Protein AF-A0A2P8NJC5-F1 (afdb_monomer)

Mean predicted aligned error: 7.31 Å

Secondary structure (DSSP, 8-state):
--EEEEEE-SSEEEEEEEETTEEEEEEEE-TT--HHHHHHHHHHHHHHHTT--GGG-SEEEEEE-HHHHHHHHT-----EEEEETT-TTHHHHGGG-BSSTT-SS--B---TTSS-GGGEEEE--EE-TTS-EEE---HHHHHHHHHHHHHTT--EEEEE-TTTTT-THHHHHHHHHHHHH-TTSEEEEHHHH--SS-HHHHHHHHHHHHHHHHHHHHHHHHHHHHHHHTT--SEEEEE-TTS-EEEHHHHHH-GGGGTTHHHHHHHHHHHHHHHHTT--SEEEEEE-SS-EEEEEEETTEE-EESSEEETTEEE-S-EE-EEEES-STT-EEE-SSS-EEEHHHHHHHHH-TTSTT-----HHHHHHHHHHHHHHHHHHHHHHHHTTT--GGGSEEEEESTTHHHHHHHHHHHTT--EEEEESSGGGHHHHHHHH--BEEEEEEEEEEEGGG--HHHHHHHHHHHHHHHHHH-TT--TTPPPPEEEEEEESSTTSPPEEEEEESS---HHHHHHHHHHHHHHHHSS--SSS-EEEEEEEEEEPPPS---PPPP-----S-----EEEEETTEEEEE-TTEEEEEEETTEEEEEEPPP--

Foldseek 3Di:
DWEKEWEDDPFWIWIWIADPLAIDIDIDGQPPDQLLVSVLVVVCVVCVVVVHALQNHQEYEYAYQVLQVCLLVLHFDEAAEEEAPPCLCLLQCQVVDAPDPPPPDGHHLRSCSLYPSQRYAHWYWDADLQRDTPTHTDLVSLVVNLVVCVVVVHQFYFYQYACCLPHVVNLVVSCVSNCVSRVRHHYFYLCQQPSDDDRNQSSLSRSSQRRCLVSQVCSLVSNVVSSVVSVHPHFYWYFFQQLATDGSVVCNSGVVRSHNNLVNLLQQLLQQQCLVVVFPFAKEWAAEQFKIKIATAGNVTFDWWQWDCRSSGTHRHIHGLMHMDRAHQQDWDFLVPRDIDGLVLLLCCQFVVVDPPRDPDDNSSSVVSLLVSLLVVLVVVCVSQVLVVHQQLSGEYEFAAPCRLANVVVNCVSSNHFKYKYWQQRNSSSRLSSLQHFHKDKDKDFDWFQLVVDALVVLQVVLVVQVVVVVVVCPPADPCFQQWWKKFFKAQDNVDHTTIFTQGRDRDGSVSQQVRQQVCCCVNPVDGRPHRMTTGMMMIMRTDRNPHDQRQHPDDDPDADDADAGWDQTPSGIGGAHPQKRWGDPGSTIIMIGGDPPPD

Solvent-accessible surface area (backbone atoms only — not comparable to full-atom values): 30907 Å² total; per-residue (Å²): 115,30,39,39,17,36,17,37,56,96,58,35,33,19,33,25,37,34,48,83,73,41,52,48,75,51,78,30,76,37,81,92,51,57,73,29,58,28,51,51,51,41,50,51,54,59,28,58,78,66,78,47,58,60,50,65,32,53,30,42,35,38,28,38,40,59,66,46,52,28,53,66,68,63,54,74,58,72,27,33,37,39,26,29,65,95,45,71,57,44,53,58,44,36,90,71,45,57,74,51,87,83,48,92,72,73,50,61,56,29,70,49,82,56,42,55,74,91,36,45,43,64,34,60,43,38,52,38,96,88,41,48,78,77,40,72,68,44,67,67,56,48,53,53,49,45,51,51,35,58,76,69,67,44,48,21,29,18,38,41,53,63,48,25,54,70,41,45,65,61,61,53,53,48,46,59,54,41,44,72,75,36,73,83,39,47,76,35,48,19,49,78,70,34,56,52,86,60,65,59,55,24,40,46,42,22,41,52,32,28,40,46,39,65,62,54,51,50,36,56,46,48,37,51,55,55,40,44,77,56,54,38,78,46,49,60,32,32,27,26,10,65,17,31,28,33,47,57,75,61,41,70,74,45,53,58,45,35,46,44,6,17,62,23,8,23,36,43,37,32,21,52,55,30,48,75,72,70,39,63,46,25,36,26,35,34,26,38,55,58,35,28,41,37,31,53,21,34,84,90,28,58,43,70,36,55,58,47,72,53,75,74,39,62,35,66,48,66,24,42,52,58,49,74,42,88,42,22,31,66,36,68,34,65,32,85,76,89,47,72,44,30,40,44,48,21,50,29,18,52,78,38,53,89,43,96,84,35,48,94,52,55,54,68,30,17,48,44,29,51,52,52,52,36,49,53,52,33,55,52,50,50,58,56,32,51,79,69,78,41,65,60,40,82,22,31,38,28,24,18,22,77,45,12,42,53,48,39,52,61,27,30,57,75,42,58,29,45,39,37,36,32,49,57,37,17,57,34,29,30,8,51,6,48,55,48,32,22,49,46,48,75,42,76,46,82,64,67,43,49,46,83,79,57,47,48,70,59,39,40,52,54,44,48,55,33,49,52,53,49,57,74,67,45,90,78,65,57,98,79,56,70,67,44,35,29,33,36,32,29,26,43,37,88,88,54,79,65,48,80,42,82,72,42,62,53,71,59,37,58,67,57,53,53,50,52,50,33,52,49,29,36,76,74,70,73,38,70,54,93,42,81,28,15,34,47,30,46,32,34,32,39,61,52,77,46,95,40,72,88,51,50,52,82,71,72,88,64,71,70,80,54,76,52,60,43,79,44,82,48,84,50,47,66,27,39,31,46,85,68,34,34,54,32,53,77,54,60,47,30,35,38,35,41,40,68,79,73,92,122

Nearest PDB structures (foldseek):
  5svc-assembly1_E  TM=8.119E-01  e=7.201E-39  Xanthobacter autotrophicus Py2
  6yra-assembly1_A  TM=7.975E-01  e=4.730E-37  Pseudomonas jessenii
  5svb-assembly1_B  TM=7.618E-01  e=1.842E-37  Xanthobacter autotrophicus Py2
  5m45-assembly2_K  TM=7.316E-01  e=3.979E-38  Xanthobacter autotrophicus Py2
  5l9w-assembly2_b  TM=7.537E-01  e=1.946E-36  Aromatoleum aromaticum EbN1

Radius of gyration: 25.14 Å; Cα contacts (8 Å, |Δi|>4): 1346; chains: 1; bounding box: 63×62×79 Å

Structure (mmCIF, N/CA/C/O backbone):
data_AF-A0A2P8NJC5-F1
#
_entry.id   AF-A0A2P8NJC5-F1
#
loop_
_atom_site.group_PDB
_atom_site.id
_atom_site.type_symbol
_atom_site.label_atom_id
_atom_site.label_alt_id
_atom_site.label_comp_id
_atom_site.label_asym_id
_atom_site.label_entity_id
_atom_site.label_seq_id
_atom_site.pdbx_PDB_ins_code
_atom_site.Cartn_x
_atom_site.Cartn_y
_atom_site.Cartn_z
_atom_site.occupancy
_atom_site.B_iso_or_equiv
_atom_site.auth_seq_id
_atom_site.auth_comp_id
_atom_site.auth_asym_id
_atom_site.auth_atom_id
_atom_site.pdbx_PDB_model_num
ATOM 1 N N . MET A 1 1 ? -16.832 23.250 2.385 1.00 69.50 1 MET A N 1
ATOM 2 C CA . MET A 1 1 ? -16.389 22.384 1.266 1.00 69.50 1 MET A CA 1
ATOM 3 C C . MET A 1 1 ? -16.777 20.965 1.624 1.00 69.50 1 MET A C 1
ATOM 5 O O . MET A 1 1 ? -16.370 20.516 2.687 1.00 69.50 1 MET A O 1
ATOM 9 N N . SER A 1 2 ? -17.584 20.303 0.794 1.00 86.94 2 SER A N 1
ATOM 10 C CA . SER A 1 2 ? -18.086 18.957 1.090 1.00 86.94 2 SER A CA 1
ATOM 11 C C . SER A 1 2 ? -17.140 17.906 0.521 1.00 86.94 2 SER A C 1
ATOM 13 O O . SER A 1 2 ? -16.918 17.869 -0.695 1.00 86.94 2 SER A O 1
ATOM 15 N N . ILE A 1 3 ? -16.549 17.095 1.396 1.00 91.25 3 ILE A N 1
ATOM 16 C CA . ILE A 1 3 ? -15.584 16.049 1.042 1.00 91.25 3 ILE A CA 1
ATOM 17 C C . ILE A 1 3 ? -16.150 14.721 1.518 1.00 91.25 3 ILE A C 1
ATOM 19 O O . ILE A 1 3 ? -16.456 14.569 2.700 1.00 91.25 3 ILE A O 1
ATOM 23 N N . LEU A 1 4 ? -16.251 13.761 0.605 1.00 94.12 4 LEU A N 1
ATOM 24 C CA . LEU A 1 4 ? -16.574 12.382 0.938 1.00 94.12 4 LEU A CA 1
ATOM 25 C C . LEU A 1 4 ? -15.323 11.527 0.785 1.00 94.12 4 LEU A C 1
ATOM 27 O O . LEU A 1 4 ? -14.579 11.651 -0.190 1.00 94.12 4 LEU A O 1
ATOM 31 N N . THR A 1 5 ? -15.097 10.640 1.737 1.00 94.94 5 THR A N 1
ATOM 32 C CA . THR A 1 5 ? -14.063 9.620 1.656 1.00 94.94 5 THR A CA 1
ATOM 33 C C . THR A 1 5 ? -14.681 8.247 1.805 1.00 94.94 5 THR A C 1
ATOM 35 O O . THR A 1 5 ? -15.661 8.080 2.530 1.00 94.94 5 THR A O 1
ATOM 38 N N . ALA A 1 6 ? -14.133 7.281 1.082 1.00 95.50 6 ALA A N 1
ATOM 39 C CA . ALA A 1 6 ? -14.566 5.899 1.136 1.00 95.50 6 ALA A CA 1
ATOM 40 C C . ALA A 1 6 ? -13.340 4.988 1.121 1.00 95.50 6 ALA A C 1
ATOM 42 O O . ALA A 1 6 ? -12.496 5.095 0.232 1.00 95.50 6 ALA A O 1
ATOM 43 N N . ASP A 1 7 ? -13.249 4.105 2.103 1.00 94.62 7 ASP A N 1
ATOM 44 C CA . ASP A 1 7 ? -12.264 3.034 2.143 1.00 94.62 7 ASP A CA 1
ATOM 45 C C . ASP A 1 7 ? -12.980 1.697 1.953 1.00 94.62 7 ASP A C 1
ATOM 47 O O . ASP A 1 7 ? -13.858 1.337 2.742 1.00 94.62 7 ASP A O 1
ATOM 51 N N . ILE A 1 8 ? -12.672 0.992 0.862 1.00 92.81 8 ILE A N 1
ATOM 52 C CA . ILE A 1 8 ? -13.301 -0.293 0.550 1.00 92.81 8 ILE A CA 1
ATOM 53 C C . ILE A 1 8 ? -12.478 -1.459 1.113 1.00 92.81 8 ILE A C 1
ATOM 55 O O . ILE A 1 8 ? -11.355 -1.757 0.690 1.00 92.81 8 ILE A O 1
ATOM 59 N N . GLY A 1 9 ? -13.079 -2.129 2.097 1.00 88.25 9 GLY A N 1
ATOM 60 C CA . GLY A 1 9 ? -12.597 -3.361 2.707 1.00 88.25 9 GLY A CA 1
ATOM 61 C C . GLY A 1 9 ? -13.043 -4.618 1.952 1.00 88.25 9 GLY A C 1
ATOM 62 O O . GLY A 1 9 ? -13.574 -4.557 0.848 1.00 88.25 9 GLY A O 1
ATOM 63 N N . ALA A 1 10 ? -12.904 -5.778 2.597 1.00 81.44 10 ALA A N 1
ATOM 64 C CA . ALA A 1 10 ? -13.452 -7.041 2.086 1.00 81.44 10 ALA A CA 1
ATOM 65 C C . ALA A 1 10 ? -14.973 -7.179 2.303 1.00 81.44 10 ALA A C 1
ATOM 67 O O . ALA A 1 10 ? -15.657 -7.852 1.538 1.00 81.44 10 ALA A O 1
ATOM 68 N N . ARG A 1 11 ? -15.513 -6.563 3.365 1.00 83.44 11 ARG A N 1
ATOM 69 C CA . ARG A 1 11 ? -16.907 -6.768 3.812 1.00 83.44 11 ARG A CA 1
ATOM 70 C C . ARG A 1 11 ? -17.733 -5.485 3.854 1.00 83.44 11 ARG A C 1
ATOM 72 O O . ARG A 1 11 ? -18.947 -5.517 3.640 1.00 83.44 11 ARG A O 1
ATOM 79 N N . PHE A 1 12 ? -17.071 -4.363 4.116 1.00 89.50 12 PHE A N 1
ATOM 80 C CA . PHE A 1 12 ? -17.693 -3.057 4.281 1.00 89.50 12 PHE A CA 1
ATOM 81 C C . PHE A 1 12 ? -16.937 -1.998 3.485 1.00 89.50 12 PHE A C 1
ATOM 83 O O . PHE A 1 12 ? -15.721 -2.083 3.322 1.00 89.50 12 PHE A O 1
ATOM 90 N N . VAL A 1 13 ? -17.679 -0.996 3.029 1.00 93.12 13 VAL A N 1
ATOM 91 C CA . VAL A 1 13 ? -17.157 0.313 2.660 1.00 93.12 13 VAL A CA 1
ATOM 92 C C . VAL A 1 13 ? -17.298 1.208 3.882 1.00 93.12 13 VAL A C 1
ATOM 94 O O . VAL A 1 13 ? -18.410 1.441 4.366 1.00 93.12 13 VAL A O 1
ATOM 97 N N . ASP A 1 14 ? -16.177 1.710 4.372 1.00 91.88 14 ASP A N 1
ATOM 98 C CA . ASP A 1 14 ? -16.147 2.693 5.440 1.00 91.88 14 ASP A CA 1
ATOM 99 C C . ASP A 1 14 ? -16.214 4.078 4.794 1.00 91.88 14 ASP A C 1
ATOM 101 O O . ASP A 1 14 ? -15.358 4.430 3.987 1.00 91.88 14 ASP A O 1
ATOM 105 N N . ILE A 1 15 ? -17.249 4.861 5.101 1.00 91.62 15 ILE A N 1
ATOM 106 C CA . ILE A 1 15 ? -17.441 6.205 4.549 1.00 91.62 15 ILE A CA 1
ATOM 107 C C . ILE A 1 15 ? -17.277 7.245 5.640 1.00 91.62 15 ILE A C 1
ATOM 109 O O . ILE A 1 15 ? -17.814 7.094 6.738 1.00 91.62 15 ILE A O 1
ATOM 113 N N . ALA A 1 16 ? -16.598 8.338 5.301 1.00 89.81 16 ALA A N 1
ATOM 114 C CA . ALA A 1 16 ? -16.617 9.552 6.090 1.00 89.81 16 ALA A CA 1
ATOM 115 C C . ALA A 1 16 ? -16.973 10.766 5.219 1.00 89.81 16 ALA A C 1
ATOM 117 O O . ALA A 1 16 ? -16.374 11.028 4.181 1.00 89.81 16 ALA A O 1
ATOM 118 N N . LEU A 1 17 ? -17.979 11.516 5.649 1.00 90.12 17 LEU A N 1
ATOM 119 C CA . LEU A 1 17 ? -18.489 12.706 4.988 1.00 90.12 17 LEU A CA 1
ATOM 120 C C . LEU A 1 17 ? -18.213 13.920 5.875 1.00 90.12 17 LEU A C 1
ATOM 122 O O . LEU A 1 17 ? -18.676 13.979 7.015 1.00 90.12 17 LEU A O 1
ATOM 126 N N . SER A 1 18 ? -17.474 14.890 5.341 1.00 87.31 18 SER A N 1
ATOM 127 C CA . SER A 1 18 ? -17.260 16.194 5.962 1.00 87.31 18 SER A CA 1
ATOM 128 C C . SER A 1 18 ? -18.087 17.251 5.239 1.00 87.31 18 SER A C 1
ATOM 130 O O . SER A 1 18 ? -17.890 17.476 4.044 1.00 87.31 18 SER A O 1
ATOM 132 N N . VAL A 1 19 ? -19.011 17.886 5.961 1.00 83.62 19 VAL A N 1
ATOM 133 C CA . VAL A 1 19 ? -19.895 18.955 5.468 1.00 83.62 19 VAL A CA 1
ATOM 134 C C . VAL A 1 19 ? -19.857 20.083 6.488 1.00 83.62 19 VAL A C 1
ATOM 136 O O . VAL A 1 19 ? -20.139 19.863 7.663 1.00 83.62 19 VAL A O 1
ATOM 139 N N . ASP A 1 20 ? -19.438 21.271 6.053 1.00 76.94 20 ASP A N 1
ATOM 140 C CA . ASP A 1 20 ? -19.349 22.480 6.888 1.00 76.94 20 ASP A CA 1
ATOM 141 C C . ASP A 1 20 ? -18.636 22.268 8.238 1.00 76.94 20 ASP A C 1
ATOM 143 O O . ASP A 1 20 ? -19.035 22.786 9.276 1.00 76.94 20 ASP A O 1
ATOM 147 N N . GLY A 1 21 ? -17.565 21.464 8.227 1.00 69.31 21 GLY A N 1
ATOM 148 C CA . GLY A 1 21 ? -16.764 21.147 9.415 1.00 69.31 21 GLY A CA 1
ATOM 149 C C . GLY A 1 21 ? -17.351 20.056 10.316 1.00 69.31 21 GLY A C 1
ATOM 150 O O . GLY A 1 21 ? -16.676 19.614 11.243 1.00 69.31 21 GLY A O 1
ATOM 151 N N . THR A 1 22 ? -18.558 19.567 10.024 1.00 74.88 22 THR A N 1
ATOM 152 C CA . THR A 1 22 ? -19.172 18.431 10.720 1.00 74.88 22 THR A CA 1
ATOM 153 C C . THR A 1 22 ? -18.810 17.126 10.024 1.00 74.88 22 THR A C 1
ATOM 155 O O . THR A 1 22 ? -18.823 17.036 8.796 1.00 74.88 22 THR A O 1
ATOM 158 N N . LEU A 1 23 ? -18.491 16.106 10.819 1.00 79.19 23 LEU A N 1
ATOM 159 C CA . LEU A 1 23 ? -18.123 14.779 10.345 1.00 79.19 23 LEU A CA 1
ATOM 160 C C . LEU A 1 23 ? -19.234 13.764 10.591 1.00 79.19 23 LEU A C 1
ATOM 162 O O . LEU A 1 23 ? -19.801 13.671 11.682 1.00 79.19 23 LEU A O 1
ATOM 166 N N . HIS A 1 24 ? -19.481 12.950 9.574 1.00 81.88 24 HIS A N 1
ATOM 167 C CA . HIS A 1 24 ? -20.358 11.794 9.639 1.00 81.88 24 HIS A CA 1
ATOM 168 C C . HIS A 1 24 ? -19.604 10.576 9.130 1.00 81.88 24 HIS A C 1
ATOM 170 O O . HIS A 1 24 ? -19.118 10.592 8.006 1.00 81.88 24 HIS A O 1
ATOM 176 N N . ALA A 1 25 ? -19.506 9.535 9.950 1.00 83.62 25 ALA A N 1
ATOM 177 C CA . ALA A 1 25 ? -18.893 8.272 9.569 1.00 83.62 25 ALA A CA 1
ATOM 178 C C . ALA A 1 25 ? -19.949 7.166 9.576 1.00 83.62 25 ALA A C 1
ATOM 180 O O . ALA A 1 25 ? -20.791 7.116 10.475 1.00 83.62 25 ALA A O 1
ATOM 181 N N . GLN A 1 26 ? -19.912 6.289 8.579 1.00 84.88 26 GLN A N 1
ATOM 182 C CA . GLN A 1 26 ? -20.847 5.177 8.457 1.00 84.88 26 GLN A CA 1
ATOM 183 C C . GLN A 1 26 ? -20.184 4.000 7.747 1.00 84.88 26 GLN A C 1
ATOM 185 O O . GLN A 1 26 ? -19.385 4.188 6.834 1.00 84.88 26 GLN A O 1
ATOM 190 N N . LYS A 1 27 ? -20.560 2.782 8.139 1.00 87.44 27 LYS A N 1
ATOM 191 C CA . LYS A 1 27 ? -20.230 1.566 7.395 1.00 87.44 27 LYS A CA 1
ATOM 192 C C . LYS A 1 27 ? -21.376 1.155 6.497 1.00 87.44 27 LYS A C 1
ATOM 194 O O . LYS A 1 27 ? -22.530 1.143 6.927 1.00 87.44 27 LYS A O 1
ATOM 199 N N . HIS A 1 28 ? -21.040 0.752 5.284 1.00 90.00 28 HIS A N 1
ATOM 200 C CA . HIS A 1 28 ? -21.985 0.191 4.338 1.00 90.00 28 HIS A CA 1
ATOM 201 C C . HIS A 1 28 ? -21.536 -1.218 3.928 1.00 90.00 28 HIS A C 1
ATOM 203 O O . HIS A 1 28 ? -20.392 -1.380 3.510 1.00 90.00 28 HIS A O 1
ATOM 209 N N . PRO A 1 29 ? -22.379 -2.258 4.033 1.00 90.25 29 PRO A N 1
ATOM 210 C CA . PRO A 1 29 ? -22.037 -3.592 3.539 1.00 90.25 29 PRO A CA 1
ATOM 211 C C . PRO A 1 29 ? -21.768 -3.587 2.028 1.00 90.25 29 PRO A C 1
ATOM 213 O O . PRO A 1 29 ? -22.484 -2.924 1.281 1.00 90.25 29 PRO A O 1
ATOM 216 N N . ILE A 1 30 ? -20.767 -4.342 1.571 1.00 86.94 30 ILE A N 1
ATOM 217 C CA . ILE A 1 30 ? -20.452 -4.478 0.134 1.00 86.94 30 ILE A CA 1
ATOM 218 C C . ILE A 1 30 ? -21.467 -5.398 -0.566 1.00 86.94 30 ILE A C 1
ATOM 220 O O . ILE A 1 30 ? -21.941 -5.098 -1.662 1.00 86.94 30 ILE A O 1
ATOM 224 N N . GLY A 1 31 ? -21.848 -6.507 0.077 1.00 82.75 31 GLY A N 1
ATOM 225 C CA . GLY A 1 31 ? -22.701 -7.534 -0.532 1.00 82.75 31 GLY A CA 1
ATOM 226 C C . GLY A 1 31 ? -21.959 -8.329 -1.613 1.00 82.75 31 GLY A C 1
ATOM 227 O O . GLY A 1 31 ? -20.788 -8.647 -1.445 1.00 82.75 31 GLY A O 1
ATOM 228 N N . THR A 1 32 ? -22.641 -8.658 -2.714 1.00 79.69 32 THR A N 1
ATOM 229 C CA . THR A 1 32 ? -22.081 -9.396 -3.868 1.00 79.69 32 THR A CA 1
ATOM 230 C C . THR A 1 32 ? -21.746 -8.481 -5.049 1.00 79.69 32 THR A C 1
ATOM 232 O O . THR A 1 32 ? -21.665 -8.938 -6.186 1.00 79.69 32 THR A O 1
ATOM 235 N N . HIS A 1 33 ? -21.658 -7.175 -4.810 1.00 80.12 33 HIS A N 1
ATOM 236 C CA . HIS A 1 33 ? -21.450 -6.190 -5.862 1.00 80.12 33 HIS A CA 1
ATOM 237 C C . HIS A 1 33 ? -19.972 -6.093 -6.236 1.00 80.12 33 HIS A C 1
ATOM 239 O O . HIS A 1 33 ? -19.095 -6.211 -5.382 1.00 80.12 33 HIS A O 1
ATOM 245 N N . GLU A 1 34 ? -19.713 -5.781 -7.504 1.00 88.94 34 GLU A N 1
ATOM 246 C CA . GLU A 1 34 ? -18.384 -5.374 -7.954 1.00 88.94 34 GLU A CA 1
ATOM 247 C C . GLU A 1 34 ? -17.900 -4.125 -7.187 1.00 88.94 34 GLU A C 1
ATOM 249 O O . GLU A 1 34 ? -18.720 -3.256 -6.857 1.00 88.94 34 GLU A O 1
ATOM 254 N N . PRO A 1 35 ? -16.584 -3.966 -6.940 1.00 91.62 35 PRO A N 1
ATOM 255 C CA . PRO A 1 35 ? -16.048 -2.922 -6.060 1.00 91.62 35 PRO A CA 1
ATOM 256 C C . PRO A 1 35 ? -16.512 -1.491 -6.383 1.00 91.62 35 PRO A C 1
ATOM 258 O O . PRO A 1 35 ? -16.898 -0.742 -5.484 1.00 91.62 35 PRO A O 1
ATOM 261 N N . ALA A 1 36 ? -16.540 -1.107 -7.665 1.00 94.75 36 ALA A N 1
ATOM 262 C CA . ALA A 1 36 ? -17.000 0.222 -8.078 1.00 94.75 36 ALA A CA 1
ATOM 263 C C . ALA A 1 36 ? -18.497 0.439 -7.793 1.00 94.75 36 ALA A C 1
ATOM 265 O O . ALA A 1 36 ? -18.893 1.508 -7.329 1.00 94.75 36 ALA A O 1
ATOM 266 N N . ALA A 1 37 ? -19.330 -0.579 -8.029 1.00 94.38 37 ALA A N 1
ATOM 267 C CA . ALA A 1 37 ? -20.762 -0.514 -7.756 1.00 94.38 37 ALA A CA 1
ATOM 268 C C . ALA A 1 37 ? -21.042 -0.442 -6.247 1.00 94.38 37 ALA A C 1
ATOM 270 O O . ALA A 1 37 ? -21.885 0.349 -5.824 1.00 94.38 37 ALA A O 1
ATOM 271 N N . ALA A 1 38 ? -20.292 -1.198 -5.439 1.00 94.94 38 ALA A N 1
ATOM 272 C CA . ALA A 1 38 ? -20.378 -1.152 -3.982 1.00 94.94 38 ALA A CA 1
ATOM 273 C C . ALA A 1 38 ? -20.032 0.240 -3.426 1.00 94.94 38 ALA A C 1
ATOM 275 O O . ALA A 1 38 ? -20.760 0.765 -2.583 1.00 94.94 38 ALA A O 1
ATOM 276 N N . LEU A 1 39 ? -18.964 0.869 -3.937 1.00 96.06 39 LEU A N 1
ATOM 277 C CA . LEU A 1 39 ? -18.606 2.247 -3.585 1.00 96.06 39 LEU A CA 1
ATOM 278 C C . LEU A 1 39 ? -19.732 3.227 -3.931 1.00 96.06 39 LEU A C 1
ATOM 280 O O . LEU A 1 39 ? -20.126 4.025 -3.085 1.00 96.06 39 LEU A O 1
ATOM 284 N N . LEU A 1 40 ? -20.271 3.160 -5.151 1.00 96.25 40 LEU A N 1
ATOM 285 C CA . LEU A 1 40 ? -21.344 4.053 -5.597 1.00 96.25 40 LEU A CA 1
ATOM 286 C C . LEU A 1 40 ? -22.616 3.888 -4.757 1.00 96.25 40 LEU A C 1
ATOM 288 O O . LEU A 1 40 ? -23.198 4.885 -4.342 1.00 96.25 40 LEU A O 1
ATOM 292 N N . GLN A 1 41 ? -23.015 2.650 -4.455 1.00 94.88 41 GLN A N 1
ATOM 293 C CA . GLN A 1 41 ? -24.173 2.372 -3.603 1.00 94.88 41 GLN A CA 1
ATOM 294 C C . GLN A 1 41 ? -23.979 2.928 -2.189 1.00 94.88 41 GLN A C 1
ATOM 296 O O . GLN A 1 41 ? -24.889 3.547 -1.638 1.00 94.88 41 GLN A O 1
ATOM 301 N N . ALA A 1 42 ? -22.792 2.734 -1.612 1.00 94.50 42 ALA A N 1
ATOM 302 C CA . ALA A 1 42 ? -22.468 3.253 -0.292 1.00 94.50 42 ALA A CA 1
ATOM 303 C C . ALA A 1 42 ? -22.498 4.792 -0.269 1.00 94.50 42 ALA A C 1
ATOM 305 O O . ALA A 1 42 ? -23.071 5.384 0.649 1.00 94.50 42 ALA A O 1
ATOM 306 N N . ILE A 1 43 ? -21.943 5.437 -1.301 1.00 95.06 43 ILE A N 1
ATOM 307 C CA . ILE A 1 43 ? -21.987 6.894 -1.484 1.00 95.06 43 ILE A CA 1
ATOM 308 C C . ILE A 1 43 ? -23.438 7.379 -1.560 1.00 95.06 43 ILE A C 1
ATOM 310 O O . ILE A 1 43 ? -23.821 8.268 -0.799 1.00 95.06 43 ILE A O 1
ATOM 314 N N . ASP A 1 44 ? -24.258 6.774 -2.422 1.00 94.12 44 ASP A N 1
ATOM 315 C CA . ASP A 1 44 ? -25.665 7.146 -2.593 1.00 94.12 44 ASP A CA 1
ATOM 316 C C . ASP A 1 44 ? -26.440 7.013 -1.272 1.00 94.12 44 ASP A C 1
ATOM 318 O O . ASP A 1 44 ? -27.188 7.917 -0.895 1.00 94.12 44 ASP A O 1
ATOM 322 N N . ALA A 1 45 ? -26.220 5.924 -0.526 1.00 92.00 45 ALA A N 1
ATOM 323 C CA . ALA A 1 45 ? -26.883 5.676 0.750 1.00 92.00 45 ALA A CA 1
ATOM 324 C C . ALA A 1 45 ? -26.549 6.744 1.805 1.00 92.00 45 ALA A C 1
ATOM 326 O O . ALA A 1 45 ? -27.455 7.268 2.457 1.00 92.00 45 ALA A O 1
ATOM 327 N N . VAL A 1 46 ? -25.268 7.096 1.965 1.00 91.12 46 VAL A N 1
ATOM 328 C CA . VAL A 1 46 ? -24.828 8.101 2.951 1.00 91.12 46 VAL A CA 1
ATOM 329 C C . VAL A 1 46 ? -25.340 9.495 2.588 1.00 91.12 46 VAL A C 1
ATOM 331 O O . VAL A 1 46 ? -25.801 10.236 3.458 1.00 91.12 46 VAL A O 1
ATOM 334 N N . LEU A 1 47 ? -25.295 9.854 1.305 1.00 92.81 47 LEU A N 1
ATOM 335 C CA . LEU A 1 47 ? -25.751 11.160 0.834 1.00 92.81 47 LEU A CA 1
ATOM 336 C C . LEU A 1 47 ? -27.275 11.315 0.929 1.00 92.81 47 LEU A C 1
ATOM 338 O O . LEU A 1 47 ? -27.753 12.360 1.380 1.00 92.81 47 LEU A O 1
ATOM 342 N N . ALA A 1 48 ? -28.038 10.268 0.597 1.00 91.75 48 ALA A N 1
ATOM 343 C CA . ALA A 1 48 ? -29.498 10.270 0.688 1.00 91.75 48 ALA A CA 1
ATOM 344 C C . ALA A 1 48 ? -29.989 10.498 2.125 1.00 91.75 48 ALA A C 1
ATOM 346 O O . ALA A 1 48 ? -30.888 11.309 2.345 1.00 91.75 48 ALA A O 1
ATOM 347 N N . GLN A 1 49 ? -29.356 9.862 3.119 1.00 89.75 49 GLN A N 1
ATOM 348 C CA . GLN A 1 49 ? -29.687 10.067 4.536 1.00 89.75 49 GLN A CA 1
ATOM 349 C C . GLN A 1 49 ? -29.515 11.522 4.991 1.00 89.75 49 GLN A C 1
ATOM 351 O O . GLN A 1 49 ? -30.113 11.931 5.986 1.00 89.75 49 GLN A O 1
ATOM 356 N N . ARG A 1 50 ? -28.682 12.299 4.289 1.00 87.56 50 ARG A N 1
ATOM 357 C CA . ARG A 1 50 ? -28.336 13.685 4.630 1.00 87.56 50 ARG A CA 1
ATOM 358 C C . ARG A 1 50 ? -28.900 14.716 3.667 1.00 87.56 50 ARG A C 1
ATOM 360 O O . ARG A 1 50 ? -28.633 15.897 3.852 1.00 87.56 50 ARG A O 1
ATOM 367 N N . ASN A 1 51 ? -29.701 14.283 2.693 1.00 90.06 51 ASN A N 1
ATOM 368 C CA . ASN A 1 51 ? -30.291 15.145 1.675 1.00 90.06 51 ASN A CA 1
ATOM 369 C C . ASN A 1 51 ? -29.241 16.002 0.934 1.00 90.06 51 ASN A C 1
ATOM 371 O O . ASN A 1 51 ? -29.462 17.182 0.666 1.00 90.06 51 ASN A O 1
ATOM 375 N N . ILE A 1 52 ? -28.082 15.408 0.641 1.00 91.38 52 ILE A N 1
ATOM 376 C CA . ILE A 1 52 ? -26.998 16.027 -0.132 1.00 91.38 52 ILE A CA 1
ATOM 377 C C . ILE A 1 52 ? -26.965 15.359 -1.501 1.00 91.38 52 ILE A C 1
ATOM 379 O O . ILE A 1 52 ? -27.060 14.136 -1.591 1.00 91.38 52 ILE A O 1
ATOM 383 N N . ALA A 1 53 ? -26.820 16.132 -2.576 1.00 92.06 53 ALA A N 1
ATOM 384 C CA . ALA A 1 53 ? -26.647 15.554 -3.898 1.00 92.06 53 ALA A CA 1
ATOM 385 C C . ALA A 1 53 ? -25.161 15.308 -4.188 1.00 92.06 53 ALA A C 1
ATOM 387 O O . ALA A 1 53 ? -24.287 16.056 -3.754 1.00 92.06 53 ALA A O 1
ATOM 388 N N . VAL A 1 54 ? -24.860 14.289 -4.995 1.00 93.38 54 VAL A N 1
ATOM 389 C CA . VAL A 1 54 ? -23.482 13.975 -5.415 1.00 93.38 54 VAL A CA 1
ATOM 390 C C . VAL A 1 54 ? -22.796 15.183 -6.068 1.00 93.38 54 VAL A C 1
ATOM 392 O O . VAL A 1 54 ? -21.620 15.429 -5.821 1.00 93.38 54 VAL A O 1
ATOM 395 N N . ARG A 1 55 ? -23.537 15.983 -6.845 1.00 93.38 55 ARG A N 1
ATOM 396 C CA . ARG A 1 55 ? -23.051 17.232 -7.465 1.00 93.38 55 ARG A CA 1
ATOM 397 C C . ARG A 1 55 ? -22.564 18.297 -6.473 1.00 93.38 55 ARG A C 1
ATOM 399 O O . ARG A 1 55 ? -21.807 19.173 -6.872 1.00 93.38 55 ARG A O 1
ATOM 406 N N . ASP A 1 56 ? -22.987 18.224 -5.212 1.00 92.25 56 ASP A N 1
ATOM 407 C CA . ASP A 1 56 ? -22.597 19.178 -4.167 1.00 92.25 56 ASP A CA 1
ATOM 408 C C . ASP A 1 56 ? -21.256 18.788 -3.517 1.00 92.25 56 ASP A C 1
ATOM 410 O O . ASP A 1 56 ? -20.666 19.558 -2.753 1.00 92.25 56 ASP A O 1
ATOM 414 N N . LEU A 1 57 ? -20.749 17.585 -3.815 1.00 93.12 57 LEU A N 1
ATOM 415 C CA . LEU A 1 57 ? -19.430 17.154 -3.386 1.00 93.12 57 LEU A CA 1
ATOM 416 C C . LEU A 1 57 ? -18.351 17.837 -4.223 1.00 93.12 57 LEU A C 1
ATOM 418 O O . LEU A 1 57 ? -18.320 17.772 -5.449 1.00 93.12 57 LEU A O 1
ATOM 422 N N . SER A 1 58 ? -17.391 18.428 -3.527 1.00 91.44 58 SER A N 1
ATOM 423 C CA . SER A 1 58 ? -16.203 19.011 -4.152 1.00 91.44 58 SER A CA 1
ATOM 424 C C . SER A 1 58 ? -15.119 17.969 -4.441 1.00 91.44 58 SER A C 1
ATOM 426 O O . SER A 1 58 ? -14.295 18.142 -5.343 1.00 91.44 58 SER A O 1
ATOM 428 N N . GLN A 1 59 ? -15.101 16.883 -3.663 1.00 92.38 59 GLN A N 1
ATOM 429 C CA . GLN A 1 59 ? -14.079 15.854 -3.745 1.00 92.38 59 GLN A CA 1
ATOM 430 C C . GLN A 1 59 ? -14.590 14.512 -3.218 1.00 92.38 59 GLN A C 1
ATOM 432 O O . GLN A 1 59 ? -15.274 14.462 -2.194 1.00 92.38 59 GLN A O 1
ATOM 437 N N . VAL A 1 60 ? -14.177 13.439 -3.892 1.00 95.56 60 VAL A N 1
ATOM 438 C CA . VAL A 1 60 ? -14.313 12.052 -3.437 1.00 95.56 60 VAL A CA 1
ATOM 439 C C . VAL A 1 60 ? -12.909 11.461 -3.299 1.00 95.56 60 VAL A C 1
ATOM 441 O O . VAL A 1 60 ? -12.116 11.533 -4.240 1.00 95.56 60 VAL A O 1
ATOM 444 N N . ARG A 1 61 ? -12.569 10.917 -2.125 1.00 95.44 61 ARG A N 1
ATOM 445 C CA . ARG A 1 61 ? -11.253 10.308 -1.854 1.00 95.44 61 ARG A CA 1
ATOM 446 C C . ARG A 1 61 ? -11.400 8.826 -1.558 1.00 95.44 61 ARG A C 1
ATOM 448 O O . ARG A 1 61 ? -12.224 8.464 -0.726 1.00 95.44 61 ARG A O 1
ATOM 455 N N . ILE A 1 62 ? -10.588 8.000 -2.200 1.00 96.00 62 ILE A N 1
ATOM 456 C CA . ILE A 1 62 ? -10.741 6.548 -2.169 1.00 96.00 62 ILE A CA 1
ATOM 457 C C . ILE A 1 62 ? -9.488 5.869 -1.619 1.00 96.00 62 ILE A C 1
ATOM 459 O O . ILE A 1 62 ? -8.367 6.185 -2.027 1.00 96.00 62 ILE A O 1
ATOM 463 N N . GLY A 1 63 ? -9.713 4.918 -0.718 1.00 94.44 63 GLY A N 1
ATOM 464 C CA . GLY A 1 63 ? -8.781 3.872 -0.305 1.00 94.44 63 GLY A CA 1
ATOM 465 C C . GLY A 1 63 ? -9.382 2.506 -0.634 1.00 94.44 63 GLY A C 1
ATOM 466 O O . GLY A 1 63 ? -10.599 2.377 -0.778 1.00 94.44 63 GLY A O 1
ATOM 467 N N . SER A 1 64 ? -8.534 1.505 -0.838 1.00 90.31 64 SER A N 1
ATOM 468 C CA . SER A 1 64 ? -8.929 0.142 -1.173 1.00 90.31 64 SER A CA 1
ATOM 469 C C . SER A 1 64 ? -7.933 -0.861 -0.606 1.00 90.31 64 SER A C 1
ATOM 471 O O . SER A 1 64 ? -6.719 -0.742 -0.768 1.00 90.31 64 SER A O 1
ATOM 473 N N . THR A 1 65 ? -8.462 -1.918 0.001 1.00 86.94 65 THR A N 1
ATOM 474 C CA . THR A 1 65 ? -7.674 -3.086 0.427 1.00 86.94 65 THR A CA 1
ATOM 475 C C . THR A 1 65 ? -7.645 -4.197 -0.627 1.00 86.94 65 THR A C 1
ATOM 477 O O . THR A 1 65 ? -6.969 -5.207 -0.432 1.00 86.94 65 THR A O 1
ATOM 480 N N . GLY A 1 66 ? -8.340 -4.023 -1.761 1.00 84.56 66 GLY A N 1
ATOM 481 C CA . GLY A 1 66 ? -8.509 -5.047 -2.798 1.00 84.56 66 GLY A CA 1
ATOM 482 C C . GLY A 1 66 ? -7.185 -5.623 -3.302 1.00 84.56 66 GLY A C 1
ATOM 483 O O . GLY A 1 66 ? -6.988 -6.836 -3.263 1.00 84.56 66 GLY A O 1
ATOM 484 N N . ALA A 1 67 ? -6.240 -4.759 -3.678 1.00 87.62 67 ALA A N 1
ATOM 485 C CA . ALA A 1 67 ? -4.924 -5.177 -4.155 1.00 87.62 67 ALA A CA 1
ATOM 486 C C . ALA A 1 67 ? -4.097 -5.935 -3.094 1.00 87.62 67 ALA A C 1
ATOM 488 O O . ALA A 1 67 ? -3.403 -6.899 -3.419 1.00 87.62 67 ALA A O 1
ATOM 489 N N . VAL A 1 68 ? -4.195 -5.546 -1.815 1.00 87.19 68 VAL A N 1
ATOM 490 C CA . VAL A 1 68 ? -3.509 -6.241 -0.706 1.00 87.19 68 VAL A CA 1
ATOM 491 C C . VAL A 1 68 ? -4.121 -7.622 -0.482 1.00 87.19 68 VAL A C 1
ATOM 493 O O . VAL A 1 68 ? -3.396 -8.611 -0.388 1.00 87.19 68 VAL A O 1
ATOM 496 N N . ASN A 1 69 ? -5.452 -7.710 -0.465 1.00 85.69 69 ASN A N 1
ATOM 497 C CA . ASN A 1 69 ? -6.171 -8.974 -0.312 1.00 85.69 69 ASN A CA 1
ATOM 498 C C . ASN A 1 69 ? -5.875 -9.933 -1.469 1.00 85.69 69 ASN A C 1
ATOM 500 O O . ASN A 1 69 ? -5.621 -11.112 -1.229 1.00 85.69 69 ASN A O 1
ATOM 504 N N . ALA A 1 70 ? -5.828 -9.424 -2.703 1.00 86.94 70 ALA A N 1
ATOM 505 C CA . ALA A 1 70 ? -5.443 -10.195 -3.877 1.00 86.94 70 ALA A CA 1
ATOM 506 C C . ALA A 1 70 ? -4.020 -10.762 -3.738 1.00 86.94 70 ALA A C 1
ATOM 508 O O . ALA A 1 70 ? -3.818 -11.956 -3.961 1.00 86.94 70 ALA A O 1
ATOM 509 N N . LEU A 1 71 ? -3.040 -9.950 -3.312 1.00 88.56 71 LEU A N 1
ATOM 510 C CA . LEU A 1 71 ? -1.665 -10.414 -3.081 1.00 88.56 71 LEU A CA 1
ATOM 511 C C . LEU A 1 71 ? -1.576 -11.463 -1.964 1.00 88.56 71 LEU A C 1
ATOM 513 O O . LEU A 1 71 ? -0.884 -12.466 -2.134 1.00 88.56 71 LEU A O 1
ATOM 517 N N . MET A 1 72 ? -2.284 -11.269 -0.846 1.00 86.69 72 MET A N 1
ATOM 518 C CA . MET A 1 72 ? -2.325 -12.250 0.248 1.00 86.69 72 MET A CA 1
ATOM 519 C C . MET A 1 72 ? -2.943 -13.579 -0.199 1.00 86.69 72 MET A C 1
ATOM 521 O O . MET A 1 72 ? -2.400 -14.641 0.104 1.00 86.69 72 MET A O 1
ATOM 525 N N . ALA A 1 73 ? -4.047 -13.521 -0.948 1.00 88.19 73 ALA A N 1
ATOM 526 C CA . ALA A 1 73 ? -4.730 -14.695 -1.487 1.00 88.19 73 ALA A CA 1
ATOM 527 C C . ALA A 1 73 ? -4.005 -15.317 -2.696 1.00 88.19 73 ALA A C 1
ATOM 529 O O . ALA A 1 73 ? -4.300 -16.452 -3.065 1.00 88.19 73 ALA A O 1
ATOM 530 N N . ARG A 1 74 ? -3.050 -14.594 -3.300 1.00 92.25 74 ARG A N 1
ATOM 531 C CA . ARG A 1 74 ? -2.368 -14.944 -4.560 1.00 92.25 74 ARG A CA 1
ATOM 532 C C . ARG A 1 74 ? -3.351 -15.169 -5.715 1.00 92.25 74 ARG A C 1
ATOM 534 O O . ARG A 1 74 ? -3.163 -16.067 -6.532 1.00 92.25 74 ARG A O 1
ATOM 541 N N . THR A 1 75 ? -4.401 -14.352 -5.780 1.00 89.19 75 THR A N 1
ATOM 542 C CA . THR A 1 75 ? -5.487 -14.453 -6.770 1.00 89.19 75 THR A CA 1
ATOM 543 C C . THR A 1 75 ? -5.545 -13.215 -7.650 1.00 89.19 75 THR A C 1
ATOM 545 O O . THR A 1 75 ? -5.686 -12.112 -7.129 1.00 89.19 75 THR A O 1
ATOM 548 N N . GLY A 1 76 ? -5.490 -13.380 -8.970 1.00 89.62 76 GLY A N 1
ATOM 549 C CA . GLY A 1 76 ? -5.574 -12.264 -9.911 1.00 89.62 76 GLY A CA 1
ATOM 550 C C . GLY A 1 76 ? -5.552 -12.728 -11.365 1.00 89.62 76 GLY A C 1
ATOM 551 O O . GLY A 1 76 ? -5.596 -13.936 -11.619 1.00 89.62 76 GLY A O 1
ATOM 552 N N . PRO A 1 77 ? -5.534 -11.787 -12.322 1.00 92.44 77 PRO A N 1
ATOM 553 C CA . PRO A 1 77 ? -5.583 -12.117 -13.737 1.00 92.44 77 PRO A CA 1
ATOM 554 C C . PRO A 1 77 ? -4.301 -12.824 -14.193 1.00 92.44 77 PRO A C 1
ATOM 556 O O . PRO A 1 77 ? -3.223 -12.644 -13.627 1.00 92.44 77 PRO A O 1
ATOM 559 N N . ARG A 1 78 ? -4.419 -13.606 -15.267 1.00 94.88 78 ARG A N 1
ATOM 560 C CA . ARG A 1 78 ? -3.270 -14.159 -15.992 1.00 94.88 78 ARG A CA 1
ATOM 561 C C . ARG A 1 78 ? -2.584 -13.031 -16.769 1.00 94.88 78 ARG A C 1
ATOM 563 O O . ARG A 1 78 ? -3.263 -12.283 -17.473 1.00 94.88 78 ARG A O 1
ATOM 570 N N . ILE A 1 79 ? -1.262 -12.922 -16.657 1.00 97.75 79 ILE A N 1
ATOM 571 C CA . ILE A 1 79 ? -0.459 -11.931 -17.389 1.00 97.75 79 ILE A CA 1
ATOM 572 C C . ILE A 1 79 ? 0.627 -12.614 -18.220 1.00 97.75 79 ILE A C 1
ATOM 574 O O . ILE A 1 79 ? 1.028 -13.733 -17.914 1.00 97.75 79 ILE A O 1
ATOM 578 N N . GLY A 1 80 ? 1.112 -11.919 -19.247 1.00 98.31 80 GLY A N 1
ATOM 579 C CA . GLY A 1 80 ? 2.300 -12.302 -20.008 1.00 98.31 80 GLY A CA 1
ATOM 580 C C . GLY A 1 80 ? 3.544 -11.589 -19.489 1.00 98.31 80 GLY A C 1
ATOM 581 O O . GLY A 1 80 ? 3.457 -10.462 -18.998 1.00 98.31 80 GLY A O 1
ATOM 582 N N . LEU A 1 81 ? 4.709 -12.217 -19.622 1.00 98.62 81 LEU A N 1
ATOM 583 C CA . LEU A 1 81 ? 5.997 -11.604 -19.311 1.00 98.62 81 LEU A CA 1
ATOM 584 C C . LEU A 1 81 ? 6.957 -11.775 -20.484 1.00 98.62 81 LEU A C 1
ATOM 586 O O . LEU A 1 81 ? 7.240 -12.891 -20.904 1.00 98.62 81 LEU A O 1
ATOM 590 N N . ILE A 1 82 ? 7.507 -10.666 -20.965 1.00 98.56 82 ILE A N 1
ATOM 591 C CA . ILE A 1 82 ? 8.565 -10.648 -21.970 1.00 98.56 82 ILE A CA 1
ATOM 592 C C . ILE A 1 82 ? 9.896 -10.327 -21.297 1.00 98.56 82 ILE A C 1
ATOM 594 O O . ILE A 1 82 ? 10.024 -9.314 -20.601 1.00 98.56 82 ILE A O 1
ATOM 598 N N . VAL A 1 83 ? 10.900 -11.166 -21.543 1.00 98.38 83 VAL A N 1
ATOM 599 C CA . VAL A 1 83 ? 12.263 -11.001 -21.021 1.00 98.38 83 VAL A CA 1
ATOM 600 C C . VAL A 1 83 ? 13.308 -11.147 -22.120 1.00 98.38 83 VAL A C 1
ATOM 602 O O . VAL A 1 83 ? 13.055 -11.704 -23.185 1.00 98.38 83 VAL A O 1
ATOM 605 N N . THR A 1 84 ? 14.519 -10.666 -21.852 1.00 97.44 84 THR A N 1
ATOM 606 C CA . THR A 1 84 ? 15.683 -10.944 -22.702 1.00 97.44 84 THR A CA 1
ATOM 607 C C . THR A 1 84 ? 15.974 -12.448 -22.728 1.00 97.44 84 THR A C 1
ATOM 609 O O . THR A 1 84 ? 15.929 -13.093 -21.682 1.00 97.44 84 THR A O 1
ATOM 612 N N . ARG A 1 85 ? 16.346 -13.005 -23.885 1.00 97.25 85 ARG A N 1
ATOM 613 C CA . ARG A 1 85 ? 16.789 -14.405 -24.002 1.00 97.25 85 ARG A CA 1
ATOM 614 C C . ARG A 1 85 ? 17.836 -14.801 -22.949 1.00 97.25 85 ARG A C 1
ATOM 616 O O . ARG A 1 85 ? 18.833 -14.100 -22.738 1.00 97.25 85 ARG A O 1
ATOM 623 N N . GLY A 1 86 ? 17.602 -15.948 -22.308 1.00 96.31 86 GLY A N 1
ATOM 624 C CA . GLY A 1 86 ? 18.375 -16.511 -21.201 1.00 96.31 86 GLY A CA 1
ATOM 625 C C . GLY A 1 86 ? 17.904 -16.093 -19.800 1.00 96.31 86 GLY A C 1
ATOM 626 O O . GLY A 1 86 ? 18.599 -16.395 -18.832 1.00 96.31 86 GLY A O 1
ATOM 627 N N . PHE A 1 87 ? 16.780 -15.376 -19.674 1.00 96.50 87 PHE A N 1
ATOM 628 C CA . PHE A 1 87 ? 16.276 -14.817 -18.407 1.00 96.50 87 PHE A CA 1
ATOM 629 C C . PHE A 1 87 ? 14.860 -15.287 -18.039 1.00 96.50 87 PHE A C 1
ATOM 631 O O . PHE A 1 87 ? 14.286 -14.785 -17.072 1.00 96.50 87 PHE A O 1
ATOM 638 N N . ALA A 1 88 ? 14.290 -16.272 -18.743 1.00 96.62 88 ALA A N 1
ATOM 639 C CA . ALA A 1 88 ? 12.949 -16.783 -18.432 1.00 96.62 88 ALA A CA 1
ATOM 640 C C . ALA A 1 88 ? 12.788 -17.288 -16.986 1.00 96.62 88 ALA A C 1
ATOM 642 O O . ALA A 1 88 ? 11.724 -17.147 -16.386 1.00 96.62 88 ALA A O 1
ATOM 643 N N . ASP A 1 89 ? 13.852 -17.837 -16.400 1.00 95.25 89 ASP A N 1
ATOM 644 C CA . ASP A 1 89 ? 13.790 -18.441 -15.068 1.00 95.25 89 ASP A CA 1
ATOM 645 C C . ASP A 1 89 ? 14.129 -17.452 -13.935 1.00 95.25 89 ASP A C 1
ATOM 647 O O . ASP A 1 89 ? 14.172 -17.844 -12.770 1.00 95.25 89 ASP A O 1
ATOM 651 N N . THR A 1 90 ? 14.341 -16.159 -14.221 1.00 94.75 90 THR A N 1
ATOM 652 C CA . THR A 1 90 ? 14.728 -15.155 -13.210 1.00 94.75 90 THR A CA 1
ATOM 653 C C . THR A 1 90 ? 13.735 -15.058 -12.045 1.00 94.75 90 THR A C 1
ATOM 655 O O . THR A 1 90 ? 14.168 -15.036 -10.888 1.00 94.75 90 THR A O 1
ATOM 658 N N . LEU A 1 91 ? 12.420 -15.045 -12.313 1.00 92.31 91 LEU A N 1
ATOM 659 C CA . LEU A 1 91 ? 11.395 -15.042 -11.255 1.00 92.31 91 LEU A CA 1
ATOM 660 C C . LEU A 1 91 ? 11.466 -16.304 -10.393 1.00 92.31 91 LEU A C 1
ATOM 662 O O . LEU A 1 91 ? 11.408 -16.212 -9.169 1.00 92.31 91 LEU A O 1
ATOM 666 N N . ALA A 1 92 ? 11.605 -17.472 -11.026 1.00 91.50 92 ALA A N 1
ATOM 667 C CA . ALA A 1 92 ? 11.625 -18.761 -10.343 1.00 91.50 92 ALA A CA 1
ATOM 668 C C . ALA A 1 92 ? 12.907 -18.960 -9.526 1.00 91.50 92 ALA A C 1
ATOM 670 O O . ALA A 1 92 ? 12.853 -19.501 -8.423 1.00 91.50 92 ALA A O 1
ATOM 671 N N . LEU A 1 93 ? 14.052 -18.496 -10.028 1.00 91.06 93 LEU A N 1
ATOM 672 C CA . LEU A 1 93 ? 15.333 -18.596 -9.336 1.00 91.06 93 LEU A CA 1
ATOM 673 C C . LEU A 1 93 ? 15.420 -17.650 -8.138 1.00 91.06 93 LEU A C 1
ATOM 675 O O . LEU A 1 93 ? 16.081 -17.998 -7.165 1.00 91.06 93 LEU A O 1
ATOM 679 N N . ALA A 1 94 ? 14.785 -16.474 -8.188 1.00 89.81 94 ALA A N 1
ATOM 680 C CA . ALA A 1 94 ? 14.723 -15.513 -7.080 1.00 89.81 94 ALA A CA 1
ATOM 681 C C . ALA A 1 94 ? 16.083 -15.206 -6.425 1.00 89.81 94 ALA A C 1
ATOM 683 O O . ALA A 1 94 ? 16.211 -15.144 -5.199 1.00 89.81 94 ALA A O 1
ATOM 684 N N . ARG A 1 95 ? 17.127 -15.065 -7.256 1.00 87.12 95 ARG A N 1
ATOM 685 C CA . ARG A 1 95 ? 18.534 -14.894 -6.836 1.00 87.12 95 ARG A CA 1
ATOM 686 C C . ARG A 1 95 ? 19.072 -16.022 -5.940 1.00 87.12 95 ARG A C 1
ATOM 688 O O . ARG A 1 95 ? 20.074 -15.836 -5.261 1.00 87.12 95 ARG A O 1
ATOM 695 N N . GLN A 1 96 ? 18.406 -17.175 -5.938 1.00 84.06 96 GLN A N 1
ATOM 696 C CA . GLN A 1 96 ? 18.645 -18.314 -5.050 1.00 84.06 96 GLN A CA 1
ATOM 697 C C . GLN A 1 96 ? 18.512 -17.964 -3.557 1.00 84.06 96 GLN A C 1
ATOM 699 O O . GLN A 1 96 ? 19.071 -18.649 -2.696 1.00 84.06 96 GLN A O 1
ATOM 704 N N . ASN A 1 97 ? 17.745 -16.915 -3.237 1.00 77.56 97 ASN A N 1
ATOM 705 C CA . ASN A 1 97 ? 17.427 -16.564 -1.860 1.00 77.56 97 ASN A CA 1
ATOM 706 C C . ASN A 1 97 ? 16.602 -17.685 -1.214 1.00 77.56 97 ASN A C 1
ATOM 708 O O . ASN A 1 97 ? 15.598 -18.136 -1.768 1.00 77.56 97 ASN A O 1
ATOM 712 N N . ARG A 1 98 ? 17.014 -18.115 -0.018 1.00 73.19 98 ARG A N 1
ATOM 713 C CA . ARG A 1 98 ? 16.299 -19.129 0.767 1.00 73.19 98 ARG A CA 1
ATOM 714 C C . ARG A 1 98 ? 15.291 -18.461 1.693 1.00 73.19 98 ARG A C 1
ATOM 716 O O . ARG A 1 98 ? 15.660 -17.542 2.419 1.00 73.19 98 ARG A O 1
ATOM 723 N N . VAL A 1 99 ? 14.048 -18.948 1.678 1.00 69.50 99 VAL A N 1
ATOM 724 C CA . VAL A 1 99 ? 12.990 -18.507 2.607 1.00 69.50 99 VAL A CA 1
ATOM 725 C C . VAL A 1 99 ? 13.360 -18.879 4.044 1.00 69.50 99 VAL A C 1
ATOM 727 O O . VAL A 1 99 ? 13.395 -18.009 4.909 1.00 69.50 99 VAL A O 1
ATOM 730 N N . ASP A 1 100 ? 13.732 -20.143 4.260 1.00 70.75 100 ASP A N 1
ATOM 731 C CA . ASP A 1 100 ? 14.174 -20.673 5.547 1.00 70.75 100 ASP A CA 1
ATOM 732 C C . ASP A 1 100 ? 15.595 -21.220 5.416 1.00 70.75 100 ASP A C 1
ATOM 734 O O . ASP A 1 100 ? 15.844 -22.223 4.748 1.00 70.75 100 ASP A O 1
ATOM 738 N N . LEU A 1 101 ? 16.558 -20.534 6.041 1.00 71.12 101 LEU A N 1
ATOM 739 C CA . LEU A 1 101 ? 17.987 -20.830 5.877 1.00 71.12 101 LEU A CA 1
ATOM 740 C C . LEU A 1 101 ? 18.344 -22.279 6.254 1.00 71.12 101 LEU A C 1
ATOM 742 O O . LEU A 1 101 ? 19.225 -22.872 5.630 1.00 71.12 101 LEU A O 1
ATOM 746 N N . TYR A 1 102 ? 17.653 -22.827 7.257 1.00 78.75 102 TYR A N 1
ATOM 747 C CA . TYR A 1 102 ? 17.902 -24.154 7.823 1.00 78.75 102 TYR A CA 1
ATOM 748 C C . TYR A 1 102 ? 16.972 -25.249 7.287 1.00 78.75 102 TYR A C 1
ATOM 750 O O . TYR A 1 102 ? 17.110 -26.396 7.708 1.00 78.75 102 TYR A O 1
ATOM 758 N N . ASP A 1 103 ? 16.048 -24.933 6.374 1.00 75.75 103 ASP A N 1
ATOM 759 C CA . ASP A 1 103 ? 15.257 -25.968 5.706 1.00 75.75 103 ASP A CA 1
ATOM 760 C C . ASP A 1 103 ? 16.163 -26.714 4.703 1.00 75.75 103 ASP A C 1
ATOM 762 O O . ASP A 1 103 ? 16.722 -26.084 3.793 1.00 75.75 103 ASP A O 1
ATOM 766 N N . PRO A 1 104 ? 16.360 -28.040 4.848 1.00 77.00 104 PRO A N 1
ATOM 767 C CA . PRO A 1 104 ? 17.145 -28.817 3.893 1.00 77.00 104 PRO A CA 1
ATOM 768 C C . PRO A 1 104 ? 16.519 -28.833 2.488 1.00 77.00 104 PRO A C 1
ATOM 770 O O . PRO A 1 104 ? 17.233 -29.062 1.511 1.00 77.00 104 PRO A O 1
ATOM 773 N N . VAL A 1 105 ? 15.215 -28.561 2.366 1.00 79.94 105 VAL A N 1
ATOM 774 C CA . VAL A 1 105 ? 14.489 -28.443 1.099 1.00 79.94 105 VAL A CA 1
ATOM 775 C C . VAL A 1 105 ? 14.270 -26.964 0.792 1.00 79.94 105 VAL A C 1
ATOM 777 O O . VAL A 1 105 ? 13.238 -26.374 1.104 1.00 79.94 105 VAL A O 1
ATOM 780 N N . ALA A 1 106 ? 15.258 -26.347 0.144 1.00 68.94 106 ALA A N 1
ATOM 781 C CA . ALA A 1 106 ? 15.175 -24.943 -0.238 1.00 68.94 106 ALA A CA 1
ATOM 782 C C . ALA A 1 106 ? 13.987 -24.699 -1.186 1.00 68.94 106 ALA A C 1
ATOM 784 O O . ALA A 1 106 ? 13.960 -25.187 -2.316 1.00 68.94 106 ALA A O 1
ATOM 785 N N . ARG A 1 107 ? 13.016 -23.905 -0.733 1.00 73.12 107 ARG A N 1
ATOM 786 C CA . ARG A 1 107 ? 11.928 -23.392 -1.571 1.00 73.12 107 ARG A CA 1
ATOM 787 C C . ARG A 1 107 ? 12.297 -22.004 -2.070 1.00 73.12 107 ARG A C 1
ATOM 789 O O . ARG A 1 107 ? 12.768 -21.173 -1.291 1.00 73.12 107 ARG A O 1
ATOM 796 N N . SER A 1 108 ? 12.083 -21.758 -3.360 1.00 78.81 108 SER A N 1
ATOM 797 C CA . SER A 1 108 ? 12.272 -20.423 -3.923 1.00 78.81 108 SER A CA 1
ATOM 798 C C . SER A 1 108 ? 11.283 -19.442 -3.296 1.00 78.81 108 SER A C 1
ATOM 800 O O . SER A 1 108 ? 10.095 -19.738 -3.174 1.00 78.81 108 SER A O 1
ATOM 802 N N . ALA A 1 109 ? 11.782 -18.263 -2.926 1.00 79.06 109 ALA A N 1
ATOM 803 C CA . ALA A 1 109 ? 10.964 -17.135 -2.484 1.00 79.06 109 ALA A CA 1
ATOM 804 C C . ALA A 1 109 ? 10.313 -16.371 -3.656 1.00 79.06 109 ALA A C 1
ATOM 806 O O . ALA A 1 109 ? 9.643 -15.364 -3.435 1.00 79.06 109 ALA A O 1
ATOM 807 N N . GLY A 1 110 ? 10.561 -16.797 -4.900 1.00 85.31 110 GLY A N 1
ATOM 808 C CA . GLY A 1 110 ? 10.093 -16.119 -6.102 1.00 85.31 110 GLY A CA 1
ATOM 809 C C . GLY A 1 110 ? 8.567 -16.072 -6.194 1.00 85.31 110 GLY A C 1
ATOM 810 O O . GLY A 1 110 ? 7.919 -17.101 -5.990 1.00 85.31 110 GLY A O 1
ATOM 811 N N . PRO A 1 111 ? 7.960 -14.920 -6.536 1.00 91.12 111 PRO A N 1
ATOM 812 C CA . PRO A 1 111 ? 6.512 -14.788 -6.666 1.00 91.12 111 PRO A CA 1
ATOM 813 C C . PRO A 1 111 ? 6.012 -15.378 -7.999 1.00 91.12 111 PRO A C 1
ATOM 815 O O . PRO A 1 111 ? 5.428 -14.686 -8.828 1.00 91.12 111 PRO A O 1
ATOM 818 N N . THR A 1 112 ? 6.231 -16.677 -8.217 1.00 92.31 112 THR A N 1
ATOM 819 C CA . THR A 1 112 ? 5.862 -1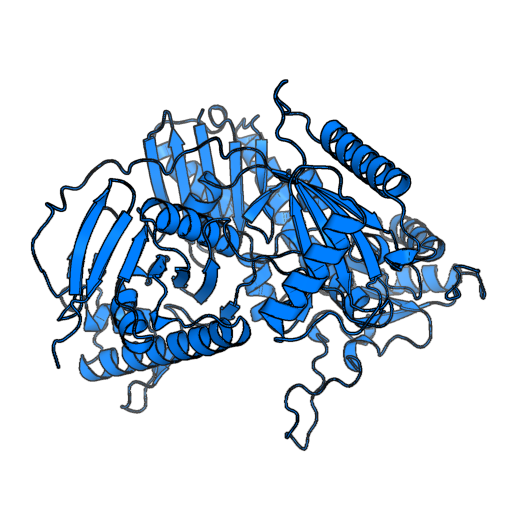7.391 -9.456 1.00 92.31 112 THR A CA 1
ATOM 820 C C . THR A 1 112 ? 4.353 -17.482 -9.686 1.00 92.31 112 THR A C 1
ATOM 822 O O . THR A 1 112 ? 3.924 -17.810 -10.782 1.00 92.31 112 THR A O 1
ATOM 825 N N . PHE A 1 113 ? 3.532 -17.149 -8.686 1.00 93.50 113 PHE A N 1
ATOM 826 C CA . PHE A 1 113 ? 2.081 -17.025 -8.847 1.00 93.50 113 PHE A CA 1
ATOM 827 C C . PHE A 1 113 ? 1.672 -15.833 -9.729 1.00 93.50 113 PHE A C 1
ATOM 829 O O . PHE A 1 113 ? 0.538 -15.799 -10.194 1.00 93.50 113 PHE A O 1
ATOM 836 N N . LEU A 1 114 ? 2.562 -14.851 -9.938 1.00 95.56 114 LEU A N 1
ATOM 837 C CA . LEU A 1 114 ? 2.265 -13.674 -10.758 1.00 95.56 114 LEU A CA 1
ATOM 838 C C . LEU A 1 114 ? 2.182 -14.021 -12.248 1.00 95.56 114 LEU A C 1
ATOM 840 O O . LEU A 1 114 ? 1.375 -13.429 -12.951 1.00 95.56 114 LEU A O 1
ATOM 844 N N . VAL A 1 115 ? 3.011 -14.956 -12.730 1.00 96.38 115 VAL A N 1
ATOM 845 C CA . VAL A 1 115 ? 3.124 -15.305 -14.156 1.00 96.38 115 VAL A CA 1
ATOM 846 C C . VAL A 1 115 ? 3.337 -16.807 -14.304 1.00 96.38 115 VAL A C 1
ATOM 848 O O . VAL A 1 115 ? 4.279 -17.356 -13.729 1.00 96.38 115 VAL A O 1
ATOM 851 N N . ALA A 1 116 ? 2.495 -17.478 -15.094 1.00 94.81 116 ALA A N 1
ATOM 852 C CA . ALA A 1 116 ? 2.701 -18.889 -15.405 1.00 94.81 116 ALA A CA 1
ATOM 853 C C . ALA A 1 116 ? 3.932 -19.067 -16.306 1.00 94.81 116 ALA A C 1
ATOM 855 O O . ALA A 1 116 ? 4.231 -18.215 -17.140 1.00 94.81 116 ALA A O 1
ATOM 856 N N . ARG A 1 117 ? 4.650 -20.189 -16.169 1.00 94.94 117 ARG A N 1
ATOM 857 C CA . ARG A 1 117 ? 5.912 -20.411 -16.900 1.00 94.94 117 ARG A CA 1
ATOM 858 C C . ARG A 1 117 ? 5.749 -20.361 -18.423 1.00 94.94 117 ARG A C 1
ATOM 860 O O . ARG A 1 117 ? 6.658 -19.875 -19.096 1.00 94.94 117 ARG A O 1
ATOM 867 N N . ASP A 1 118 ? 4.608 -20.827 -18.923 1.00 94.75 118 ASP A N 1
ATOM 868 C CA . ASP A 1 118 ? 4.262 -20.853 -20.351 1.00 94.75 118 ASP A CA 1
ATOM 869 C C . ASP A 1 118 ? 3.916 -19.458 -20.910 1.00 94.75 118 ASP A C 1
ATOM 871 O O . ASP A 1 118 ? 3.858 -19.263 -22.123 1.00 94.75 118 ASP A O 1
ATOM 875 N N . ASP A 1 119 ? 3.730 -18.472 -20.026 1.00 96.81 119 ASP A N 1
ATOM 876 C CA . ASP A 1 119 ? 3.466 -17.073 -20.377 1.00 96.81 119 ASP A CA 1
ATOM 877 C C . ASP A 1 119 ? 4.718 -16.193 -20.267 1.00 96.81 119 ASP A C 1
ATOM 879 O O . ASP A 1 119 ? 4.650 -14.983 -20.499 1.00 96.81 119 ASP A O 1
ATOM 883 N N . ILE A 1 120 ? 5.864 -16.791 -19.920 1.00 98.12 120 ILE A N 1
ATOM 884 C CA . ILE A 1 120 ? 7.168 -16.128 -19.934 1.00 98.12 120 ILE A CA 1
ATOM 885 C C . ILE A 1 120 ? 7.826 -16.387 -21.287 1.00 98.12 120 ILE A C 1
ATOM 887 O O . ILE A 1 120 ? 8.275 -17.500 -21.569 1.00 98.12 120 ILE A O 1
ATOM 891 N N . VAL A 1 121 ? 7.906 -15.341 -22.105 1.00 98.00 121 VAL A N 1
ATOM 892 C CA . VAL A 1 121 ? 8.451 -15.393 -23.460 1.00 98.00 121 VAL A CA 1
ATOM 893 C C . VAL A 1 121 ? 9.783 -14.658 -23.523 1.00 98.00 121 VAL A C 1
ATOM 895 O O . VAL A 1 121 ? 9.932 -13.523 -23.067 1.00 98.00 121 VAL A O 1
ATOM 898 N N . GLU A 1 122 ? 10.769 -15.328 -24.101 1.00 97.56 122 GLU A N 1
ATOM 899 C CA . GLU A 1 122 ? 12.093 -14.774 -24.342 1.00 97.56 122 GLU A CA 1
ATOM 900 C C . GLU A 1 122 ? 12.155 -14.130 -25.723 1.00 97.56 122 GLU A C 1
ATOM 902 O O . GLU A 1 122 ? 11.733 -14.734 -26.708 1.00 97.56 122 GLU A O 1
ATOM 907 N N . ILE A 1 123 ? 12.719 -12.926 -25.797 1.00 96.81 123 ILE A N 1
ATOM 908 C CA . ILE A 1 123 ? 12.981 -12.241 -27.064 1.00 96.81 123 ILE A CA 1
ATOM 909 C C . ILE A 1 123 ? 14.474 -11.982 -27.260 1.00 96.81 123 ILE A C 1
ATOM 911 O O . ILE A 1 123 ? 15.223 -11.740 -26.303 1.00 96.81 123 ILE A O 1
ATOM 915 N N . ASP A 1 124 ? 14.890 -12.022 -28.523 1.00 96.81 124 ASP A N 1
ATOM 916 C CA . ASP A 1 124 ? 16.230 -11.641 -28.953 1.00 96.81 124 ASP A CA 1
ATOM 917 C C . ASP A 1 124 ? 16.409 -10.121 -28.951 1.00 96.81 124 ASP A C 1
ATOM 919 O O . ASP A 1 124 ? 15.457 -9.355 -29.119 1.00 96.81 124 ASP A O 1
ATOM 923 N N . GLY A 1 125 ? 17.650 -9.686 -28.741 1.00 94.75 125 GLY A N 1
ATOM 924 C CA . GLY A 1 125 ? 18.009 -8.289 -28.520 1.00 94.75 125 GLY A CA 1
ATOM 925 C C . GLY A 1 125 ? 18.758 -8.106 -27.203 1.00 94.75 125 GLY A C 1
ATOM 926 O O . GLY A 1 125 ? 18.402 -8.669 -26.162 1.00 94.75 125 GLY A O 1
ATOM 927 N N . ARG A 1 126 ? 19.834 -7.317 -27.232 1.00 96.19 126 ARG A N 1
ATOM 928 C CA . ARG A 1 126 ? 20.731 -7.159 -26.086 1.00 96.19 126 ARG A CA 1
ATOM 929 C C . ARG A 1 126 ? 21.271 -5.742 -25.998 1.00 96.19 126 ARG A C 1
ATOM 931 O O . ARG A 1 126 ? 21.897 -5.244 -26.928 1.00 96.19 126 ARG A O 1
ATOM 938 N N . ILE A 1 127 ? 21.093 -5.141 -24.829 1.00 96.81 127 ILE A N 1
ATOM 939 C CA . ILE A 1 127 ? 21.729 -3.889 -24.420 1.00 96.81 127 ILE A CA 1
ATOM 940 C C . ILE A 1 127 ? 22.870 -4.217 -23.447 1.00 96.81 127 ILE A C 1
ATOM 942 O O . ILE A 1 127 ? 22.731 -5.099 -22.597 1.00 96.81 127 ILE A O 1
ATOM 946 N N . ALA A 1 128 ? 24.006 -3.537 -23.585 1.00 95.12 128 ALA A N 1
ATOM 947 C CA . ALA A 1 128 ? 25.156 -3.627 -22.691 1.00 95.12 128 ALA A CA 1
ATOM 948 C C . ALA A 1 128 ? 24.992 -2.737 -21.445 1.00 95.12 128 ALA A C 1
ATOM 950 O O . ALA A 1 128 ? 24.134 -1.858 -21.377 1.00 95.12 128 ALA A O 1
ATOM 951 N N . ALA A 1 129 ? 25.844 -2.950 -20.440 1.00 92.19 129 ALA A N 1
ATOM 952 C CA . ALA A 1 129 ? 25.791 -2.203 -19.180 1.00 92.19 129 ALA A CA 1
ATOM 953 C C . ALA A 1 129 ? 26.067 -0.693 -19.334 1.00 92.19 129 ALA A C 1
ATOM 955 O O . ALA A 1 129 ? 25.621 0.094 -18.500 1.00 92.19 129 ALA A O 1
ATOM 956 N N . ASP A 1 130 ? 26.773 -0.292 -20.394 1.00 92.00 130 ASP A N 1
ATOM 957 C CA . ASP A 1 130 ? 27.033 1.103 -20.771 1.00 92.00 130 ASP A CA 1
ATOM 958 C C . ASP A 1 130 ? 25.909 1.724 -21.625 1.00 92.00 130 ASP A C 1
ATOM 960 O O . ASP A 1 130 ? 25.959 2.910 -21.947 1.00 92.00 130 ASP A O 1
ATOM 964 N N . GLY A 1 131 ? 24.878 0.942 -21.962 1.00 94.00 131 GLY A N 1
ATOM 965 C CA . GLY A 1 131 ? 23.758 1.351 -22.804 1.00 94.00 131 GLY A CA 1
ATOM 966 C C . GLY A 1 131 ? 23.956 1.102 -24.301 1.00 94.00 131 GLY A C 1
ATOM 967 O O . GLY A 1 131 ? 23.034 1.384 -25.066 1.00 94.00 131 GLY A O 1
ATOM 968 N N . GLY A 1 132 ? 25.102 0.565 -24.732 1.00 96.94 132 GLY A N 1
ATOM 969 C CA . GLY A 1 132 ? 25.335 0.194 -26.128 1.00 96.94 132 GLY A CA 1
ATOM 970 C C . GLY A 1 132 ? 24.434 -0.958 -26.587 1.00 96.94 132 GLY A C 1
ATOM 971 O O . GLY A 1 132 ? 24.195 -1.907 -25.841 1.00 96.94 132 GLY A O 1
ATOM 972 N N . GLU A 1 133 ? 23.930 -0.898 -27.820 1.00 97.62 133 GLU A N 1
ATOM 973 C CA . GLU A 1 133 ? 23.197 -2.014 -28.431 1.00 97.62 133 GLU A CA 1
ATOM 974 C C . GLU A 1 133 ? 24.192 -3.072 -28.930 1.00 97.62 133 GLU A C 1
ATOM 976 O O . GLU A 1 133 ? 25.044 -2.790 -29.769 1.00 97.62 133 GLU A O 1
ATOM 981 N N . VAL A 1 134 ? 24.103 -4.285 -28.379 1.00 97.31 134 VAL A N 1
ATOM 982 C CA . VAL A 1 134 ? 24.959 -5.435 -28.724 1.00 97.31 134 VAL A CA 1
ATOM 983 C C . VAL A 1 134 ? 24.299 -6.298 -29.795 1.00 97.31 134 VAL A C 1
ATOM 985 O O . VAL A 1 134 ? 24.960 -6.767 -30.716 1.00 97.31 134 VAL A O 1
ATOM 988 N N . GLU A 1 135 ? 22.992 -6.509 -29.667 1.00 97.25 135 GLU A N 1
ATOM 989 C CA . GLU A 1 135 ? 22.176 -7.287 -30.596 1.00 97.25 135 GLU A CA 1
ATOM 990 C C . GLU A 1 135 ? 20.864 -6.536 -30.809 1.00 97.25 135 GLU A C 1
ATOM 992 O O . GLU A 1 135 ? 20.247 -6.090 -29.838 1.00 97.25 135 GLU A O 1
ATOM 997 N N . ALA A 1 136 ? 20.450 -6.378 -32.066 1.00 96.69 136 ALA A N 1
ATOM 998 C CA . ALA A 1 136 ? 19.208 -5.695 -32.395 1.00 96.69 136 ALA A CA 1
ATOM 999 C C . ALA A 1 136 ? 17.992 -6.502 -31.920 1.00 96.69 136 ALA A C 1
ATOM 1001 O O . ALA A 1 136 ? 17.988 -7.728 -31.975 1.00 96.69 136 ALA A O 1
ATOM 1002 N N . LEU A 1 137 ? 16.951 -5.798 -31.476 1.00 96.38 137 LEU A N 1
ATOM 1003 C CA . LEU A 1 137 ? 15.670 -6.405 -31.104 1.00 96.38 137 LEU A CA 1
ATOM 1004 C C . LEU A 1 137 ? 15.040 -7.139 -32.301 1.00 96.38 137 LEU A C 1
ATOM 1006 O O . LEU A 1 137 ? 14.880 -6.507 -33.350 1.00 96.38 137 LEU A O 1
ATOM 1010 N N . ASP A 1 138 ? 14.646 -8.406 -32.123 1.00 93.25 138 ASP A N 1
ATOM 1011 C CA . ASP A 1 138 ? 13.996 -9.236 -33.155 1.00 93.25 138 ASP A CA 1
ATOM 1012 C C . ASP A 1 138 ? 12.501 -8.878 -33.319 1.00 93.25 138 ASP A C 1
ATOM 1014 O O . ASP A 1 138 ? 11.684 -9.234 -32.461 1.00 93.25 138 ASP A O 1
ATOM 1018 N N . PRO A 1 139 ? 12.101 -8.189 -34.408 1.00 89.75 139 PRO A N 1
ATOM 1019 C CA . PRO A 1 139 ? 10.703 -7.830 -34.630 1.00 89.75 139 PRO A CA 1
ATOM 1020 C C . PRO A 1 139 ? 9.814 -9.049 -34.920 1.00 89.75 139 PRO A C 1
ATOM 1022 O O . PRO A 1 139 ? 8.646 -9.049 -34.528 1.00 89.75 139 PRO A O 1
ATOM 1025 N N . ASP A 1 140 ? 10.347 -10.100 -35.551 1.00 91.19 140 ASP A N 1
AT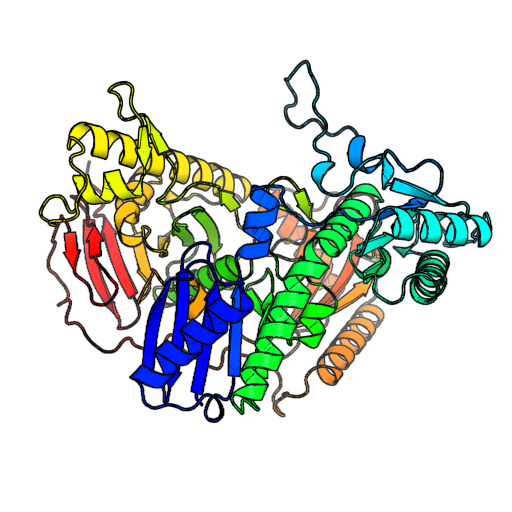OM 1026 C CA . ASP A 1 140 ? 9.563 -11.283 -35.914 1.00 91.19 140 ASP A CA 1
ATOM 1027 C C . ASP A 1 140 ? 9.253 -12.122 -34.668 1.00 91.19 140 ASP A C 1
ATOM 1029 O O . ASP A 1 140 ? 8.148 -12.650 -34.516 1.00 91.19 140 ASP A O 1
ATOM 1033 N N . GLY A 1 141 ? 10.206 -12.219 -33.737 1.00 92.69 141 GLY A N 1
ATOM 1034 C CA . GLY A 1 141 ? 10.005 -12.807 -32.411 1.00 92.69 141 GLY A CA 1
ATOM 1035 C C . GLY A 1 141 ? 8.934 -12.087 -31.605 1.00 92.69 141 GLY A C 1
ATOM 1036 O O . GLY A 1 141 ? 8.082 -12.733 -30.990 1.00 92.69 141 GLY A O 1
ATOM 1037 N N . LEU A 1 142 ? 8.905 -10.758 -31.676 1.00 93.94 142 LEU A N 1
ATOM 1038 C CA . LEU A 1 142 ? 7.853 -9.955 -31.058 1.00 93.94 142 LEU A CA 1
ATOM 1039 C C . LEU A 1 142 ? 6.471 -10.202 -31.674 1.00 93.94 142 LEU A C 1
ATOM 1041 O O . LEU A 1 142 ? 5.506 -10.369 -30.929 1.00 93.94 142 LEU A O 1
ATOM 1045 N N . ALA A 1 143 ? 6.367 -10.303 -33.001 1.00 92.81 143 ALA A N 1
ATOM 1046 C CA . ALA A 1 143 ? 5.105 -10.626 -33.669 1.00 92.81 143 ALA A CA 1
ATOM 1047 C C . ALA A 1 143 ? 4.587 -12.025 -33.279 1.00 92.81 143 ALA A C 1
ATOM 1049 O O . ALA A 1 143 ? 3.405 -12.193 -32.968 1.00 92.81 143 ALA A O 1
ATOM 1050 N N . ARG A 1 144 ? 5.477 -13.029 -33.205 1.00 94.94 144 ARG A N 1
ATOM 1051 C CA . ARG A 1 144 ? 5.134 -14.373 -32.696 1.00 94.94 144 ARG A CA 1
ATOM 1052 C C . ARG A 1 144 ? 4.663 -14.331 -31.241 1.00 94.94 144 ARG A C 1
ATOM 1054 O O . ARG A 1 144 ? 3.685 -14.986 -30.894 1.00 94.94 144 ARG A O 1
ATOM 1061 N N . THR A 1 145 ? 5.323 -13.529 -30.407 1.00 96.38 145 THR A N 1
ATOM 1062 C CA . THR A 1 145 ? 4.946 -13.327 -28.998 1.00 96.38 145 THR A CA 1
ATOM 1063 C C . THR A 1 145 ? 3.548 -12.718 -28.875 1.00 96.38 145 THR A C 1
ATOM 1065 O O . THR A 1 145 ? 2.733 -13.192 -28.086 1.00 96.38 145 THR A O 1
ATOM 1068 N N . ALA A 1 146 ? 3.234 -11.707 -29.691 1.00 96.19 146 ALA A N 1
ATOM 1069 C CA . ALA A 1 146 ? 1.912 -11.089 -29.716 1.00 96.19 146 ALA A CA 1
ATOM 1070 C C . ALA A 1 146 ? 0.816 -12.088 -30.131 1.00 96.19 146 ALA A C 1
ATOM 1072 O O . ALA A 1 146 ? -0.249 -12.131 -29.511 1.00 96.19 146 ALA A O 1
ATOM 1073 N N . ALA A 1 147 ? 1.087 -12.937 -31.130 1.00 95.19 147 ALA A N 1
ATOM 1074 C CA . ALA A 1 147 ? 0.171 -14.000 -31.538 1.00 95.19 147 ALA A CA 1
ATOM 1075 C C . ALA A 1 147 ? -0.087 -15.009 -30.405 1.00 95.19 147 ALA A C 1
ATOM 1077 O O . ALA A 1 147 ? -1.248 -15.292 -30.113 1.00 95.19 147 ALA A O 1
ATOM 1078 N N . HIS A 1 148 ? 0.965 -15.466 -29.714 1.00 95.19 148 HIS A N 1
ATOM 1079 C CA . HIS A 1 148 ? 0.850 -16.354 -28.547 1.00 95.19 148 HIS A CA 1
ATOM 1080 C C . HIS A 1 148 ? -0.017 -15.745 -27.438 1.00 95.19 148 HIS A C 1
ATOM 1082 O O . HIS A 1 148 ? -0.945 -16.380 -26.937 1.00 95.19 148 HIS A O 1
ATOM 1088 N N . PHE A 1 149 ? 0.231 -14.482 -27.081 1.00 97.00 149 PHE A N 1
ATOM 1089 C CA . PHE A 1 149 ? -0.552 -13.794 -26.053 1.00 97.00 149 PHE A CA 1
ATOM 1090 C C . PHE A 1 149 ? -2.018 -13.602 -26.451 1.00 97.00 149 PHE A C 1
ATOM 1092 O O . PHE A 1 149 ? -2.898 -13.761 -25.603 1.00 97.00 149 PHE A O 1
ATOM 1099 N N . ARG A 1 150 ? -2.301 -13.349 -27.734 1.00 95.88 150 ARG A N 1
ATOM 1100 C CA . ARG A 1 150 ? -3.673 -13.310 -28.261 1.00 95.88 150 ARG A CA 1
ATOM 1101 C C . ARG A 1 150 ? -4.377 -14.657 -28.121 1.00 95.88 150 ARG A C 1
ATOM 1103 O O . ARG A 1 150 ? -5.511 -14.695 -27.654 1.00 95.88 150 ARG A O 1
ATOM 1110 N N . GLU A 1 151 ? -3.714 -15.744 -28.509 1.00 95.12 151 GLU A N 1
ATOM 1111 C CA . GLU A 1 151 ? -4.252 -17.109 -28.411 1.00 95.12 151 GLU A CA 1
ATOM 1112 C C . GLU A 1 151 ? -4.512 -17.515 -26.954 1.00 95.12 151 GLU A C 1
ATOM 1114 O O . GLU A 1 151 ? -5.521 -18.151 -26.654 1.00 95.12 151 GLU A O 1
ATOM 1119 N N . CYS A 1 152 ? -3.649 -17.079 -26.034 1.00 94.00 152 CYS A N 1
ATOM 1120 C CA . CYS A 1 152 ? -3.792 -17.319 -24.599 1.00 94.00 152 CYS A CA 1
ATOM 1121 C C . CYS A 1 152 ? -4.793 -16.387 -23.894 1.00 94.00 152 CYS A C 1
ATOM 1123 O O . CYS A 1 152 ? -5.053 -16.584 -22.703 1.00 94.00 152 CYS A O 1
ATOM 1125 N N . GLY A 1 153 ? -5.335 -15.376 -24.585 1.00 94.31 153 GLY A N 1
ATOM 1126 C CA . GLY A 1 153 ? -6.240 -14.382 -24.002 1.00 94.31 153 GLY A CA 1
ATOM 1127 C C . GLY A 1 153 ? -5.578 -13.482 -22.952 1.00 94.31 153 GLY A C 1
ATOM 1128 O O . GLY A 1 153 ? -6.234 -13.058 -22.001 1.00 94.31 153 GLY A O 1
ATOM 1129 N N . ILE A 1 154 ? -4.277 -13.215 -23.082 1.00 96.06 154 ILE A N 1
ATOM 1130 C CA . ILE A 1 154 ? -3.528 -12.365 -22.152 1.00 96.06 154 ILE A CA 1
ATOM 1131 C C . ILE A 1 154 ? -3.850 -10.893 -22.426 1.00 96.06 154 ILE A C 1
ATOM 1133 O O . ILE A 1 154 ? -3.577 -10.370 -23.504 1.00 96.06 154 ILE A O 1
ATOM 1137 N N . ALA A 1 155 ? -4.410 -10.220 -21.418 1.00 93.00 155 ALA A N 1
ATOM 1138 C CA . ALA A 1 155 ? -4.834 -8.820 -21.494 1.00 93.00 155 ALA A CA 1
ATOM 1139 C C . ALA A 1 155 ? -3.890 -7.842 -20.769 1.00 93.00 155 ALA A C 1
ATOM 1141 O O . ALA A 1 155 ? -4.082 -6.633 -20.847 1.00 93.00 155 ALA A O 1
ATOM 1142 N N . SER A 1 156 ? -2.870 -8.336 -20.063 1.00 97.56 156 SER A N 1
ATOM 1143 C CA . SER A 1 156 ? -1.840 -7.493 -19.452 1.00 97.56 156 SER A CA 1
ATOM 1144 C C . SER A 1 156 ? -0.468 -8.136 -19.592 1.00 97.56 156 SER A C 1
ATOM 1146 O O . SER A 1 156 ? -0.313 -9.336 -19.359 1.00 97.56 156 SER A O 1
ATOM 1148 N N . ILE A 1 157 ? 0.515 -7.350 -20.023 1.00 98.50 157 ILE A N 1
ATOM 1149 C CA . ILE A 1 157 ? 1.838 -7.823 -20.422 1.00 98.50 157 ILE A CA 1
ATOM 1150 C C . ILE A 1 157 ? 2.903 -6.980 -19.725 1.00 98.50 157 ILE A C 1
ATOM 1152 O O . ILE A 1 157 ? 2.989 -5.767 -19.922 1.00 98.50 157 ILE A O 1
ATOM 1156 N N . ALA A 1 158 ? 3.753 -7.638 -18.943 1.00 98.56 158 ALA A N 1
ATOM 1157 C CA . ALA A 1 158 ? 4.973 -7.063 -18.401 1.00 98.56 158 ALA A CA 1
ATOM 1158 C C . ALA A 1 158 ? 6.129 -7.237 -19.396 1.00 98.56 158 ALA A C 1
ATOM 1160 O O . ALA A 1 158 ? 6.326 -8.313 -19.953 1.00 98.56 158 ALA A O 1
ATOM 1161 N N . VAL A 1 159 ? 6.941 -6.200 -19.585 1.00 98.56 159 VAL A N 1
ATOM 1162 C CA . VAL A 1 159 ? 8.174 -6.257 -20.380 1.00 98.56 159 VAL A CA 1
ATOM 1163 C C . VAL A 1 159 ? 9.334 -5.847 -19.486 1.00 98.56 159 VAL A C 1
ATOM 1165 O O . VAL A 1 159 ? 9.371 -4.717 -19.001 1.00 98.56 159 VAL A O 1
ATOM 1168 N N . CYS A 1 160 ? 10.275 -6.764 -19.256 1.00 98.25 160 CYS A N 1
ATOM 1169 C CA . CYS A 1 160 ? 11.457 -6.523 -18.436 1.00 98.25 160 CYS A CA 1
ATOM 1170 C C . CYS A 1 160 ? 12.719 -7.002 -19.152 1.00 98.25 160 CYS A C 1
ATOM 1172 O O . CYS A 1 160 ? 13.143 -8.152 -19.016 1.00 98.25 160 CYS A O 1
ATOM 1174 N N . LEU A 1 161 ? 13.355 -6.087 -19.883 1.00 97.81 161 LEU A N 1
ATOM 1175 C CA . LEU A 1 161 ? 14.600 -6.366 -20.595 1.00 97.81 161 LEU A CA 1
ATOM 1176 C C . LEU A 1 161 ? 15.817 -5.953 -19.759 1.00 97.81 161 LEU A C 1
ATOM 1178 O O . LEU A 1 161 ? 15.766 -5.057 -18.901 1.00 97.81 161 LEU A O 1
ATOM 1182 N N . LEU A 1 162 ? 16.944 -6.628 -19.982 1.00 96.94 162 LEU A N 1
ATOM 1183 C CA . LEU A 1 162 ? 18.200 -6.259 -19.339 1.00 96.94 162 LEU A CA 1
ATOM 1184 C C . LEU A 1 162 ? 18.616 -4.837 -19.708 1.00 96.94 162 LEU A C 1
ATOM 1186 O O . LEU A 1 162 ? 18.483 -4.409 -20.848 1.00 96.94 162 LEU A O 1
ATOM 1190 N N . PHE A 1 163 ? 19.143 -4.115 -18.717 1.00 96.25 163 PHE A N 1
ATOM 1191 C CA . PHE A 1 163 ? 19.654 -2.749 -18.870 1.00 96.25 163 PHE A CA 1
ATOM 1192 C C . PHE A 1 163 ? 18.668 -1.727 -19.468 1.00 96.25 163 PHE A C 1
ATOM 1194 O O . PHE A 1 163 ? 19.074 -0.618 -19.806 1.00 96.25 163 PHE A O 1
ATOM 1201 N N . ALA A 1 164 ? 17.361 -2.014 -19.481 1.00 95.94 164 ALA A N 1
ATOM 1202 C CA . ALA A 1 164 ? 16.341 -1.056 -19.920 1.00 95.94 164 ALA A CA 1
ATOM 1203 C C . ALA A 1 164 ? 16.304 0.231 -19.069 1.00 95.94 164 ALA A C 1
ATOM 1205 O O . ALA A 1 164 ? 15.976 1.299 -19.570 1.00 95.94 164 ALA A O 1
ATOM 1206 N N . HIS A 1 165 ? 16.723 0.160 -17.800 1.00 91.56 165 HIS A N 1
ATOM 1207 C CA . HIS A 1 165 ? 16.921 1.326 -16.927 1.00 91.56 165 HIS A CA 1
ATOM 1208 C C . HIS A 1 165 ? 18.102 2.232 -17.350 1.00 91.56 165 HIS A C 1
ATOM 1210 O O . HIS A 1 165 ? 18.231 3.348 -16.850 1.00 91.56 165 HIS A O 1
ATOM 1216 N N . VAL A 1 166 ? 18.983 1.752 -18.236 1.00 92.12 166 VAL A N 1
ATOM 1217 C CA . VAL A 1 166 ? 20.088 2.516 -18.840 1.00 92.12 166 VAL A CA 1
ATOM 1218 C C . VAL A 1 166 ? 19.690 2.990 -20.235 1.00 92.12 166 VAL A C 1
ATOM 1220 O O . VAL A 1 166 ? 19.708 4.190 -20.497 1.00 92.12 166 VAL A O 1
ATOM 1223 N N . ALA A 1 167 ? 19.288 2.063 -21.110 1.00 95.44 167 ALA A N 1
ATOM 1224 C CA . ALA A 1 167 ? 18.853 2.355 -22.473 1.00 95.44 167 ALA A CA 1
ATOM 1225 C C . ALA A 1 167 ? 17.490 1.686 -22.763 1.00 95.44 167 ALA A C 1
ATOM 1227 O O . ALA A 1 167 ? 17.428 0.549 -23.232 1.00 95.44 167 ALA A O 1
ATOM 1228 N N . PRO A 1 168 ? 16.370 2.388 -22.524 1.00 96.62 168 PRO A N 1
ATOM 1229 C CA . PRO A 1 168 ? 15.007 1.841 -22.649 1.00 96.62 168 PRO A CA 1
ATOM 1230 C C . PRO A 1 168 ? 14.503 1.622 -24.090 1.00 96.62 168 PRO A C 1
ATOM 1232 O O . PRO A 1 168 ? 13.312 1.394 -24.307 1.00 96.62 168 PRO A O 1
ATOM 1235 N N . GLY A 1 169 ? 15.376 1.728 -25.098 1.00 97.00 169 GLY A N 1
ATOM 1236 C CA . GLY A 1 169 ? 14.992 1.711 -26.514 1.00 97.00 169 GLY A CA 1
ATOM 1237 C C . GLY A 1 169 ? 14.255 0.438 -26.937 1.00 97.00 169 GLY A C 1
ATOM 1238 O O . GLY A 1 169 ? 13.238 0.523 -27.622 1.00 97.00 169 GLY A O 1
ATOM 1239 N N . HIS A 1 170 ? 14.724 -0.732 -26.492 1.00 97.75 170 HIS A N 1
ATOM 1240 C CA . HIS A 1 170 ? 14.086 -2.014 -26.816 1.00 97.75 170 HIS A CA 1
ATOM 1241 C C . HIS A 1 170 ? 12.720 -2.181 -26.154 1.00 97.75 170 HIS A C 1
ATOM 1243 O O . HIS A 1 170 ? 11.783 -2.606 -26.820 1.00 97.75 170 HIS A O 1
ATOM 1249 N N . GLU A 1 171 ? 12.564 -1.791 -24.886 1.00 98.12 171 GLU A N 1
ATOM 1250 C CA . GLU A 1 171 ? 11.264 -1.875 -24.203 1.00 98.12 171 GLU A CA 1
ATOM 1251 C C . GLU A 1 171 ? 10.208 -0.983 -24.866 1.00 98.12 171 GLU A C 1
ATOM 1253 O O . GLU A 1 171 ? 9.068 -1.409 -25.040 1.00 98.12 171 GLU A O 1
ATOM 1258 N N . ARG A 1 172 ? 10.580 0.230 -25.300 1.00 97.88 172 ARG A N 1
ATOM 1259 C CA . ARG A 1 172 ? 9.659 1.098 -26.052 1.00 97.88 172 ARG A CA 1
ATOM 1260 C C . ARG A 1 172 ? 9.231 0.476 -27.377 1.00 97.88 172 ARG A C 1
ATOM 1262 O O . ARG A 1 172 ? 8.041 0.429 -27.655 1.00 97.88 172 ARG A O 1
ATOM 1269 N N . ARG A 1 173 ? 10.178 -0.079 -28.140 1.00 96.75 173 ARG A N 1
ATOM 1270 C CA . ARG A 1 173 ? 9.867 -0.802 -29.385 1.00 96.75 173 ARG A CA 1
ATOM 1271 C C . ARG A 1 173 ? 8.950 -2.002 -29.132 1.00 96.75 173 ARG A C 1
ATOM 1273 O O . ARG A 1 173 ? 8.065 -2.255 -29.941 1.00 96.75 173 ARG A O 1
ATOM 1280 N N . CYS A 1 174 ? 9.119 -2.704 -28.005 1.00 97.25 174 CYS A N 1
ATOM 1281 C CA . CYS A 1 174 ? 8.200 -3.774 -27.615 1.00 97.25 174 CYS A CA 1
ATOM 1282 C C . CYS A 1 174 ? 6.775 -3.251 -27.436 1.00 97.25 174 CYS A C 1
ATOM 1284 O O . CYS A 1 174 ? 5.845 -3.834 -27.982 1.00 97.25 174 CYS A O 1
ATOM 1286 N N . ARG A 1 175 ? 6.601 -2.134 -26.717 1.00 97.12 175 ARG A N 1
ATOM 1287 C CA . ARG A 1 175 ? 5.287 -1.496 -26.567 1.00 97.12 175 ARG A CA 1
ATOM 1288 C C . ARG A 1 175 ? 4.673 -1.132 -27.908 1.00 97.12 175 ARG A C 1
ATOM 1290 O O . ARG A 1 175 ? 3.508 -1.441 -28.108 1.00 97.12 175 ARG A O 1
ATOM 1297 N N . ASP A 1 176 ? 5.428 -0.492 -28.793 1.00 95.69 176 ASP A N 1
ATOM 1298 C CA . ASP A 1 176 ? 4.888 -0.018 -30.069 1.00 95.69 176 ASP A CA 1
ATOM 1299 C C . ASP A 1 176 ? 4.332 -1.182 -30.909 1.00 95.69 176 ASP A C 1
ATOM 1301 O O . ASP A 1 176 ? 3.218 -1.097 -31.424 1.00 95.69 176 ASP A O 1
ATOM 1305 N N . VAL A 1 177 ? 5.065 -2.300 -30.982 1.00 94.62 177 VAL A N 1
ATOM 1306 C CA . VAL A 1 177 ? 4.627 -3.508 -31.704 1.00 94.62 177 VAL A CA 1
ATOM 1307 C C . VAL A 1 177 ? 3.443 -4.180 -31.007 1.00 94.62 177 VAL A C 1
ATOM 1309 O O . VAL A 1 177 ? 2.433 -4.470 -31.645 1.00 94.62 177 VAL A O 1
ATOM 1312 N N . LEU A 1 178 ? 3.528 -4.402 -29.692 1.00 96.12 178 LEU A N 1
ATOM 1313 C CA . LEU A 1 178 ? 2.457 -5.057 -28.937 1.00 96.12 178 LEU A CA 1
ATOM 1314 C C . LEU A 1 178 ? 1.163 -4.241 -28.954 1.00 96.12 178 LEU A C 1
ATOM 1316 O O . LEU A 1 178 ? 0.095 -4.825 -29.050 1.00 96.12 178 LEU A O 1
ATOM 1320 N N . ALA A 1 179 ? 1.236 -2.910 -28.892 1.00 95.06 179 ALA A N 1
ATOM 1321 C CA . ALA A 1 179 ? 0.056 -2.048 -28.916 1.00 95.06 179 ALA A CA 1
ATOM 1322 C C . ALA A 1 179 ? -0.647 -2.072 -30.281 1.00 95.06 179 ALA A C 1
ATOM 1324 O O . ALA A 1 179 ? -1.867 -1.926 -30.342 1.00 95.06 179 ALA A O 1
ATOM 1325 N N . ALA A 1 180 ? 0.105 -2.269 -31.369 1.00 94.44 180 ALA A N 1
ATOM 1326 C CA . ALA A 1 180 ? -0.459 -2.428 -32.705 1.00 94.44 180 ALA A CA 1
ATOM 1327 C C . ALA A 1 180 ? -1.173 -3.783 -32.872 1.00 94.44 180 ALA A C 1
ATOM 1329 O O . ALA A 1 180 ? -2.265 -3.836 -33.433 1.00 94.44 180 ALA A O 1
ATOM 1330 N N . GLU A 1 181 ? -0.582 -4.863 -32.356 1.00 94.44 181 GLU A N 1
ATOM 1331 C CA . GLU A 1 181 ? -1.117 -6.229 -32.485 1.00 94.44 181 GLU A CA 1
ATOM 1332 C C . GLU A 1 181 ? -2.200 -6.566 -31.439 1.00 94.44 181 GLU A C 1
ATOM 1334 O O . GLU A 1 181 ? -3.102 -7.367 -31.696 1.00 94.44 181 GLU A O 1
ATOM 1339 N N . LEU A 1 182 ? -2.122 -5.955 -30.252 1.00 95.31 182 LEU A N 1
ATOM 1340 C CA . LEU A 1 182 ? -2.970 -6.201 -29.081 1.00 95.31 182 LEU A CA 1
ATOM 1341 C C . LEU A 1 182 ? -3.501 -4.872 -28.506 1.00 95.31 182 LEU A C 1
ATOM 1343 O O . LEU A 1 182 ? -3.163 -4.500 -27.382 1.00 95.31 182 LEU A O 1
ATOM 1347 N N . PRO A 1 183 ? -4.371 -4.143 -29.227 1.00 93.25 183 PRO A N 1
ATOM 1348 C CA . PRO A 1 183 ? -4.791 -2.790 -28.841 1.00 93.25 183 PRO A CA 1
ATOM 1349 C C . PRO A 1 183 ? -5.577 -2.714 -27.522 1.00 93.25 183 PRO A C 1
ATOM 1351 O O . PRO A 1 183 ? -5.699 -1.638 -26.943 1.00 93.25 183 PRO A O 1
ATOM 1354 N N . ALA A 1 184 ? -6.127 -3.836 -27.052 1.00 91.25 184 ALA A N 1
ATOM 1355 C CA . ALA A 1 184 ? -6.839 -3.926 -25.778 1.00 91.25 184 ALA A CA 1
ATOM 1356 C C . ALA A 1 184 ? -5.943 -4.352 -24.600 1.00 91.25 184 ALA A C 1
ATOM 1358 O O . ALA A 1 184 ? -6.417 -4.355 -23.467 1.00 91.25 184 ALA A O 1
ATOM 1359 N N . ALA A 1 185 ? -4.691 -4.750 -24.854 1.00 94.06 185 ALA A N 1
ATOM 1360 C CA . ALA A 1 185 ? -3.794 -5.226 -23.811 1.00 94.06 185 ALA A CA 1
ATOM 1361 C C . ALA A 1 185 ? -3.059 -4.066 -23.130 1.00 94.06 185 ALA A C 1
ATOM 1363 O O . ALA A 1 185 ? -2.532 -3.161 -23.778 1.00 94.06 185 ALA A O 1
ATOM 1364 N N . ASP A 1 186 ? -2.961 -4.135 -21.808 1.00 94.88 186 ASP A N 1
ATOM 1365 C CA . ASP A 1 186 ? -2.114 -3.239 -21.034 1.00 94.88 186 ASP A CA 1
ATOM 1366 C C . ASP A 1 186 ? -0.641 -3.644 -21.168 1.00 94.88 186 ASP A C 1
ATOM 1368 O O . ASP A 1 186 ? -0.278 -4.781 -20.867 1.00 94.88 186 ASP A O 1
ATOM 1372 N N . ILE A 1 187 ? 0.230 -2.707 -21.557 1.00 97.38 187 ILE A N 1
ATOM 1373 C CA . ILE A 1 187 ? 1.669 -2.965 -21.721 1.00 97.38 187 ILE A CA 1
ATOM 1374 C C . ILE A 1 187 ? 2.470 -2.188 -20.679 1.00 97.38 187 ILE A C 1
ATOM 1376 O O . ILE A 1 187 ? 2.581 -0.959 -20.729 1.00 97.38 187 ILE A O 1
ATOM 1380 N N . VAL A 1 188 ? 3.081 -2.924 -19.756 1.00 98.00 188 VAL A N 1
ATOM 1381 C CA . VAL A 1 188 ? 3.826 -2.390 -18.617 1.00 98.00 188 VAL A CA 1
ATOM 1382 C C . VAL A 1 188 ? 5.324 -2.547 -18.859 1.00 98.00 188 VAL A C 1
ATOM 1384 O O . VAL A 1 188 ? 5.823 -3.663 -18.988 1.00 98.00 188 VAL A O 1
ATOM 1387 N N . LEU A 1 189 ? 6.058 -1.432 -18.909 1.00 98.12 189 LEU A N 1
ATOM 1388 C CA . LEU A 1 189 ? 7.499 -1.434 -19.175 1.00 98.12 189 LEU A CA 1
ATOM 1389 C C . LEU A 1 189 ? 8.297 -1.268 -17.885 1.00 98.12 189 LEU A C 1
ATOM 1391 O O . LEU A 1 189 ? 8.041 -0.358 -17.093 1.00 98.12 189 LEU A O 1
ATOM 1395 N N . SER A 1 190 ? 9.304 -2.116 -17.694 1.00 97.19 190 SER A N 1
ATOM 1396 C CA . SER A 1 190 ? 10.059 -2.153 -16.446 1.00 97.19 190 SER A CA 1
ATOM 1397 C C . SER A 1 190 ? 10.821 -0.865 -16.149 1.00 97.19 190 SER A C 1
ATOM 1399 O O . SER A 1 190 ? 10.911 -0.461 -14.988 1.00 97.19 190 SER A O 1
ATOM 1401 N N . HIS A 1 191 ? 11.313 -0.170 -17.180 1.00 94.75 191 HIS A N 1
ATOM 1402 C CA . HIS A 1 191 ? 12.005 1.109 -17.006 1.00 94.75 191 HIS A CA 1
ATOM 1403 C C . HIS A 1 191 ? 11.090 2.264 -16.574 1.00 94.75 191 HIS A C 1
ATOM 1405 O O . HIS A 1 191 ? 11.596 3.296 -16.151 1.00 94.75 191 HIS A O 1
ATOM 1411 N N . GLU A 1 192 ? 9.769 2.131 -16.689 1.00 93.00 192 GLU A N 1
ATOM 1412 C CA . GLU A 1 192 ? 8.825 3.148 -16.205 1.00 93.00 192 GLU A CA 1
ATOM 1413 C C . GLU A 1 192 ? 8.357 2.855 -14.777 1.00 93.00 192 GLU A C 1
ATOM 1415 O O . GLU A 1 192 ? 8.134 3.780 -13.997 1.00 93.00 192 GLU A O 1
ATOM 1420 N N . ILE A 1 193 ? 8.230 1.572 -14.427 1.00 92.69 193 ILE A N 1
ATOM 1421 C CA . ILE A 1 193 ? 7.750 1.133 -13.110 1.00 92.69 193 ILE A CA 1
ATOM 1422 C C . ILE A 1 193 ? 8.862 1.139 -12.070 1.00 92.69 193 ILE A C 1
ATOM 1424 O O . ILE A 1 193 ? 8.656 1.577 -10.937 1.00 92.69 193 ILE A O 1
ATOM 1428 N N . ASP A 1 194 ? 10.038 0.644 -12.445 1.00 90.81 194 ASP A N 1
ATOM 1429 C CA . ASP A 1 194 ? 11.166 0.497 -11.539 1.00 90.81 194 ASP A CA 1
ATOM 1430 C C . ASP A 1 194 ? 12.509 0.732 -12.272 1.00 90.81 194 ASP A C 1
ATOM 1432 O O . ASP A 1 194 ? 13.232 -0.217 -12.595 1.00 90.81 194 ASP A O 1
ATOM 1436 N N . PRO A 1 195 ? 12.876 2.007 -12.534 1.00 87.81 195 PRO A N 1
ATOM 1437 C CA . PRO A 1 195 ? 14.046 2.415 -13.326 1.00 87.81 195 PRO A CA 1
ATOM 1438 C C . PRO A 1 195 ? 15.400 2.227 -12.614 1.00 87.81 195 PRO A C 1
ATOM 1440 O O . PRO A 1 195 ? 16.317 3.030 -12.791 1.00 87.81 195 PRO A O 1
ATOM 1443 N N . GLN A 1 196 ? 15.567 1.188 -11.793 1.00 85.12 196 GLN A N 1
ATOM 1444 C CA . GLN A 1 196 ? 16.821 0.926 -11.073 1.00 85.12 196 GLN A CA 1
ATOM 1445 C C . GLN A 1 196 ? 17.470 -0.409 -11.506 1.00 85.12 196 GLN A C 1
ATOM 1447 O O . GLN A 1 196 ? 16.800 -1.292 -12.068 1.00 85.12 196 GLN A O 1
ATOM 1452 N N . PRO A 1 197 ? 18.790 -0.581 -11.273 1.00 84.25 197 PRO A N 1
ATOM 1453 C CA . PRO A 1 197 ? 19.503 -1.807 -11.627 1.00 84.25 197 PRO A CA 1
ATOM 1454 C C . PRO A 1 197 ? 18.984 -3.018 -10.847 1.00 84.25 197 PRO A C 1
ATOM 1456 O O . PRO A 1 197 ? 18.222 -2.872 -9.893 1.00 84.25 197 PRO A O 1
ATOM 1459 N N . ARG A 1 198 ? 19.464 -4.211 -11.224 1.00 88.75 198 ARG A N 1
ATOM 1460 C CA . ARG A 1 198 ? 19.016 -5.536 -10.748 1.00 88.75 198 ARG A CA 1
ATOM 1461 C C . ARG A 1 198 ? 17.679 -5.941 -11.355 1.00 88.75 198 ARG A C 1
ATOM 1463 O O . ARG A 1 198 ? 16.645 -5.313 -11.150 1.00 88.75 198 ARG A O 1
ATOM 1470 N N . GLU A 1 199 ? 17.757 -6.950 -12.204 1.00 92.44 199 GLU A N 1
ATOM 1471 C CA . GLU A 1 199 ? 16.672 -7.466 -13.024 1.00 92.44 199 GLU A CA 1
ATOM 1472 C C . GLU A 1 199 ? 15.603 -8.183 -12.207 1.00 92.44 199 GLU A C 1
ATOM 1474 O O . GLU A 1 199 ? 14.438 -8.008 -12.528 1.00 92.44 199 GLU A O 1
ATOM 1479 N N . TYR A 1 200 ? 15.953 -8.904 -11.136 1.00 93.88 200 TYR A N 1
ATOM 1480 C CA . TYR A 1 200 ? 14.965 -9.635 -10.338 1.00 93.88 200 TYR A CA 1
ATOM 1481 C C . TYR A 1 200 ? 13.945 -8.704 -9.664 1.00 93.88 200 TYR A C 1
ATOM 1483 O O . TYR A 1 200 ? 12.749 -8.833 -9.909 1.00 93.88 200 TYR A O 1
ATOM 1491 N N . GLU A 1 201 ? 14.387 -7.736 -8.856 1.00 92.00 201 GLU A N 1
ATOM 1492 C CA . GLU A 1 201 ? 13.478 -6.827 -8.142 1.00 92.00 201 GLU A CA 1
ATOM 1493 C C . GLU A 1 201 ? 12.667 -5.950 -9.115 1.00 92.00 201 GLU A C 1
ATOM 1495 O O . GLU A 1 201 ? 11.473 -5.712 -8.901 1.00 92.00 201 GLU A O 1
ATOM 1500 N N . ARG A 1 202 ? 13.292 -5.544 -10.231 1.00 94.19 202 ARG A N 1
ATOM 1501 C CA . ARG A 1 202 ? 12.631 -4.800 -11.310 1.00 94.19 202 ARG A CA 1
ATOM 1502 C C . ARG A 1 202 ? 11.566 -5.644 -12.013 1.00 94.19 202 ARG A C 1
ATOM 1504 O O . ARG A 1 202 ? 10.453 -5.169 -12.235 1.00 94.19 202 ARG A O 1
ATOM 1511 N N . MET A 1 203 ? 11.874 -6.901 -12.318 1.00 96.88 203 MET A N 1
ATOM 1512 C CA . MET A 1 203 ? 10.942 -7.851 -12.925 1.00 96.88 203 MET A CA 1
ATOM 1513 C C . MET A 1 203 ? 9.751 -8.114 -12.005 1.00 96.88 203 MET A C 1
ATOM 1515 O O . MET A 1 203 ? 8.617 -8.026 -12.465 1.00 96.88 203 MET A O 1
ATOM 1519 N N . VAL A 1 204 ? 9.985 -8.341 -10.706 1.00 96.19 204 VAL A N 1
ATOM 1520 C CA . VAL A 1 204 ? 8.910 -8.512 -9.714 1.00 96.19 204 VAL A CA 1
ATOM 1521 C C . VAL A 1 204 ? 8.000 -7.286 -9.677 1.00 96.19 204 VAL A C 1
ATOM 1523 O O . VAL A 1 204 ? 6.788 -7.432 -9.815 1.00 96.19 204 VAL A O 1
ATOM 1526 N N . SER A 1 205 ? 8.564 -6.081 -9.564 1.00 95.25 205 SER A N 1
ATOM 1527 C CA . SER A 1 205 ? 7.779 -4.838 -9.523 1.00 95.25 205 SER A CA 1
ATOM 1528 C C . SER A 1 205 ? 6.943 -4.639 -10.796 1.00 95.25 205 SER A C 1
ATOM 1530 O O . SER A 1 205 ? 5.781 -4.248 -10.721 1.00 95.25 205 SER A O 1
ATOM 1532 N N . THR A 1 206 ? 7.505 -4.973 -11.962 1.00 97.44 206 THR A N 1
ATOM 1533 C CA . THR A 1 206 ? 6.819 -4.881 -13.265 1.00 97.44 206 THR A CA 1
ATOM 1534 C C . THR A 1 206 ? 5.690 -5.906 -13.388 1.00 97.44 206 THR A C 1
ATOM 1536 O O . THR A 1 206 ? 4.611 -5.577 -13.875 1.00 97.44 206 THR A O 1
ATOM 1539 N N . CYS A 1 207 ? 5.908 -7.135 -12.909 1.00 97.62 207 CYS A N 1
ATOM 1540 C CA . CYS A 1 207 ? 4.882 -8.178 -12.906 1.00 97.62 207 CYS A CA 1
ATOM 1541 C C . CYS A 1 207 ? 3.732 -7.829 -11.961 1.00 97.62 207 CYS A C 1
ATOM 1543 O O . CYS A 1 207 ? 2.580 -7.978 -12.342 1.00 97.62 207 CYS A O 1
ATOM 1545 N N . VAL A 1 208 ? 4.022 -7.320 -10.758 1.00 96.44 208 VAL A N 1
ATOM 1546 C CA . VAL A 1 208 ? 2.987 -6.873 -9.808 1.00 96.44 208 VAL A CA 1
ATOM 1547 C C . VAL A 1 208 ? 2.146 -5.749 -10.408 1.00 96.44 208 VAL A C 1
ATOM 1549 O O . VAL A 1 208 ? 0.924 -5.780 -10.305 1.00 96.44 208 VAL A O 1
ATOM 1552 N N . GLU A 1 209 ? 2.777 -4.780 -11.070 1.00 96.56 209 GLU A N 1
ATOM 1553 C CA . GLU A 1 209 ? 2.059 -3.708 -11.757 1.00 96.56 209 GLU A CA 1
ATOM 1554 C C . GLU A 1 209 ? 1.122 -4.250 -12.849 1.00 96.56 209 GLU A C 1
ATOM 1556 O O . GLU A 1 209 ? -0.057 -3.902 -12.854 1.00 96.56 209 GLU A O 1
ATOM 1561 N N . ALA A 1 210 ? 1.615 -5.110 -13.749 1.00 97.19 210 ALA A N 1
ATOM 1562 C CA . ALA A 1 210 ? 0.792 -5.719 -14.799 1.00 97.19 210 ALA A CA 1
ATOM 1563 C C . ALA A 1 210 ? -0.355 -6.558 -14.213 1.00 97.19 210 ALA A C 1
ATOM 1565 O O . ALA A 1 210 ? -1.494 -6.479 -14.661 1.00 97.19 210 ALA A O 1
ATOM 1566 N N . TRP A 1 211 ? -0.078 -7.307 -13.150 1.00 96.75 211 TRP A N 1
ATOM 1567 C CA . TRP A 1 211 ? -1.051 -8.167 -12.486 1.00 96.75 211 TRP A CA 1
ATOM 1568 C C . TRP A 1 211 ? -2.189 -7.386 -11.809 1.00 96.75 211 TRP A C 1
ATOM 1570 O O . TRP A 1 211 ? -3.338 -7.819 -11.837 1.00 96.75 211 TRP A O 1
ATOM 1580 N N . LEU A 1 212 ? -1.906 -6.207 -11.245 1.00 94.81 212 LEU A N 1
ATOM 1581 C CA . LEU A 1 212 ? -2.912 -5.358 -10.589 1.00 94.81 212 LEU A CA 1
ATOM 1582 C C . LEU A 1 212 ? -3.700 -4.468 -11.560 1.00 94.81 212 LEU A C 1
ATOM 1584 O O . LEU A 1 212 ? -4.842 -4.094 -11.279 1.00 94.81 212 LEU A O 1
ATOM 1588 N N . ARG A 1 213 ? -3.097 -4.099 -12.695 1.00 94.12 213 ARG A N 1
ATOM 1589 C CA . ARG A 1 213 ? -3.606 -3.055 -13.596 1.00 94.12 213 ARG A CA 1
ATOM 1590 C C . ARG A 1 213 ? -5.040 -3.269 -14.093 1.00 94.12 213 ARG A C 1
ATOM 1592 O O . ARG A 1 213 ? -5.783 -2.283 -14.037 1.00 94.12 213 ARG A O 1
ATOM 1599 N N . PRO A 1 214 ? -5.482 -4.478 -14.497 1.00 92.50 214 PRO A N 1
ATOM 1600 C CA . PRO A 1 214 ? -6.852 -4.677 -14.969 1.00 92.50 214 PRO A CA 1
ATOM 1601 C C . PRO A 1 214 ? -7.905 -4.351 -13.901 1.00 92.50 214 PRO A C 1
ATOM 1603 O O . PRO A 1 214 ? -8.841 -3.593 -14.158 1.00 92.50 214 PRO A O 1
ATOM 1606 N N . GLY A 1 215 ? -7.723 -4.874 -12.683 1.00 91.19 215 GLY A N 1
ATOM 1607 C CA . GLY A 1 215 ? -8.671 -4.699 -11.578 1.00 91.19 215 GLY A CA 1
ATOM 1608 C C . GLY A 1 215 ? -8.740 -3.253 -11.089 1.00 91.19 215 GLY A C 1
ATOM 1609 O O . GLY A 1 215 ? -9.822 -2.675 -10.985 1.00 91.19 215 GLY A O 1
ATOM 1610 N N . GLU A 1 216 ? -7.581 -2.632 -10.864 1.00 92.75 216 GLU A N 1
ATOM 1611 C CA . GLU A 1 216 ? -7.507 -1.247 -10.386 1.00 92.75 216 GLU A CA 1
ATOM 1612 C C . GLU A 1 216 ? -8.025 -0.249 -11.435 1.00 92.75 216 GLU A C 1
ATOM 1614 O O . GLU A 1 216 ? -8.740 0.701 -11.111 1.00 92.75 216 GLU A O 1
ATOM 1619 N N . THR A 1 217 ? -7.744 -0.479 -12.722 1.00 91.44 217 THR A N 1
ATOM 1620 C CA . THR A 1 217 ? -8.254 0.375 -13.807 1.00 91.44 217 THR A CA 1
ATOM 1621 C C . THR A 1 217 ? -9.767 0.245 -13.970 1.00 91.44 217 THR A C 1
ATOM 1623 O O . THR A 1 217 ? -10.441 1.264 -14.170 1.00 91.44 217 THR A O 1
ATOM 1626 N N . ALA A 1 218 ? -10.320 -0.966 -13.840 1.00 92.06 218 ALA A N 1
ATOM 1627 C CA . ALA A 1 218 ? -11.763 -1.196 -13.866 1.00 92.06 218 ALA A CA 1
ATOM 1628 C C . ALA A 1 218 ? -12.470 -0.482 -12.703 1.00 92.06 218 ALA A C 1
ATOM 1630 O O . ALA A 1 218 ? -13.441 0.242 -12.933 1.00 92.06 218 ALA A O 1
ATOM 1631 N N . LEU A 1 219 ? -11.936 -0.594 -11.479 1.00 93.38 219 LEU A N 1
ATOM 1632 C CA . LEU A 1 219 ? -12.433 0.125 -10.302 1.00 93.38 219 LEU A CA 1
ATOM 1633 C C . LEU A 1 219 ? -12.442 1.641 -10.529 1.00 93.38 219 LEU A C 1
ATOM 1635 O O . LEU A 1 219 ? -13.473 2.297 -10.365 1.00 93.38 219 LEU A O 1
ATOM 1639 N N . MET A 1 220 ? -11.302 2.202 -10.940 1.00 94.56 220 MET A N 1
ATOM 1640 C CA . MET A 1 220 ? -11.163 3.640 -11.165 1.00 94.56 220 MET A CA 1
ATOM 1641 C C . MET A 1 220 ? -12.102 4.156 -12.259 1.00 94.56 220 MET A C 1
ATOM 1643 O O . MET A 1 220 ? -12.641 5.254 -12.123 1.00 94.56 220 MET A O 1
ATOM 1647 N N . THR A 1 221 ? -12.269 3.407 -13.350 1.00 94.19 221 THR A N 1
ATOM 1648 C CA . THR A 1 221 ? -13.131 3.800 -14.477 1.00 94.19 221 THR A CA 1
ATOM 1649 C C . THR A 1 221 ? -14.602 3.705 -14.094 1.00 94.19 221 THR A C 1
ATOM 1651 O O . THR A 1 221 ? -15.307 4.704 -14.186 1.00 94.19 221 THR A O 1
ATOM 1654 N N . GLY A 1 222 ? -15.040 2.566 -13.548 1.00 96.06 222 GLY A N 1
ATOM 1655 C CA . GLY A 1 222 ? -16.432 2.371 -13.141 1.00 96.06 222 GLY A CA 1
ATOM 1656 C C . GLY A 1 222 ? -16.891 3.371 -12.078 1.00 96.06 222 GLY A C 1
ATOM 1657 O O . GLY A 1 222 ? -18.016 3.868 -12.141 1.00 96.06 222 GLY A O 1
ATOM 1658 N N . LEU A 1 223 ? -16.014 3.729 -11.133 1.00 96.31 223 LEU A N 1
ATOM 1659 C CA . LEU A 1 223 ? -16.310 4.771 -10.152 1.00 96.31 223 LEU A CA 1
ATOM 1660 C C . LEU A 1 223 ? -16.447 6.152 -10.809 1.00 96.31 223 LEU A C 1
ATOM 1662 O O . LEU A 1 223 ? -17.386 6.882 -10.492 1.00 96.31 223 LEU A O 1
ATOM 1666 N N . ALA A 1 224 ? -15.522 6.520 -11.701 1.00 95.94 224 ALA A N 1
ATOM 1667 C CA . ALA A 1 224 ? -15.548 7.819 -12.367 1.00 95.94 224 ALA A CA 1
ATOM 1668 C C . ALA A 1 224 ? -16.797 7.987 -13.239 1.00 95.94 224 ALA A C 1
ATOM 1670 O O . ALA A 1 224 ? -17.520 8.970 -13.073 1.00 95.94 224 ALA A O 1
ATOM 1671 N N . ASP A 1 225 ? -17.101 6.995 -14.076 1.00 96.88 225 ASP A N 1
ATOM 1672 C CA . ASP A 1 225 ? -18.279 6.999 -14.944 1.00 96.88 225 ASP A CA 1
ATOM 1673 C C . ASP A 1 225 ? -19.569 7.033 -14.113 1.00 96.88 225 ASP A C 1
ATOM 1675 O O . ASP A 1 225 ? -20.489 7.809 -14.386 1.00 96.88 225 ASP A O 1
ATOM 1679 N N . GLY A 1 226 ? -19.625 6.239 -13.038 1.00 97.00 226 GLY A N 1
ATOM 1680 C CA . GLY A 1 226 ? -20.776 6.187 -12.144 1.00 97.00 226 GLY A CA 1
ATOM 1681 C C . GLY A 1 226 ? -21.020 7.487 -11.373 1.00 97.00 226 GLY A C 1
ATOM 1682 O O . GLY A 1 226 ? -22.177 7.879 -11.197 1.00 97.00 226 GLY A O 1
ATOM 1683 N N . LEU A 1 227 ? -19.965 8.175 -10.930 1.00 96.88 227 LEU A N 1
ATOM 1684 C CA . LEU A 1 227 ? -20.070 9.493 -10.295 1.00 96.88 227 LEU A CA 1
ATOM 1685 C C . LEU A 1 227 ? -20.466 10.570 -11.312 1.00 96.88 227 LEU A C 1
ATOM 1687 O O . LEU A 1 227 ? -21.330 11.399 -11.020 1.00 96.88 227 LEU A O 1
ATOM 1691 N N . GLN A 1 228 ? -19.899 10.537 -12.520 1.00 96.44 228 GLN A N 1
ATOM 1692 C CA . GLN A 1 228 ? -20.251 11.467 -13.593 1.00 96.44 228 GLN A CA 1
ATOM 1693 C C . GLN A 1 228 ? -21.727 11.334 -13.991 1.00 96.44 228 GLN A C 1
ATOM 1695 O O . GLN A 1 228 ? -22.421 12.343 -14.117 1.00 96.44 228 GLN A O 1
ATOM 1700 N N . ALA A 1 229 ? -22.245 10.106 -14.097 1.00 96.88 229 ALA A N 1
ATOM 1701 C CA . ALA A 1 229 ? -23.664 9.846 -14.354 1.00 96.88 229 ALA A CA 1
ATOM 1702 C C . ALA A 1 229 ? -24.594 10.415 -13.261 1.00 96.88 229 ALA A C 1
ATOM 1704 O O . ALA A 1 229 ? -25.756 10.715 -13.528 1.00 96.88 229 ALA A O 1
ATOM 1705 N N . ARG A 1 230 ? -24.079 10.615 -12.039 1.00 96.06 230 ARG A N 1
ATOM 1706 C CA . ARG A 1 230 ? -24.774 11.254 -10.903 1.00 96.06 230 ARG A CA 1
ATOM 1707 C C . ARG A 1 230 ? -24.573 12.776 -10.844 1.00 96.06 230 ARG A C 1
ATOM 1709 O O . ARG A 1 230 ? -24.993 13.418 -9.882 1.00 96.06 230 ARG A O 1
ATOM 1716 N N . GLY A 1 231 ? -23.934 13.367 -11.856 1.00 96.19 231 GLY A N 1
ATOM 1717 C CA . GLY A 1 231 ? -23.675 14.805 -11.946 1.00 96.19 231 GLY A CA 1
ATOM 1718 C C . GLY A 1 231 ? -22.486 15.291 -11.113 1.00 96.19 231 GLY A C 1
ATOM 1719 O O . GLY A 1 231 ? -22.398 16.486 -10.836 1.00 96.19 231 GLY A O 1
ATOM 1720 N N . PHE A 1 232 ? -21.581 14.401 -10.693 1.00 96.56 232 PHE A N 1
ATOM 1721 C CA . PHE A 1 232 ? -20.348 14.800 -10.015 1.00 96.56 232 PHE A CA 1
ATOM 1722 C C . PHE A 1 232 ? -19.423 15.568 -10.969 1.00 96.56 232 PHE A C 1
ATOM 1724 O O . PHE A 1 232 ? -19.079 15.069 -12.039 1.00 96.56 232 PHE A O 1
ATOM 1731 N N . ALA A 1 233 ? -18.975 16.753 -10.553 1.00 93.12 233 ALA A N 1
ATOM 1732 C CA . ALA A 1 233 ? -17.986 17.562 -11.276 1.00 93.12 233 ALA A CA 1
ATOM 1733 C C . ALA A 1 233 ? -16.727 17.858 -10.437 1.00 93.12 233 ALA A C 1
ATOM 1735 O O . ALA A 1 233 ? -15.863 18.631 -10.852 1.00 93.12 233 ALA A O 1
ATOM 1736 N N . GLY A 1 234 ? -16.640 17.279 -9.234 1.00 91.69 234 GLY A N 1
ATOM 1737 C CA . GLY A 1 234 ? -15.516 17.459 -8.322 1.00 91.69 234 GLY A CA 1
ATOM 1738 C C . GLY A 1 234 ? -14.305 16.591 -8.674 1.00 91.69 234 GLY A C 1
ATOM 1739 O O . GLY A 1 234 ? -14.254 15.909 -9.696 1.00 91.69 234 GLY A O 1
ATOM 1740 N N . ALA A 1 235 ? -13.305 16.593 -7.791 1.00 91.06 235 ALA A N 1
ATOM 1741 C CA . ALA A 1 235 ? -12.093 15.797 -7.981 1.00 91.06 235 ALA A CA 1
ATOM 1742 C C . ALA A 1 235 ? -12.216 14.395 -7.363 1.00 91.06 235 ALA A C 1
ATOM 1744 O O . ALA A 1 235 ? -12.555 14.265 -6.187 1.00 91.06 235 ALA A O 1
ATOM 1745 N N . ILE A 1 236 ? -11.833 13.357 -8.110 1.00 94.38 236 ILE A N 1
ATOM 1746 C CA . ILE A 1 236 ? -11.602 12.011 -7.565 1.00 94.38 236 ILE A CA 1
ATOM 1747 C C . ILE A 1 236 ? -10.119 11.889 -7.209 1.00 94.38 236 ILE A C 1
ATOM 1749 O O . ILE A 1 236 ? -9.248 12.180 -8.035 1.00 94.38 236 ILE A O 1
ATOM 1753 N N . ARG A 1 237 ? -9.819 11.490 -5.973 1.00 94.19 237 ARG A N 1
ATOM 1754 C CA . ARG A 1 237 ? -8.452 11.253 -5.492 1.00 94.19 237 ARG A CA 1
ATOM 1755 C C . ARG A 1 237 ? -8.321 9.854 -4.911 1.00 94.19 237 ARG A C 1
ATOM 1757 O O . ARG A 1 237 ? -9.262 9.349 -4.310 1.00 94.19 237 ARG A O 1
ATOM 1764 N N . PHE A 1 238 ? -7.135 9.281 -5.031 1.00 94.56 238 PHE A N 1
ATOM 1765 C CA . PHE A 1 238 ? -6.780 7.991 -4.443 1.00 94.56 238 PHE A CA 1
ATOM 1766 C C . PHE A 1 238 ? -5.657 8.201 -3.441 1.00 94.56 238 PHE A C 1
ATOM 1768 O O . PHE A 1 238 ? -4.827 9.082 -3.656 1.00 94.56 238 PHE A O 1
ATOM 1775 N N . ALA A 1 239 ? -5.617 7.433 -2.359 1.00 93.56 239 ALA A N 1
ATOM 1776 C CA . ALA A 1 239 ? -4.412 7.388 -1.540 1.00 93.56 239 ALA A CA 1
ATOM 1777 C C . ALA A 1 239 ? -3.322 6.545 -2.224 1.00 93.56 239 ALA A C 1
ATOM 1779 O O . ALA A 1 239 ? -3.616 5.521 -2.842 1.00 93.56 239 ALA A O 1
ATOM 1780 N N . ASP A 1 240 ? -2.070 6.977 -2.103 1.00 92.19 240 ASP A N 1
ATOM 1781 C CA . ASP A 1 240 ? -0.890 6.172 -2.402 1.00 92.19 240 ASP A CA 1
ATOM 1782 C C . ASP A 1 240 ? -0.520 5.275 -1.203 1.00 92.19 240 ASP A C 1
ATOM 1784 O O . ASP A 1 240 ? -1.083 5.375 -0.110 1.00 92.19 240 ASP A O 1
ATOM 1788 N N . ALA A 1 241 ? 0.470 4.408 -1.390 1.00 91.12 241 ALA A N 1
ATOM 1789 C CA . ALA A 1 241 ? 0.992 3.495 -0.380 1.00 91.12 241 ALA A CA 1
ATOM 1790 C C . ALA A 1 241 ? 1.666 4.216 0.804 1.00 91.12 241 ALA A C 1
ATOM 1792 O O . ALA A 1 241 ? 2.001 3.583 1.802 1.00 91.12 241 ALA A O 1
ATOM 1793 N N . GLY A 1 242 ? 1.895 5.531 0.703 1.00 89.25 242 GLY A N 1
ATOM 1794 C CA . GLY A 1 242 ? 2.343 6.421 1.777 1.00 89.25 242 GLY A CA 1
ATOM 1795 C C . GLY A 1 242 ? 1.197 7.178 2.471 1.00 89.25 242 GLY A C 1
ATOM 1796 O O . GLY A 1 242 ? 1.458 8.006 3.351 1.00 89.25 242 GLY A O 1
ATOM 1797 N N . GLY A 1 243 ? -0.052 6.945 2.057 1.00 89.25 243 GLY A N 1
ATOM 1798 C CA . GLY A 1 243 ? -1.262 7.603 2.544 1.00 89.25 243 GLY A CA 1
ATOM 1799 C C . GLY A 1 243 ? -1.445 9.045 2.054 1.00 89.25 243 GLY A C 1
ATOM 1800 O O . GLY A 1 243 ? -2.228 9.786 2.635 1.00 89.25 243 GLY A O 1
ATOM 1801 N N . ALA A 1 244 ? -0.709 9.506 1.043 1.00 89.12 244 ALA A N 1
ATOM 1802 C CA . ALA A 1 244 ? -0.948 10.815 0.433 1.00 89.12 244 ALA A CA 1
ATOM 1803 C C . ALA A 1 244 ? -1.922 10.708 -0.746 1.00 89.12 244 ALA A C 1
ATOM 1805 O O . ALA A 1 244 ? -2.037 9.661 -1.368 1.00 89.12 244 ALA A O 1
ATOM 1806 N N . LEU A 1 245 ? -2.625 11.793 -1.074 1.00 91.38 245 LEU A N 1
ATOM 1807 C CA . LEU A 1 245 ? -3.608 11.784 -2.157 1.00 91.38 245 LEU A CA 1
ATOM 1808 C C . LEU A 1 245 ? -2.956 12.057 -3.514 1.00 91.38 245 LEU A C 1
ATOM 1810 O O . LEU A 1 245 ? -2.309 13.085 -3.716 1.00 91.38 245 LEU A O 1
ATOM 1814 N N . VAL A 1 246 ? -3.242 11.198 -4.482 1.00 90.06 246 VAL A N 1
ATOM 1815 C CA . VAL A 1 246 ? -2.874 11.347 -5.890 1.00 90.06 246 VAL A CA 1
ATOM 1816 C C . VAL A 1 246 ? -4.123 11.516 -6.754 1.00 90.06 246 VAL A C 1
ATOM 1818 O O . VAL A 1 246 ? -5.233 11.118 -6.389 1.00 90.06 246 VAL A O 1
ATOM 1821 N N . ALA A 1 247 ? -3.966 12.187 -7.892 1.00 89.00 247 ALA A N 1
ATOM 1822 C CA . ALA A 1 247 ? -5.033 12.304 -8.881 1.00 89.00 247 ALA A CA 1
ATOM 1823 C C . ALA A 1 247 ? -5.225 10.980 -9.643 1.00 89.00 247 ALA A C 1
ATOM 1825 O O . ALA A 1 247 ? -4.308 10.163 -9.727 1.00 89.00 247 ALA A O 1
ATOM 1826 N N . GLN A 1 248 ? -6.419 10.766 -10.197 1.00 89.44 248 GLN A N 1
ATOM 1827 C CA . GLN A 1 248 ? -6.765 9.525 -10.898 1.00 89.44 248 GLN A CA 1
ATOM 1828 C C . GLN A 1 248 ? -5.831 9.219 -12.082 1.00 89.44 248 GLN A C 1
ATOM 1830 O O . GLN A 1 248 ? -5.467 8.068 -12.302 1.00 89.44 248 GLN A O 1
ATOM 1835 N N . ASP A 1 249 ? -5.424 10.233 -12.843 1.00 87.19 249 ASP A N 1
ATOM 1836 C CA . ASP A 1 249 ? -4.493 10.086 -13.964 1.00 87.19 249 ASP A CA 1
ATOM 1837 C C . ASP A 1 249 ? -3.096 9.645 -13.505 1.00 87.19 249 ASP A C 1
ATOM 1839 O O . ASP A 1 249 ? -2.455 8.831 -14.168 1.00 87.19 249 ASP A O 1
ATOM 1843 N N . GLN A 1 250 ? -2.641 10.134 -12.351 1.00 86.19 250 GLN A N 1
ATOM 1844 C CA . GLN A 1 250 ? -1.385 9.708 -11.734 1.00 86.19 250 GLN A CA 1
ATOM 1845 C C . GLN A 1 250 ? -1.486 8.277 -11.197 1.00 86.19 250 GLN A C 1
ATOM 1847 O O . GLN A 1 250 ? -0.609 7.462 -11.475 1.00 86.19 250 GLN A O 1
ATOM 1852 N N . ALA A 1 251 ? -2.584 7.945 -10.513 1.00 89.81 251 ALA A N 1
ATOM 1853 C CA . ALA A 1 251 ? -2.858 6.597 -10.014 1.00 89.81 251 ALA A CA 1
ATOM 1854 C C . ALA A 1 251 ? -2.853 5.548 -11.146 1.00 89.81 251 ALA A C 1
ATOM 1856 O O . ALA A 1 251 ? -2.238 4.494 -11.013 1.00 89.81 251 ALA A O 1
ATOM 1857 N N . ARG A 1 252 ? -3.445 5.867 -12.308 1.00 88.69 252 ARG A N 1
ATOM 1858 C CA . ARG A 1 252 ? -3.454 4.995 -13.503 1.00 88.69 252 ARG A CA 1
ATOM 1859 C C . ARG A 1 252 ? -2.075 4.745 -14.118 1.00 88.69 252 ARG A C 1
ATOM 1861 O O . ARG A 1 252 ? -1.881 3.732 -14.793 1.00 88.69 252 ARG A O 1
ATOM 1868 N N . ARG A 1 253 ? -1.117 5.662 -13.942 1.00 87.50 253 ARG A N 1
ATOM 1869 C CA . ARG A 1 253 ? 0.244 5.479 -14.474 1.00 87.50 253 ARG A CA 1
ATOM 1870 C C . ARG A 1 253 ? 0.990 4.381 -13.724 1.00 87.50 253 ARG A C 1
ATOM 1872 O O . ARG A 1 253 ? 1.739 3.650 -14.362 1.00 87.50 253 ARG A O 1
ATOM 1879 N N . ARG A 1 254 ? 0.752 4.245 -12.416 1.00 90.44 254 ARG A N 1
ATOM 1880 C CA . ARG A 1 254 ? 1.391 3.237 -11.565 1.00 90.44 254 ARG A CA 1
ATOM 1881 C C . ARG A 1 254 ? 0.423 2.732 -10.496 1.00 90.44 254 ARG A C 1
ATOM 1883 O O . ARG A 1 254 ? 0.395 3.263 -9.384 1.00 90.44 254 ARG A O 1
ATOM 1890 N N . VAL A 1 255 ? -0.354 1.702 -10.811 1.00 93.25 255 VAL A N 1
ATOM 1891 C CA . VAL A 1 255 ? -1.368 1.169 -9.889 1.00 93.25 255 VAL A CA 1
ATOM 1892 C C . VAL A 1 255 ? -0.748 0.463 -8.683 1.00 93.25 255 VAL A C 1
ATOM 1894 O O . VAL A 1 255 ? -1.338 0.467 -7.607 1.00 93.25 255 VAL A O 1
ATOM 1897 N N . SER A 1 256 ? 0.481 -0.058 -8.801 1.00 92.31 256 SER A N 1
ATOM 1898 C CA . SER A 1 256 ? 1.216 -0.657 -7.682 1.00 92.31 256 SER A CA 1
ATOM 1899 C C . SER A 1 256 ? 1.436 0.340 -6.549 1.00 92.31 256 SER A C 1
ATOM 1901 O O . SER A 1 256 ? 1.572 -0.067 -5.397 1.00 92.31 256 SER A O 1
ATOM 1903 N N . SER A 1 257 ? 1.455 1.643 -6.860 1.00 89.94 257 SER A N 1
ATOM 1904 C CA . SER A 1 257 ? 1.600 2.703 -5.864 1.00 89.94 257 SER A CA 1
ATOM 1905 C C . SER A 1 257 ? 0.375 2.853 -4.963 1.00 89.94 257 SER A C 1
ATOM 1907 O O . SER A 1 257 ? 0.471 3.534 -3.953 1.00 89.94 257 SER A O 1
ATOM 1909 N N . LEU A 1 258 ? -0.754 2.216 -5.293 1.00 91.88 258 LEU A N 1
ATOM 1910 C CA . LEU A 1 258 ? -1.968 2.187 -4.474 1.00 91.88 258 LEU A CA 1
ATOM 1911 C C . LEU A 1 258 ? -1.972 1.026 -3.463 1.00 91.88 258 LEU A C 1
ATOM 1913 O O . LEU A 1 258 ? -2.873 0.933 -2.630 1.00 91.88 258 LEU A O 1
ATOM 1917 N N . LEU A 1 259 ? -0.981 0.129 -3.517 1.00 91.50 259 LEU A N 1
ATOM 1918 C CA . LEU A 1 259 ? -0.900 -1.020 -2.617 1.00 91.50 259 LEU A CA 1
ATOM 1919 C C . LEU A 1 259 ? -0.834 -0.584 -1.149 1.00 91.50 259 LEU A C 1
ATOM 1921 O O . LEU A 1 259 ? 0.084 0.121 -0.738 1.00 91.50 259 LEU A O 1
ATOM 1925 N N . GLY A 1 260 ? -1.795 -1.049 -0.350 1.00 88.88 260 GLY A N 1
ATOM 1926 C CA . GLY A 1 260 ? -1.865 -0.731 1.078 1.00 88.88 260 GLY A CA 1
ATOM 1927 C C . GLY A 1 260 ? -2.343 0.688 1.380 1.00 88.88 260 GLY A C 1
ATOM 1928 O O . GLY A 1 260 ? -2.111 1.171 2.484 1.00 88.88 260 GLY A O 1
ATOM 1929 N N . ASN A 1 261 ? -3.002 1.369 0.439 1.00 92.00 261 ASN A N 1
ATOM 1930 C CA . ASN A 1 261 ? -3.391 2.766 0.622 1.00 92.00 261 ASN A CA 1
ATOM 1931 C C . ASN A 1 261 ? -4.444 3.012 1.727 1.00 92.00 261 ASN A C 1
ATOM 1933 O O . ASN A 1 261 ? -4.358 4.032 2.409 1.00 92.00 261 ASN A O 1
ATOM 1937 N N . GLY A 1 262 ? -5.387 2.088 1.950 1.00 90.62 262 GLY A N 1
ATOM 1938 C CA . GLY A 1 262 ? -6.371 2.155 3.039 1.00 90.62 262 GLY A CA 1
ATOM 1939 C C . GLY A 1 262 ? -5.694 2.103 4.415 1.00 90.62 262 GLY A C 1
ATOM 1940 O O . GLY A 1 262 ? -5.759 3.086 5.162 1.00 90.62 262 GLY A O 1
ATOM 1941 N N . PRO A 1 263 ? -4.925 1.035 4.714 1.00 91.38 263 PRO A N 1
ATOM 1942 C CA . PRO A 1 263 ? -4.118 0.951 5.929 1.00 91.38 263 PRO A CA 1
ATOM 1943 C C . PRO A 1 263 ? -3.138 2.119 6.088 1.00 91.38 263 PRO A C 1
ATOM 1945 O O . PRO A 1 263 ? -3.026 2.689 7.172 1.00 91.38 263 PRO A O 1
ATOM 1948 N N . ALA A 1 264 ? -2.473 2.557 5.012 1.00 93.00 264 ALA A N 1
ATOM 1949 C CA . ALA A 1 264 ? -1.584 3.717 5.059 1.00 93.00 264 ALA A CA 1
ATOM 1950 C C . ALA A 1 264 ? -2.321 4.999 5.489 1.00 93.00 264 ALA A C 1
ATOM 1952 O O . ALA A 1 264 ? -1.794 5.775 6.292 1.00 93.00 264 ALA A O 1
ATOM 1953 N N . ALA A 1 265 ? -3.548 5.214 5.005 1.00 92.62 265 ALA A N 1
ATOM 1954 C CA . ALA A 1 265 ? -4.389 6.326 5.430 1.00 92.62 265 ALA A CA 1
ATOM 1955 C C . ALA A 1 265 ? -4.786 6.201 6.914 1.00 92.62 265 ALA A C 1
ATOM 1957 O O . ALA A 1 265 ? -4.653 7.176 7.660 1.00 92.62 265 ALA A O 1
ATOM 1958 N N . ALA A 1 266 ? -5.188 5.013 7.377 1.00 92.31 266 ALA A N 1
ATOM 1959 C CA . ALA A 1 266 ? -5.481 4.759 8.791 1.00 92.31 266 ALA A CA 1
ATOM 1960 C C . ALA A 1 266 ? -4.256 5.026 9.689 1.00 92.31 266 ALA A C 1
ATOM 1962 O O . ALA A 1 266 ? -4.354 5.675 10.729 1.00 92.31 266 ALA A O 1
ATOM 1963 N N . ILE A 1 267 ? -3.057 4.633 9.261 1.00 93.69 267 ILE A N 1
ATOM 1964 C CA . ILE A 1 267 ? -1.818 4.902 10.002 1.00 93.69 267 ILE A CA 1
ATOM 1965 C C . ILE A 1 267 ? -1.522 6.412 10.066 1.00 93.69 267 ILE A C 1
ATOM 1967 O O . ILE A 1 267 ? -1.021 6.905 11.080 1.00 93.69 267 ILE A O 1
ATOM 1971 N N . ARG A 1 268 ? -1.874 7.192 9.033 1.00 90.75 268 ARG A N 1
ATOM 1972 C CA . ARG A 1 268 ? -1.793 8.664 9.102 1.00 90.75 268 ARG A CA 1
ATOM 1973 C C . ARG A 1 268 ? -2.757 9.250 10.130 1.00 90.75 268 ARG A C 1
ATOM 1975 O O . ARG A 1 268 ? -2.366 10.186 10.828 1.00 90.75 268 ARG A O 1
ATOM 1982 N N . LEU A 1 269 ? -3.970 8.701 10.251 1.00 90.94 269 LEU A N 1
ATOM 1983 C CA . LEU A 1 269 ? -4.889 9.054 11.337 1.00 90.94 269 LEU A CA 1
ATOM 1984 C C . LEU A 1 269 ? -4.237 8.775 12.692 1.00 90.94 269 LEU A C 1
ATOM 1986 O O . LEU A 1 269 ? -4.167 9.678 13.522 1.00 90.94 269 LEU A O 1
ATOM 1990 N N . ALA A 1 270 ? -3.685 7.576 12.882 1.00 92.50 270 ALA A N 1
ATOM 1991 C CA . ALA A 1 270 ? -3.030 7.207 14.130 1.00 92.50 270 ALA A CA 1
ATOM 1992 C C . ALA A 1 270 ? -1.880 8.154 14.503 1.00 92.50 270 ALA A C 1
ATOM 1994 O O . ALA A 1 270 ? -1.824 8.642 15.633 1.00 92.50 270 ALA A O 1
ATOM 1995 N N . ALA A 1 271 ? -1.011 8.481 13.543 1.00 90.62 271 ALA A N 1
ATOM 1996 C CA . ALA A 1 271 ? 0.086 9.418 13.757 1.00 90.62 271 ALA A CA 1
ATOM 1997 C C . ALA A 1 271 ? -0.412 10.829 14.125 1.00 90.62 271 ALA A C 1
ATOM 1999 O O . ALA A 1 271 ? 0.192 11.511 14.955 1.00 90.62 271 ALA A O 1
ATOM 2000 N N . ALA A 1 272 ? -1.515 11.284 13.520 1.00 87.19 272 ALA A N 1
ATOM 2001 C CA . ALA A 1 272 ? -2.123 12.573 13.841 1.00 87.19 272 ALA A CA 1
ATOM 2002 C C . ALA A 1 272 ? -2.724 12.583 15.256 1.00 87.19 272 ALA A C 1
ATOM 2004 O O . ALA A 1 272 ? -2.489 13.530 16.009 1.00 87.19 272 ALA A O 1
ATOM 2005 N N . THR A 1 273 ? -3.440 11.525 15.646 1.00 88.38 273 THR A N 1
ATOM 2006 C CA . THR A 1 273 ? -4.037 11.403 16.984 1.00 88.38 273 THR A CA 1
ATOM 2007 C C . THR A 1 273 ? -2.963 11.307 18.071 1.00 88.38 273 THR A C 1
ATOM 2009 O O . THR A 1 273 ? -3.018 12.041 19.053 1.00 88.38 273 THR A O 1
ATOM 2012 N N . ALA A 1 274 ? -1.934 10.480 17.871 1.00 90.50 274 ALA A N 1
ATOM 2013 C CA . ALA A 1 274 ? -0.826 10.328 18.814 1.00 90.50 274 ALA A CA 1
ATOM 2014 C C . ALA A 1 274 ? -0.042 11.637 19.021 1.00 90.50 274 ALA A C 1
ATOM 2016 O O . ALA A 1 274 ? 0.332 11.994 20.141 1.00 90.50 274 ALA A O 1
ATOM 2017 N N . ARG A 1 275 ? 0.159 12.402 17.940 1.00 86.69 275 ARG A N 1
ATOM 2018 C CA . ARG A 1 275 ? 0.768 13.739 17.983 1.00 86.69 275 ARG A CA 1
ATOM 2019 C C . ARG A 1 275 ? -0.069 14.744 18.766 1.00 86.69 275 ARG A C 1
ATOM 2021 O O . ARG A 1 275 ? 0.519 15.528 19.505 1.00 86.69 275 ARG A O 1
ATOM 2028 N N . GLY A 1 276 ? -1.395 14.704 18.630 1.00 82.00 276 GLY A N 1
ATOM 2029 C CA . GLY A 1 276 ? -2.310 15.546 19.408 1.00 82.00 276 GLY A CA 1
ATOM 2030 C C . GLY A 1 276 ? -2.131 15.384 20.921 1.00 82.00 276 GLY A C 1
ATOM 2031 O O . GLY A 1 276 ? -2.200 16.368 21.647 1.00 82.00 276 GLY A O 1
ATOM 2032 N N . GLU A 1 277 ? -1.785 14.174 21.366 1.00 84.75 277 GLU A N 1
ATOM 2033 C CA . GLU A 1 277 ? -1.545 13.836 22.777 1.00 84.75 277 GLU A CA 1
ATOM 2034 C C . GLU A 1 277 ? -0.077 13.973 23.219 1.00 84.75 277 GLU A C 1
ATOM 2036 O O . GLU A 1 277 ? 0.276 13.643 24.353 1.00 84.75 277 GLU A O 1
ATOM 2041 N N . GLY A 1 278 ? 0.824 14.402 22.327 1.00 87.81 278 GLY A N 1
ATOM 2042 C CA . GLY A 1 278 ? 2.262 14.435 22.613 1.00 87.81 278 GLY A CA 1
ATOM 2043 C C . GLY A 1 278 ? 2.870 13.046 22.866 1.00 87.81 278 GLY A C 1
ATOM 2044 O O . GLY A 1 278 ? 3.917 12.937 23.502 1.00 87.81 278 GLY A O 1
ATOM 2045 N N . LYS A 1 279 ? 2.230 11.977 22.378 1.00 87.19 279 LYS A N 1
ATOM 2046 C CA . LYS A 1 279 ? 2.643 10.580 22.566 1.00 87.19 279 LYS A CA 1
ATOM 2047 C C . LYS A 1 279 ? 3.335 10.061 21.308 1.00 87.19 279 LYS A C 1
ATOM 2049 O O . LYS A 1 279 ? 2.698 9.480 20.443 1.00 87.19 279 LYS A O 1
ATOM 2054 N N . ASN A 1 280 ? 4.642 10.284 21.194 1.00 85.94 280 ASN A N 1
ATOM 2055 C CA . ASN A 1 280 ? 5.473 9.703 20.136 1.00 85.94 280 ASN A CA 1
ATOM 2056 C C . ASN A 1 280 ? 6.761 9.115 20.746 1.00 85.94 280 ASN A C 1
ATOM 2058 O O . ASN A 1 280 ? 7.307 9.739 21.657 1.00 85.94 280 ASN A O 1
ATOM 2062 N N . PRO A 1 281 ? 7.277 7.974 20.250 1.00 90.38 281 PRO A N 1
ATOM 2063 C CA . PRO A 1 281 ? 6.733 7.160 19.160 1.00 90.38 281 PRO A CA 1
ATOM 2064 C C . PRO A 1 281 ? 5.419 6.460 19.545 1.00 90.38 281 PRO A C 1
ATOM 2066 O O . PRO A 1 281 ? 5.101 6.293 20.723 1.00 90.38 281 PRO A O 1
ATOM 2069 N N . ALA A 1 282 ? 4.652 6.064 18.536 1.00 94.81 282 ALA A N 1
ATOM 2070 C CA . ALA A 1 282 ? 3.430 5.287 18.706 1.00 94.81 282 ALA A CA 1
ATOM 2071 C C . ALA A 1 282 ? 3.396 4.105 17.729 1.00 94.81 282 ALA A C 1
ATOM 2073 O O . ALA A 1 282 ? 4.085 4.105 16.707 1.00 94.81 282 ALA A O 1
ATOM 2074 N N . ILE A 1 283 ? 2.606 3.090 18.065 1.00 96.88 283 ILE A N 1
ATOM 2075 C CA . ILE A 1 283 ? 2.316 1.941 17.211 1.00 96.88 283 ILE A CA 1
ATOM 2076 C C . ILE A 1 283 ? 0.865 2.066 16.765 1.00 96.88 283 ILE A C 1
ATOM 2078 O O . ILE A 1 283 ? -0.046 1.981 17.586 1.00 96.88 283 ILE A O 1
ATOM 2082 N N . ALA A 1 284 ? 0.653 2.294 15.474 1.00 96.81 284 ALA A N 1
ATOM 2083 C CA . ALA A 1 284 ? -0.664 2.225 14.862 1.00 96.81 284 ALA A CA 1
ATOM 2084 C C . ALA A 1 284 ? -1.046 0.755 14.682 1.00 96.81 284 ALA A C 1
ATOM 2086 O O . ALA A 1 284 ? -0.230 -0.016 14.182 1.00 96.81 284 ALA A O 1
ATOM 2087 N N . LEU A 1 285 ? -2.258 0.380 15.078 1.00 97.31 285 LEU A N 1
ATOM 2088 C CA . LEU A 1 285 ? -2.788 -0.975 14.969 1.00 97.31 285 LEU A CA 1
ATOM 2089 C C . LEU A 1 285 ? -4.230 -0.912 14.473 1.00 97.31 285 LEU A C 1
ATOM 2091 O O . LEU A 1 285 ? -5.084 -0.364 15.163 1.00 97.31 285 LEU A O 1
ATOM 2095 N N . ASP A 1 286 ? -4.504 -1.494 13.315 1.00 94.88 286 ASP A N 1
ATOM 2096 C CA . ASP A 1 286 ? -5.835 -1.615 12.728 1.00 94.88 286 ASP A CA 1
ATOM 2097 C C . ASP A 1 286 ? -6.235 -3.090 12.656 1.00 94.88 286 ASP A C 1
ATOM 2099 O O . ASP A 1 286 ? -5.558 -3.883 12.004 1.00 94.88 286 ASP A O 1
ATOM 2103 N N . ILE A 1 287 ? -7.303 -3.471 13.362 1.00 93.50 287 ILE A N 1
ATOM 2104 C CA . ILE A 1 287 ? -7.809 -4.850 13.377 1.00 93.50 287 ILE A CA 1
ATOM 2105 C C . ILE A 1 287 ? -9.150 -4.901 12.641 1.00 93.50 287 ILE A C 1
ATOM 2107 O O . ILE A 1 287 ? -10.201 -4.506 13.174 1.00 93.50 287 ILE A O 1
ATOM 2111 N N . GLY A 1 288 ? -9.103 -5.421 11.415 1.00 88.62 288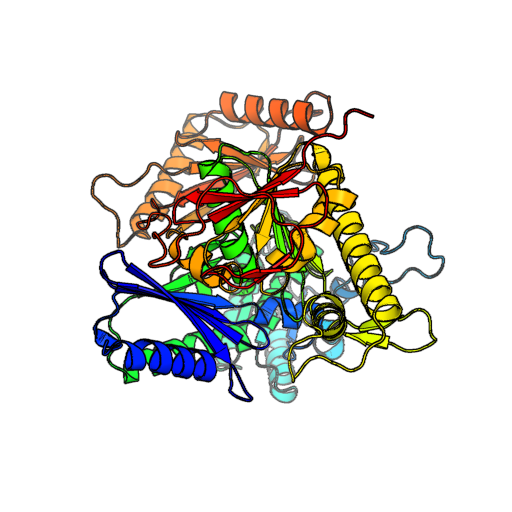 GLY A N 1
ATOM 2112 C CA . GLY A 1 288 ? -10.250 -5.609 10.536 1.00 88.62 288 GLY A CA 1
ATOM 2113 C C . GLY A 1 288 ? -10.915 -6.983 10.669 1.00 88.62 288 GLY A C 1
ATOM 2114 O O . GLY A 1 288 ? -10.705 -7.743 11.617 1.00 88.62 288 GLY A O 1
ATOM 2115 N N . SER A 1 289 ? -11.755 -7.322 9.686 1.00 86.25 289 SER A N 1
ATOM 2116 C CA . SER A 1 289 ? -12.401 -8.641 9.603 1.00 86.25 289 SER A CA 1
ATOM 2117 C C . SER A 1 289 ? -11.442 -9.728 9.124 1.00 86.25 289 SER A C 1
ATOM 2119 O O . SER A 1 289 ? -11.511 -10.856 9.591 1.00 86.25 289 SER A O 1
ATOM 2121 N N . THR A 1 290 ? -10.525 -9.392 8.219 1.00 86.38 290 THR A N 1
ATOM 2122 C CA . THR A 1 290 ? -9.705 -10.377 7.493 1.00 86.38 290 THR A CA 1
ATOM 2123 C C . THR A 1 290 ? -8.212 -10.191 7.745 1.00 86.38 290 THR A C 1
ATOM 2125 O O . THR A 1 290 ? -7.463 -11.167 7.748 1.00 86.38 290 THR A O 1
ATOM 2128 N N . SER A 1 291 ? -7.783 -8.952 7.985 1.00 89.00 291 SER A N 1
ATOM 2129 C CA . SER A 1 291 ? -6.391 -8.587 8.226 1.00 89.00 291 SER A CA 1
ATOM 2130 C C . SER A 1 291 ? -6.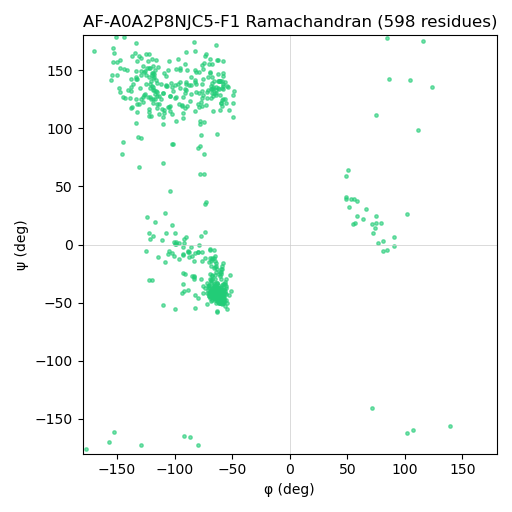225 -7.742 9.484 1.00 89.00 291 SER A C 1
ATOM 2132 O O . SER A 1 291 ? -7.175 -7.130 9.983 1.00 89.00 291 SER A O 1
ATOM 2134 N N . THR A 1 292 ? -4.987 -7.727 9.969 1.00 92.31 292 THR A N 1
ATOM 2135 C CA . THR A 1 292 ? -4.491 -6.795 10.974 1.00 92.31 292 THR A CA 1
ATOM 2136 C C . THR A 1 292 ? -3.290 -6.086 10.373 1.00 92.31 292 THR A C 1
ATOM 2138 O O . THR A 1 292 ? -2.359 -6.741 9.897 1.00 92.31 292 THR A O 1
ATOM 2141 N N . ASP A 1 293 ? -3.312 -4.762 10.405 1.00 93.19 293 ASP A N 1
ATOM 2142 C CA . ASP A 1 293 ? -2.280 -3.901 9.844 1.00 93.19 293 ASP A CA 1
ATOM 2143 C C . ASP A 1 293 ? -1.666 -3.063 10.964 1.00 93.19 293 ASP A C 1
ATOM 2145 O O . ASP A 1 293 ? -2.378 -2.493 11.792 1.00 93.19 293 ASP A O 1
ATOM 2149 N N . PHE A 1 294 ? -0.339 -2.983 11.029 1.00 94.44 294 PHE A N 1
ATOM 2150 C CA . PHE A 1 294 ? 0.316 -2.160 12.041 1.00 94.44 294 PHE A CA 1
ATOM 2151 C C . PHE A 1 294 ? 1.623 -1.545 11.551 1.00 94.44 294 PHE A C 1
ATOM 2153 O O . PHE A 1 294 ? 2.316 -2.092 10.691 1.00 94.44 294 PHE A O 1
ATOM 2160 N N . ALA A 1 295 ? 1.964 -0.388 12.115 1.00 94.81 295 ALA A N 1
ATOM 2161 C CA . ALA A 1 295 ? 3.159 0.367 11.756 1.00 94.81 295 ALA A CA 1
ATOM 2162 C C . ALA A 1 295 ? 3.649 1.240 12.909 1.00 94.81 295 ALA A C 1
ATOM 2164 O O . ALA A 1 295 ? 2.880 1.649 13.782 1.00 94.81 295 ALA A O 1
ATOM 2165 N N . LEU A 1 296 ? 4.937 1.577 12.876 1.00 92.81 296 LEU A N 1
ATOM 2166 C CA . LEU A 1 296 ? 5.503 2.594 13.757 1.00 92.81 296 LEU A CA 1
ATOM 2167 C C . LEU A 1 296 ? 5.231 3.994 13.201 1.00 92.81 296 LEU A C 1
ATOM 2169 O O . LEU A 1 296 ? 5.400 4.258 12.006 1.00 92.81 296 LEU A O 1
ATOM 2173 N N . THR A 1 297 ? 4.870 4.910 14.090 1.00 91.06 297 THR A N 1
ATOM 2174 C CA . THR A 1 297 ? 4.631 6.316 13.765 1.00 91.06 297 THR A CA 1
ATOM 2175 C C . THR A 1 297 ? 5.404 7.231 14.701 1.00 91.06 297 THR A C 1
ATOM 2177 O O . THR A 1 297 ? 5.599 6.916 15.879 1.00 91.06 297 THR A O 1
ATOM 2180 N N . ASP A 1 298 ? 5.792 8.393 14.190 1.00 83.88 298 ASP A N 1
ATOM 2181 C CA . ASP A 1 298 ? 6.425 9.455 14.962 1.00 83.88 298 ASP A CA 1
ATOM 2182 C C . ASP A 1 298 ? 5.736 10.815 14.744 1.00 83.88 298 ASP A C 1
ATOM 2184 O O . ASP A 1 298 ? 4.698 10.943 14.084 1.00 83.88 298 ASP A O 1
ATOM 2188 N N . ALA A 1 299 ? 6.347 11.870 15.289 1.00 77.38 299 ALA A N 1
ATOM 2189 C CA . ALA A 1 299 ? 5.844 13.233 15.166 1.00 77.38 299 ALA A CA 1
ATOM 2190 C C . ALA A 1 299 ? 5.821 13.764 13.718 1.00 77.38 299 ALA A C 1
ATOM 2192 O O . ALA A 1 299 ? 5.164 14.770 13.462 1.00 77.38 299 ALA A O 1
ATOM 2193 N N . GLN A 1 300 ? 6.515 13.132 12.766 1.00 75.12 300 GLN A N 1
ATOM 2194 C CA . GLN A 1 300 ? 6.457 13.470 11.343 1.00 75.12 300 GLN A CA 1
ATOM 2195 C C . GLN A 1 300 ? 5.375 12.674 10.605 1.00 75.12 300 GLN A C 1
ATOM 2197 O O . GLN A 1 300 ? 4.840 13.177 9.619 1.00 75.12 300 GLN A O 1
ATOM 2202 N N . GLY A 1 301 ? 4.988 11.493 11.091 1.00 81.94 301 GLY A N 1
ATOM 2203 C CA . GLY A 1 301 ? 3.952 10.655 10.486 1.00 81.94 301 GLY A CA 1
ATOM 2204 C C . GLY A 1 301 ? 4.320 9.168 10.496 1.00 81.94 301 GLY A C 1
ATOM 2205 O O . GLY A 1 301 ? 5.137 8.744 11.314 1.00 81.94 301 GLY A O 1
ATOM 2206 N N . PRO A 1 302 ? 3.741 8.358 9.591 1.00 86.81 302 PRO A N 1
ATOM 2207 C CA . PRO A 1 302 ? 4.240 7.010 9.347 1.00 86.81 302 PRO A CA 1
ATOM 2208 C C . PRO A 1 302 ? 5.703 7.018 8.892 1.00 86.81 302 PRO A C 1
ATOM 2210 O O . PRO A 1 302 ? 6.112 7.841 8.058 1.00 86.81 302 PRO A O 1
ATOM 2213 N N . ALA A 1 303 ? 6.473 6.044 9.379 1.00 83.00 303 ALA A N 1
ATOM 2214 C CA . ALA A 1 303 ? 7.748 5.699 8.766 1.00 83.00 303 ALA A CA 1
ATOM 2215 C C . ALA A 1 303 ? 7.514 5.220 7.322 1.00 83.00 303 ALA A C 1
ATOM 2217 O O . ALA A 1 303 ? 6.540 4.522 7.042 1.00 83.00 303 ALA A O 1
ATOM 2218 N N . LEU A 1 304 ? 8.397 5.610 6.400 1.00 84.94 304 LEU A N 1
ATOM 2219 C CA . LEU A 1 304 ? 8.340 5.192 4.998 1.00 84.94 304 LEU A CA 1
ATOM 2220 C C . LEU A 1 304 ? 9.600 4.407 4.641 1.00 84.94 304 LEU A C 1
ATOM 2222 O O . LEU A 1 304 ? 10.695 4.767 5.076 1.00 84.94 304 LEU A O 1
ATOM 2226 N N . VAL A 1 305 ? 9.438 3.404 3.790 1.00 84.75 305 VAL A N 1
ATOM 2227 C CA . VAL A 1 305 ? 10.509 2.596 3.191 1.00 84.75 305 VAL A CA 1
ATOM 2228 C C . VAL A 1 305 ? 10.396 2.654 1.673 1.00 84.75 305 VAL A C 1
ATOM 2230 O O . VAL A 1 305 ? 9.300 2.848 1.157 1.00 84.75 305 VAL A O 1
ATOM 2233 N N . ASP A 1 306 ? 11.511 2.502 0.953 1.00 81.94 306 ASP A N 1
ATOM 2234 C CA . ASP A 1 306 ? 11.520 2.446 -0.526 1.00 81.94 306 ASP A CA 1
ATOM 2235 C C . ASP A 1 306 ? 11.616 1.025 -1.077 1.00 81.94 306 ASP A C 1
ATOM 2237 O O . ASP A 1 306 ? 11.506 0.804 -2.282 1.00 81.94 306 ASP A O 1
ATOM 2241 N N . GLU A 1 307 ? 11.887 0.068 -0.197 1.00 84.19 307 GLU A N 1
ATOM 2242 C CA . GLU A 1 307 ? 11.890 -1.348 -0.509 1.00 84.19 307 GLU A CA 1
ATOM 2243 C C . GLU A 1 307 ? 11.438 -2.130 0.719 1.00 84.19 307 GLU A C 1
ATOM 2245 O O . GLU A 1 307 ? 11.916 -1.890 1.831 1.00 84.19 307 GLU A O 1
ATOM 2250 N N . ALA A 1 308 ? 10.500 -3.051 0.523 1.00 79.94 308 ALA A N 1
ATOM 2251 C CA . ALA A 1 308 ? 10.032 -3.933 1.578 1.00 79.94 308 ALA A CA 1
ATOM 2252 C C . ALA A 1 308 ? 9.468 -5.233 0.993 1.00 79.94 308 ALA A C 1
ATOM 2254 O O . ALA A 1 308 ? 8.844 -5.217 -0.073 1.00 79.94 308 ALA A O 1
ATOM 2255 N N . PRO A 1 309 ? 9.639 -6.371 1.687 1.00 83.56 309 PRO A N 1
ATOM 2256 C CA . PRO A 1 309 ? 8.781 -7.517 1.455 1.00 83.56 309 PRO A CA 1
ATOM 2257 C C . PRO A 1 309 ? 7.364 -7.162 1.921 1.00 83.56 309 PRO A C 1
ATOM 2259 O O . PRO A 1 309 ? 7.130 -6.966 3.112 1.00 83.56 309 PRO A O 1
ATOM 2262 N N . PHE A 1 310 ? 6.419 -7.100 0.990 1.00 84.44 310 PHE A N 1
ATOM 2263 C CA . PHE A 1 310 ? 5.015 -6.812 1.263 1.00 84.44 310 PHE A CA 1
ATOM 2264 C C . PHE A 1 310 ? 4.168 -8.006 0.820 1.00 84.44 310 PHE A C 1
ATOM 2266 O O . PHE A 1 310 ? 4.270 -8.448 -0.322 1.00 84.44 310 PHE A O 1
ATOM 2273 N N . CYS A 1 311 ? 3.405 -8.601 1.743 1.00 84.06 311 CYS A N 1
ATOM 2274 C CA . CYS A 1 311 ? 2.674 -9.859 1.514 1.00 84.06 311 CYS A CA 1
ATOM 2275 C C . CYS A 1 311 ? 3.554 -10.997 0.938 1.00 84.06 311 CYS A C 1
ATOM 2277 O O . CYS A 1 311 ? 3.093 -11.829 0.163 1.00 84.06 311 CYS A O 1
ATOM 2279 N N . GLY A 1 312 ? 4.844 -11.029 1.300 1.00 82.31 312 GLY A N 1
ATOM 2280 C CA . GLY A 1 312 ? 5.811 -12.012 0.793 1.00 82.31 312 GLY A CA 1
ATOM 2281 C C . GLY A 1 312 ? 6.404 -11.696 -0.586 1.00 82.31 312 GLY A C 1
ATOM 2282 O O . GLY A 1 312 ? 7.212 -12.477 -1.079 1.00 82.31 312 GLY A O 1
ATOM 2283 N N . VAL A 1 313 ? 6.057 -10.558 -1.191 1.00 88.56 313 VAL A N 1
ATOM 2284 C CA . VAL A 1 313 ? 6.594 -10.104 -2.481 1.00 88.56 313 VAL A CA 1
ATOM 2285 C C . VAL A 1 313 ? 7.620 -8.987 -2.252 1.00 88.56 313 VAL A C 1
ATOM 2287 O O . VAL A 1 313 ? 7.305 -8.019 -1.559 1.00 88.56 313 VAL A O 1
ATOM 2290 N N . PRO A 1 314 ? 8.847 -9.073 -2.798 1.00 87.94 314 PRO A N 1
ATOM 2291 C CA . PRO A 1 314 ? 9.826 -7.997 -2.679 1.00 87.94 314 PRO A CA 1
ATOM 2292 C C . PRO A 1 314 ? 9.437 -6.832 -3.596 1.00 87.94 314 PRO A C 1
ATOM 2294 O O . PRO A 1 314 ? 9.602 -6.913 -4.812 1.00 87.94 314 PRO A O 1
ATOM 2297 N N . LEU A 1 315 ? 8.923 -5.748 -3.017 1.00 86.06 315 LEU A N 1
ATOM 2298 C CA . LEU A 1 315 ? 8.539 -4.548 -3.757 1.00 86.06 315 LEU A CA 1
ATOM 2299 C C . LEU A 1 315 ? 9.601 -3.464 -3.597 1.00 86.06 315 LEU A C 1
ATOM 2301 O O . LEU A 1 315 ? 10.057 -3.196 -2.484 1.00 86.06 315 LEU A O 1
ATOM 2305 N N . ARG A 1 316 ? 9.957 -2.807 -4.705 1.00 87.06 316 ARG A N 1
ATOM 2306 C CA . ARG A 1 316 ? 10.879 -1.665 -4.725 1.00 87.06 316 ARG A CA 1
ATOM 2307 C C . ARG A 1 316 ? 10.122 -0.380 -5.046 1.00 87.06 316 ARG A C 1
ATOM 2309 O O . ARG A 1 316 ? 10.201 0.187 -6.136 1.00 87.06 316 ARG A O 1
ATOM 2316 N N . GLN A 1 317 ? 9.312 0.040 -4.085 1.00 85.00 317 GLN A N 1
ATOM 2317 C CA . GLN A 1 317 ? 8.536 1.267 -4.156 1.00 85.00 317 GLN A CA 1
ATOM 2318 C C . GLN A 1 317 ? 8.373 1.897 -2.781 1.00 85.00 317 GLN A C 1
ATOM 2320 O O . GLN A 1 317 ? 8.461 1.226 -1.754 1.00 85.00 317 GLN A O 1
ATOM 2325 N N . LYS A 1 318 ? 8.089 3.199 -2.779 1.00 85.00 318 LYS A N 1
ATOM 2326 C CA . LYS A 1 318 ? 7.845 3.941 -1.551 1.00 85.00 318 LYS A CA 1
ATOM 2327 C C . LYS A 1 318 ? 6.503 3.556 -0.943 1.00 85.00 318 LYS A C 1
ATOM 2329 O O . LYS A 1 318 ? 5.481 3.675 -1.612 1.00 85.00 318 LYS A O 1
ATOM 2334 N N . MET A 1 319 ? 6.505 3.155 0.320 1.00 89.94 319 MET A N 1
ATOM 2335 C CA . MET A 1 319 ? 5.291 2.815 1.061 1.00 89.94 319 MET A CA 1
ATOM 2336 C C . MET A 1 319 ? 5.465 3.043 2.559 1.00 89.94 319 MET A C 1
ATOM 2338 O O . MET A 1 319 ? 6.589 3.214 3.039 1.00 89.94 319 MET A O 1
ATOM 2342 N N . VAL A 1 320 ? 4.352 3.075 3.296 1.00 91.06 320 VAL A N 1
ATOM 2343 C CA . VAL A 1 320 ? 4.397 3.009 4.757 1.00 91.06 320 VAL A CA 1
ATOM 2344 C C . VAL A 1 320 ? 5.099 1.724 5.161 1.00 91.06 320 VAL A C 1
ATOM 2346 O O . VAL A 1 320 ? 4.820 0.649 4.631 1.00 91.06 320 VAL A O 1
ATOM 2349 N N . ASP A 1 321 ? 6.022 1.855 6.104 1.00 90.56 321 ASP A N 1
ATOM 2350 C CA . ASP A 1 321 ? 6.684 0.725 6.726 1.00 90.56 321 ASP A CA 1
ATOM 2351 C C . ASP A 1 321 ? 5.724 0.037 7.698 1.00 90.56 321 ASP A C 1
ATOM 2353 O O . ASP A 1 321 ? 5.740 0.267 8.908 1.00 90.56 321 ASP A O 1
ATOM 2357 N N . MET A 1 322 ? 4.826 -0.746 7.115 1.00 91.25 322 MET A N 1
ATOM 2358 C CA . MET A 1 322 ? 3.783 -1.475 7.810 1.00 91.25 322 MET A CA 1
ATOM 2359 C C . MET A 1 322 ? 3.931 -2.966 7.591 1.00 91.25 322 MET A C 1
ATOM 2361 O O . MET A 1 322 ? 4.533 -3.442 6.627 1.00 91.25 322 MET A O 1
ATOM 2365 N N . GLU A 1 323 ? 3.322 -3.705 8.495 1.00 89.56 323 GLU A N 1
ATOM 2366 C CA . GLU A 1 323 ? 3.150 -5.132 8.374 1.00 89.56 323 GLU A CA 1
ATOM 2367 C C . GLU A 1 323 ? 1.661 -5.455 8.331 1.00 89.56 323 GLU A C 1
ATOM 2369 O O . GLU A 1 323 ? 0.887 -4.944 9.137 1.00 89.56 323 GLU A O 1
ATOM 2374 N N . SER A 1 324 ? 1.290 -6.296 7.367 1.00 88.50 324 SER A N 1
ATOM 2375 C CA . SER A 1 324 ? -0.067 -6.802 7.186 1.00 88.50 324 SER A CA 1
ATOM 2376 C C . SER A 1 324 ? -0.061 -8.305 7.419 1.00 88.50 324 SER A C 1
ATOM 2378 O O . SER A 1 324 ? 0.763 -9.028 6.844 1.00 88.50 324 SER A O 1
ATOM 2380 N N . MET A 1 325 ? -0.950 -8.781 8.285 1.00 88.25 325 MET A N 1
ATOM 2381 C CA . MET A 1 325 ? -1.135 -10.202 8.570 1.00 88.25 325 MET A CA 1
ATOM 2382 C C . MET A 1 325 ? -2.564 -10.624 8.243 1.00 88.25 325 MET A C 1
ATOM 2384 O O . MET A 1 325 ? -3.506 -9.890 8.533 1.00 88.25 325 MET A O 1
ATOM 2388 N N . THR A 1 326 ? -2.735 -11.826 7.680 1.00 87.88 326 THR A N 1
ATOM 2389 C CA . THR A 1 326 ? -4.045 -12.445 7.401 1.00 87.88 326 THR A CA 1
ATOM 2390 C C . THR A 1 326 ? -4.691 -12.953 8.694 1.00 87.88 326 THR A C 1
ATOM 2392 O O . THR A 1 326 ? -4.909 -14.147 8.896 1.00 87.88 326 THR A O 1
ATOM 2395 N N . MET A 1 327 ? -4.926 -12.025 9.615 1.00 90.25 327 MET A N 1
ATOM 2396 C CA . MET A 1 327 ? -5.540 -12.255 10.909 1.00 90.25 327 MET A CA 1
ATOM 2397 C C . MET A 1 327 ? -6.532 -11.139 11.207 1.00 90.25 327 MET A C 1
ATOM 2399 O O . MET A 1 327 ? -6.128 -9.995 11.364 1.00 90.25 327 MET A O 1
ATOM 2403 N N . GLY A 1 328 ? -7.810 -11.461 11.340 1.00 91.00 328 GLY A N 1
ATOM 2404 C CA . GLY A 1 328 ? -8.844 -10.512 11.740 1.00 91.00 328 GLY A CA 1
ATOM 2405 C C . GLY A 1 328 ? -10.001 -11.215 12.439 1.00 91.00 328 GLY A C 1
ATOM 2406 O O . GLY A 1 328 ? -9.868 -12.345 12.907 1.00 91.00 328 GLY A O 1
ATOM 2407 N N . GLY A 1 329 ? -11.157 -10.560 12.506 1.00 91.00 329 GLY A N 1
ATOM 2408 C CA . GLY A 1 329 ? -12.361 -11.126 13.122 1.00 91.00 329 GLY A CA 1
ATOM 2409 C C . GLY A 1 329 ? -12.830 -12.480 12.564 1.00 91.00 329 GLY A C 1
ATOM 2410 O O . GLY A 1 329 ? -13.408 -13.264 13.313 1.00 91.00 329 GLY A O 1
ATOM 2411 N N . ASP A 1 330 ? -12.582 -12.785 11.292 1.00 91.44 330 ASP A N 1
ATOM 2412 C CA . ASP A 1 330 ? -12.991 -14.039 10.640 1.00 91.44 330 ASP A CA 1
ATOM 2413 C C . ASP A 1 330 ? -11.952 -15.165 10.825 1.00 91.44 330 ASP A C 1
ATOM 2415 O O . ASP A 1 330 ? -12.227 -16.333 10.533 1.00 91.44 330 ASP A O 1
ATOM 2419 N N . SER A 1 331 ? -10.759 -14.839 11.331 1.00 93.94 331 SER A N 1
ATOM 2420 C CA . SER A 1 331 ? -9.702 -15.816 11.585 1.00 93.94 331 SER A CA 1
ATOM 2421 C C . SER A 1 331 ? -10.110 -16.779 12.689 1.00 93.94 331 SER A C 1
ATOM 2423 O O . SER A 1 331 ? -10.633 -16.373 13.729 1.00 93.94 331 SER A O 1
ATOM 2425 N N . ARG A 1 332 ? -9.878 -18.072 12.444 1.00 95.00 332 ARG A N 1
ATOM 2426 C CA . ARG A 1 332 ? -10.291 -19.153 13.338 1.00 95.00 332 ARG A CA 1
ATOM 2427 C C . ARG A 1 332 ? -9.127 -19.624 14.197 1.00 95.00 332 ARG A C 1
ATOM 2429 O O . ARG A 1 332 ? -8.033 -19.838 13.686 1.00 95.00 332 ARG A O 1
ATOM 2436 N N . PHE A 1 333 ? -9.407 -19.839 15.474 1.00 96.00 333 PHE A N 1
ATOM 2437 C CA . PHE A 1 333 ? -8.444 -20.283 16.476 1.00 96.00 333 PHE A CA 1
ATOM 2438 C C . PHE A 1 333 ? -8.971 -21.515 17.207 1.00 96.00 333 PHE A C 1
ATOM 2440 O O . PHE A 1 333 ? -10.185 -21.706 17.318 1.00 96.00 333 PHE A O 1
ATOM 2447 N N . GLU A 1 334 ? -8.057 -22.333 17.721 1.00 94.62 334 GLU A N 1
ATOM 2448 C CA . GLU A 1 334 ? -8.384 -23.503 18.536 1.00 94.62 334 GLU A CA 1
ATOM 2449 C C . GLU A 1 334 ? -8.978 -23.075 19.883 1.00 94.62 334 GLU A C 1
ATOM 2451 O O . GLU A 1 334 ? -8.398 -22.275 20.619 1.00 94.62 334 GLU A O 1
ATOM 2456 N N . THR A 1 335 ? -10.116 -23.661 20.251 1.00 92.75 335 THR A N 1
ATOM 2457 C CA . THR A 1 335 ? -10.842 -23.350 21.494 1.00 92.75 335 THR A CA 1
ATOM 2458 C C . THR A 1 335 ? -10.253 -24.025 22.734 1.00 92.75 335 THR A C 1
ATOM 2460 O O . THR A 1 335 ? -10.731 -23.799 23.844 1.00 92.75 335 THR A O 1
ATOM 2463 N N . GLY A 1 336 ? -9.260 -24.905 22.558 1.00 86.06 336 GLY A N 1
ATOM 2464 C CA . GLY A 1 336 ? -8.747 -25.790 23.610 1.00 86.06 336 GLY A CA 1
ATOM 2465 C C . GLY A 1 336 ? -9.647 -26.998 23.909 1.00 86.06 336 GLY A C 1
ATOM 2466 O O . GLY A 1 336 ? -9.316 -27.804 24.773 1.00 86.06 336 GLY A O 1
ATOM 2467 N N . GLN A 1 337 ? -10.766 -27.147 23.190 1.00 83.06 337 GLN A N 1
ATOM 2468 C CA . GLN A 1 337 ? -11.714 -28.264 23.315 1.00 83.06 337 GLN A CA 1
ATOM 2469 C C . GLN A 1 337 ? -11.808 -29.104 22.026 1.00 83.06 337 GLN A C 1
ATOM 2471 O O . GLN A 1 337 ? -12.783 -29.822 21.826 1.00 83.06 337 GLN A O 1
ATOM 2476 N N . GLY A 1 338 ? -10.809 -29.007 21.140 1.00 84.50 338 GLY A N 1
ATOM 2477 C CA . GLY A 1 338 ? -10.770 -29.736 19.865 1.00 84.50 338 GLY A CA 1
ATOM 2478 C C . GLY A 1 338 ? -11.709 -29.181 18.787 1.00 84.50 338 GLY A C 1
ATOM 2479 O O . GLY A 1 338 ? -12.135 -29.923 17.906 1.00 84.50 338 GLY A O 1
ATOM 2480 N N . ALA A 1 339 ? -12.063 -27.896 18.870 1.00 91.12 339 ALA A N 1
ATOM 2481 C CA . ALA A 1 339 ? -12.872 -27.190 17.880 1.00 91.12 339 ALA A CA 1
ATOM 2482 C C . ALA A 1 339 ? -12.254 -25.821 17.569 1.00 91.12 339 ALA A C 1
ATOM 2484 O O . ALA A 1 339 ? -11.446 -25.315 18.347 1.00 91.12 339 ALA A O 1
ATOM 2485 N N . THR A 1 340 ? -12.689 -25.181 16.479 1.00 95.12 340 THR A N 1
ATOM 2486 C CA . THR A 1 340 ? -12.256 -23.819 16.133 1.00 95.12 340 THR A CA 1
ATOM 2487 C C . THR A 1 340 ? -13.405 -22.819 16.146 1.00 95.12 340 THR A C 1
ATOM 2489 O O . THR A 1 340 ? -14.511 -23.114 15.682 1.00 95.12 340 THR A O 1
ATOM 2492 N N . ALA A 1 341 ? -13.133 -21.605 16.620 1.00 95.00 341 ALA A N 1
ATOM 2493 C CA . ALA A 1 341 ? -14.071 -20.484 16.587 1.00 95.00 341 ALA A CA 1
ATOM 2494 C C . ALA A 1 341 ? -13.425 -19.261 15.932 1.00 95.00 341 ALA A C 1
ATOM 2496 O O . ALA A 1 341 ? -12.209 -19.082 16.024 1.00 95.00 341 ALA A O 1
ATOM 2497 N N . ALA A 1 342 ? -14.234 -18.437 15.261 1.00 95.88 342 ALA A N 1
ATOM 2498 C CA . ALA A 1 342 ? -13.759 -17.166 14.731 1.00 95.88 342 ALA A CA 1
ATOM 2499 C C . ALA A 1 342 ? -13.461 -16.190 15.881 1.00 95.88 342 ALA A C 1
ATOM 2501 O O . ALA A 1 342 ? -14.123 -16.218 16.921 1.00 95.88 342 ALA A O 1
ATOM 2502 N N . LEU A 1 343 ? -12.483 -15.305 15.693 1.00 95.81 343 LEU A N 1
ATOM 2503 C CA . LEU A 1 343 ? -12.129 -14.293 16.689 1.00 95.81 343 LEU A CA 1
ATOM 2504 C C . LEU A 1 343 ? -13.313 -13.377 17.027 1.00 95.81 343 LEU A C 1
ATOM 2506 O O . LEU A 1 343 ? -13.543 -13.071 18.194 1.00 95.81 343 LEU A O 1
ATOM 2510 N N . SER A 1 344 ? -14.087 -12.967 16.023 1.00 93.38 344 SER A N 1
ATOM 2511 C CA . SER A 1 344 ? -15.292 -12.150 16.200 1.00 93.38 344 SER A CA 1
ATOM 2512 C C . SER A 1 344 ? -16.367 -12.873 17.016 1.00 93.38 344 SER A C 1
ATOM 2514 O O . SER A 1 344 ? -16.948 -12.263 17.913 1.00 93.38 344 SER A O 1
ATOM 2516 N N . ASP A 1 345 ? -16.560 -14.175 16.784 1.00 94.38 345 ASP A N 1
ATOM 2517 C CA . ASP A 1 345 ? -17.483 -15.004 17.562 1.00 94.38 345 ASP A CA 1
ATOM 2518 C C . ASP A 1 345 ? -17.039 -15.113 19.026 1.00 94.38 345 ASP A C 1
ATOM 2520 O O . ASP A 1 345 ? -17.851 -14.995 19.943 1.00 94.38 345 ASP A O 1
ATOM 2524 N N . ALA A 1 346 ? -15.738 -15.305 19.256 1.00 95.25 346 ALA A N 1
ATOM 2525 C CA . ALA A 1 346 ? -15.168 -15.356 20.597 1.00 95.25 346 ALA A CA 1
ATOM 2526 C C . ALA A 1 346 ? -15.291 -14.011 21.324 1.00 95.25 346 ALA A C 1
ATOM 2528 O O . ALA A 1 346 ? -15.691 -13.972 22.484 1.00 95.25 346 ALA A O 1
ATOM 2529 N N . VAL A 1 347 ? -15.018 -12.899 20.639 1.00 94.38 347 VAL A N 1
ATOM 2530 C CA . VAL A 1 347 ? -15.224 -11.545 21.169 1.00 94.38 347 VAL A CA 1
ATOM 2531 C C . VAL A 1 347 ? -16.690 -11.319 21.546 1.00 94.38 347 VAL A C 1
ATOM 2533 O O . VAL A 1 347 ? -16.966 -10.846 22.652 1.00 94.38 347 VAL A O 1
ATOM 2536 N N . ALA A 1 348 ? -17.623 -11.689 20.665 1.00 93.06 348 ALA A N 1
ATOM 2537 C CA . ALA A 1 348 ? -19.058 -11.592 20.912 1.00 93.06 348 ALA A CA 1
ATOM 2538 C C . ALA A 1 348 ? -19.483 -12.427 22.129 1.00 93.06 348 ALA A C 1
ATOM 2540 O O . ALA A 1 348 ? -20.131 -11.909 23.036 1.00 93.06 348 ALA A O 1
ATOM 2541 N N . ALA A 1 349 ? -19.055 -13.687 22.200 1.00 92.81 349 ALA A N 1
ATOM 2542 C CA . ALA A 1 349 ? -19.394 -14.586 23.297 1.00 92.81 349 ALA A CA 1
ATOM 2543 C C . ALA A 1 349 ? -18.750 -14.192 24.637 1.00 92.81 349 ALA A C 1
ATOM 2545 O O . ALA A 1 349 ? -19.349 -14.415 25.686 1.00 92.81 349 ALA A O 1
ATOM 2546 N N . TYR A 1 350 ? -17.546 -13.611 24.631 1.00 93.38 350 TYR A N 1
ATOM 2547 C CA . TYR A 1 350 ? -16.832 -13.255 25.859 1.00 93.38 350 TYR A CA 1
ATOM 2548 C C . TYR A 1 350 ? -17.303 -11.915 26.432 1.00 93.38 350 TYR A C 1
ATOM 2550 O O . TYR A 1 350 ? -17.726 -11.849 27.586 1.00 93.38 350 TYR A O 1
ATOM 2558 N N . PHE A 1 351 ? -17.274 -10.851 25.622 1.00 91.44 351 PHE A N 1
ATOM 2559 C CA . PHE A 1 351 ? -17.555 -9.486 26.080 1.00 91.44 351 PHE A CA 1
ATOM 2560 C C . PHE A 1 351 ? -19.020 -9.077 25.922 1.00 91.44 351 PHE A C 1
ATOM 2562 O O . PHE A 1 351 ? -19.494 -8.205 26.649 1.00 91.44 351 PHE A O 1
ATOM 2569 N N . PHE A 1 352 ? -19.749 -9.704 24.999 1.00 90.06 352 PHE A N 1
ATOM 2570 C CA . PHE A 1 352 ? -21.094 -9.284 24.605 1.00 90.06 352 PHE A CA 1
ATOM 2571 C C . PHE A 1 352 ? -22.145 -10.391 24.760 1.00 90.06 352 PHE A C 1
ATOM 2573 O O . PHE A 1 352 ? -23.202 -10.311 24.143 1.00 90.06 352 PHE A O 1
ATOM 2580 N N . ALA A 1 353 ? -21.901 -11.380 25.630 1.00 84.88 353 ALA A N 1
ATOM 2581 C CA . ALA A 1 353 ? -22.761 -12.553 25.851 1.00 84.88 353 ALA A CA 1
ATOM 2582 C C . ALA A 1 353 ? -24.243 -12.232 26.126 1.00 84.88 353 ALA A C 1
ATOM 2584 O O . ALA A 1 353 ? -25.117 -13.056 25.884 1.00 84.88 353 ALA A O 1
ATOM 2585 N N . ALA A 1 354 ? -24.529 -11.042 26.663 1.00 82.06 354 ALA A N 1
ATOM 2586 C CA . ALA A 1 354 ? -25.887 -10.584 26.941 1.00 82.06 354 ALA A CA 1
ATOM 2587 C C . ALA A 1 354 ? -26.656 -10.120 25.685 1.00 82.06 354 ALA A C 1
ATOM 2589 O O . ALA A 1 354 ? -27.838 -9.789 25.788 1.00 82.06 354 ALA A O 1
ATOM 2590 N N . ARG A 1 355 ? -26.010 -10.050 24.513 1.00 79.19 355 ARG A N 1
ATOM 2591 C CA . ARG A 1 355 ? -26.662 -9.713 23.244 1.00 79.19 355 ARG A CA 1
ATOM 2592 C C . ARG A 1 355 ? -27.334 -10.944 22.639 1.00 79.19 355 ARG A C 1
ATOM 2594 O O . ARG A 1 355 ? -26.787 -12.040 22.676 1.00 79.19 355 ARG A O 1
ATOM 2601 N N . ALA A 1 356 ? -28.523 -10.751 22.069 1.00 67.94 356 ALA A N 1
ATOM 2602 C CA . ALA A 1 356 ? -29.356 -11.836 21.543 1.00 67.94 356 ALA A CA 1
ATOM 2603 C C . ALA A 1 356 ? -28.732 -12.588 20.348 1.00 67.94 356 ALA A C 1
ATOM 2605 O O . ALA A 1 356 ? -29.146 -13.703 20.048 1.00 67.94 356 ALA A O 1
ATOM 2606 N N . ASP A 1 357 ? -27.754 -11.985 19.675 1.00 77.69 357 ASP A N 1
ATOM 2607 C CA . ASP A 1 357 ? -27.005 -12.521 18.538 1.00 77.69 357 ASP A CA 1
ATOM 2608 C C . ASP A 1 357 ? -25.634 -13.106 18.927 1.00 77.69 357 ASP A C 1
ATOM 2610 O O . ASP A 1 357 ? -24.894 -13.564 18.056 1.00 77.69 357 ASP A O 1
ATOM 2614 N N . ALA A 1 358 ? -25.282 -13.113 20.220 1.00 78.31 358 ALA A N 1
ATOM 2615 C CA . ALA A 1 358 ? -24.007 -13.650 20.674 1.00 78.31 358 ALA A CA 1
ATOM 2616 C C . ALA A 1 358 ? -23.934 -15.179 20.458 1.00 78.31 358 ALA A C 1
ATOM 2618 O O . ALA A 1 358 ? -24.876 -15.903 20.799 1.00 78.31 358 ALA A O 1
ATOM 2619 N N . PRO A 1 359 ? -22.813 -15.712 19.941 1.00 81.75 359 PRO A N 1
ATOM 2620 C CA . PRO A 1 359 ? -22.636 -17.150 19.774 1.00 81.75 359 PRO A CA 1
ATOM 2621 C C . PRO A 1 359 ? -22.679 -17.898 21.110 1.00 81.75 359 PRO A C 1
ATOM 2623 O O . PRO A 1 359 ? -22.156 -17.425 22.119 1.00 81.75 359 PRO A O 1
ATOM 2626 N N . GLY A 1 360 ? -23.207 -19.125 21.101 1.00 84.75 360 GLY A N 1
ATOM 2627 C CA . GLY A 1 360 ? -23.239 -20.029 22.260 1.00 84.75 360 GLY A CA 1
ATOM 2628 C C . GLY A 1 360 ? -21.880 -20.644 22.630 1.00 84.75 360 GLY A C 1
ATOM 2629 O O . GLY A 1 360 ? -21.817 -21.818 22.991 1.00 84.75 360 GLY A O 1
ATOM 2630 N N . LEU A 1 361 ? -20.784 -19.894 22.491 1.00 89.94 361 LEU A N 1
ATOM 2631 C CA . LEU A 1 361 ? -19.430 -20.360 22.786 1.00 89.94 361 LEU A CA 1
ATOM 2632 C C . LEU A 1 361 ? -19.150 -20.260 24.301 1.00 89.94 361 LEU A C 1
ATOM 2634 O O . LEU A 1 361 ? -19.382 -19.201 24.889 1.00 89.94 361 LEU A O 1
ATOM 2638 N N . PRO A 1 362 ? -18.616 -21.310 24.960 1.00 92.81 362 PRO A N 1
ATOM 2639 C CA . PRO A 1 362 ? -18.262 -21.235 26.375 1.00 92.81 362 PRO A CA 1
ATOM 2640 C C . PRO A 1 362 ? -17.252 -20.117 26.662 1.00 92.81 362 PRO A C 1
ATOM 2642 O O . PRO A 1 362 ? -16.252 -19.979 25.960 1.00 92.81 362 PRO A O 1
ATOM 2645 N N . GLN A 1 363 ? -17.457 -19.378 27.756 1.00 92.00 363 GLN A N 1
ATOM 2646 C CA . GLN A 1 363 ? -16.597 -18.261 28.181 1.00 92.00 363 GLN A CA 1
ATOM 2647 C C . GLN A 1 363 ? -15.100 -18.626 28.232 1.00 92.00 363 GLN A C 1
ATOM 2649 O O . GLN A 1 363 ? -14.256 -17.852 27.790 1.00 92.00 363 GLN A O 1
ATOM 2654 N N . ALA A 1 364 ? -14.758 -19.830 28.706 1.00 93.00 364 ALA A N 1
ATOM 2655 C CA . ALA A 1 364 ? -13.372 -20.302 28.737 1.00 93.00 364 ALA A CA 1
ATOM 2656 C C . ALA A 1 364 ? -12.772 -20.475 27.329 1.00 93.00 364 ALA A C 1
ATOM 2658 O O . ALA A 1 364 ? -11.659 -20.022 27.085 1.00 93.00 364 ALA A O 1
ATOM 2659 N N . ALA A 1 365 ? -13.528 -21.066 26.398 1.00 95.00 365 ALA A N 1
ATOM 2660 C CA . ALA A 1 365 ? -13.114 -21.231 25.006 1.00 95.00 365 ALA A CA 1
ATOM 2661 C C . ALA A 1 365 ? -12.949 -19.875 24.304 1.00 95.00 365 ALA A C 1
ATOM 2663 O O . ALA A 1 365 ? -11.954 -19.643 23.619 1.00 95.00 365 ALA A O 1
ATOM 2664 N N . ALA A 1 366 ? -13.895 -18.958 24.523 1.00 95.25 366 ALA A N 1
ATOM 2665 C CA . ALA A 1 366 ? -13.842 -17.606 23.984 1.00 95.25 366 ALA A CA 1
ATOM 2666 C C . ALA A 1 366 ? -12.599 -16.843 24.482 1.00 95.25 366 ALA A C 1
ATOM 2668 O O . ALA A 1 366 ? -11.870 -16.249 23.686 1.00 95.25 366 ALA A O 1
ATOM 2669 N N . ARG A 1 367 ? -12.292 -16.941 25.784 1.00 95.00 367 ARG A N 1
ATOM 2670 C CA . ARG A 1 367 ? -11.079 -16.364 26.381 1.00 95.00 367 ARG A CA 1
ATOM 2671 C C . ARG A 1 367 ? -9.802 -16.923 25.758 1.00 95.00 367 ARG A C 1
ATOM 2673 O O . ARG A 1 367 ? -8.887 -16.153 25.486 1.00 95.00 367 ARG A O 1
ATOM 2680 N N . THR A 1 368 ? -9.734 -18.237 25.542 1.00 96.56 368 THR A N 1
ATOM 2681 C CA . THR A 1 368 ? -8.577 -18.894 24.915 1.00 96.56 368 THR A CA 1
ATOM 2682 C C . THR A 1 368 ? -8.331 -18.371 23.502 1.00 96.56 368 THR A C 1
ATOM 2684 O O . THR A 1 368 ? -7.194 -18.048 23.170 1.00 96.56 368 THR A O 1
ATOM 2687 N N . VAL A 1 369 ? -9.384 -18.232 22.692 1.00 97.44 369 VAL A N 1
ATOM 2688 C CA . VAL A 1 369 ? -9.283 -17.679 21.331 1.00 97.44 369 VAL A CA 1
ATOM 2689 C C . VAL A 1 369 ? -8.784 -16.231 21.350 1.00 97.44 369 VAL A C 1
ATOM 2691 O O . VAL A 1 369 ? -7.861 -15.892 20.611 1.00 97.44 369 VAL A O 1
ATOM 2694 N N . ILE A 1 370 ? -9.349 -15.387 22.222 1.00 97.00 370 ILE A N 1
ATOM 2695 C CA . ILE A 1 370 ? -8.929 -13.984 22.365 1.00 97.00 370 ILE A CA 1
ATOM 2696 C C . ILE A 1 370 ? -7.455 -13.901 22.785 1.00 97.00 370 ILE A C 1
ATOM 2698 O O . ILE A 1 370 ? -6.686 -13.162 22.176 1.00 97.00 370 ILE A O 1
ATOM 2702 N N . ASP A 1 371 ? -7.039 -14.682 23.785 1.00 97.00 371 ASP A N 1
ATOM 2703 C CA . ASP A 1 371 ? -5.660 -14.665 24.284 1.00 97.00 371 ASP A CA 1
ATOM 2704 C C . ASP A 1 371 ? -4.642 -15.131 23.227 1.00 97.00 371 ASP A C 1
ATOM 2706 O O . ASP A 1 371 ? -3.566 -14.536 23.116 1.00 97.00 371 ASP A O 1
ATOM 2710 N N . GLN A 1 372 ? -4.986 -16.138 22.412 1.00 97.12 372 GLN A N 1
ATOM 2711 C CA . GLN A 1 372 ? -4.161 -16.574 21.278 1.00 97.12 372 GLN A CA 1
ATOM 2712 C C . GLN A 1 372 ? -3.981 -15.448 20.254 1.00 97.12 372 GLN A C 1
ATOM 2714 O O . GLN A 1 372 ? -2.845 -15.124 19.904 1.00 97.12 372 GLN A O 1
ATOM 2719 N N . ALA A 1 373 ? -5.077 -14.811 19.828 1.00 97.06 373 ALA A N 1
ATOM 2720 C CA . ALA A 1 373 ? -5.034 -13.722 18.856 1.00 97.06 373 ALA A CA 1
ATOM 2721 C C . ALA A 1 373 ? -4.210 -12.527 19.366 1.00 97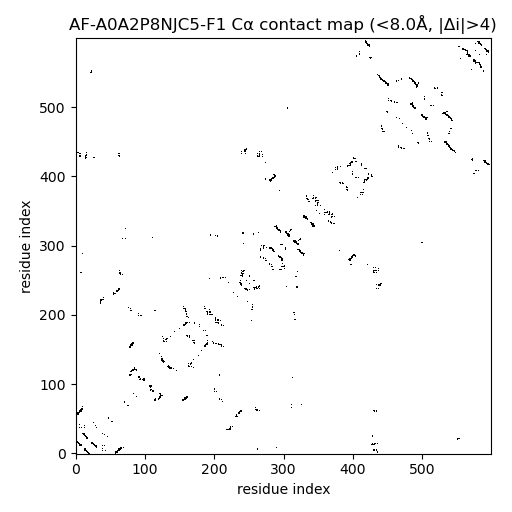.06 373 ALA A C 1
ATOM 2723 O O . ALA A 1 373 ? -3.310 -12.046 18.677 1.00 97.06 373 ALA A O 1
ATOM 2724 N N . GLU A 1 374 ? -4.448 -12.084 20.605 1.00 97.81 374 GLU A N 1
ATOM 2725 C CA . GLU A 1 374 ? -3.680 -10.996 21.220 1.00 97.81 374 GLU A CA 1
ATOM 2726 C C . GLU A 1 374 ? -2.183 -11.335 21.322 1.00 97.81 374 GLU A C 1
ATOM 2728 O O . GLU A 1 374 ? -1.332 -10.471 21.102 1.00 97.81 374 GLU A O 1
ATOM 2733 N N . THR A 1 375 ? -1.848 -12.591 21.637 1.00 97.69 375 THR A N 1
ATOM 2734 C CA . THR A 1 375 ? -0.457 -13.064 21.723 1.00 97.69 375 THR A CA 1
ATOM 2735 C C . THR A 1 375 ? 0.233 -13.056 20.368 1.00 97.69 375 THR A C 1
ATOM 2737 O O . THR A 1 375 ? 1.374 -12.600 20.264 1.00 97.69 375 THR A O 1
ATOM 2740 N N . GLU A 1 376 ? -0.440 -13.528 19.322 1.00 96.69 376 GLU A N 1
ATOM 2741 C CA . GLU A 1 376 ? 0.143 -13.582 17.986 1.00 96.69 376 GLU A CA 1
ATOM 2742 C C . GLU A 1 376 ? 0.370 -12.179 17.404 1.00 96.69 376 GLU A C 1
ATOM 2744 O O . GLU A 1 376 ? 1.460 -11.899 16.888 1.00 96.69 376 GLU A O 1
ATOM 2749 N N . ILE A 1 377 ? -0.602 -11.272 17.579 1.00 96.69 377 ILE A N 1
ATOM 2750 C CA . ILE A 1 377 ? -0.483 -9.862 17.179 1.00 96.69 377 ILE A CA 1
ATOM 2751 C C . ILE A 1 377 ? 0.671 -9.189 17.935 1.00 96.69 377 ILE A C 1
ATOM 2753 O O . ILE A 1 377 ? 1.561 -8.605 17.309 1.00 96.69 377 ILE A O 1
ATOM 2757 N N . ALA A 1 378 ? 0.727 -9.320 19.266 1.00 97.44 378 ALA A N 1
ATOM 2758 C CA . ALA A 1 378 ? 1.796 -8.729 20.073 1.00 97.44 378 ALA A CA 1
ATOM 2759 C C . ALA A 1 378 ? 3.187 -9.249 19.662 1.00 97.44 378 ALA A C 1
ATOM 2761 O O . ALA A 1 378 ? 4.124 -8.466 19.489 1.00 97.44 378 ALA A O 1
ATOM 2762 N N . ALA A 1 379 ? 3.328 -10.556 19.417 1.00 96.19 379 ALA A N 1
ATOM 2763 C CA . ALA A 1 379 ? 4.585 -11.142 18.957 1.00 96.19 379 ALA A CA 1
ATOM 2764 C C . ALA A 1 379 ? 5.029 -10.591 17.590 1.00 96.19 379 ALA A C 1
ATOM 2766 O O . ALA A 1 379 ? 6.231 -10.428 17.344 1.00 96.19 379 ALA A O 1
ATOM 2767 N N . ARG A 1 380 ? 4.083 -10.296 16.687 1.00 94.44 380 ARG A N 1
ATOM 2768 C CA . ARG A 1 380 ? 4.383 -9.687 15.383 1.00 94.44 380 ARG A CA 1
ATOM 2769 C C . ARG A 1 380 ? 4.839 -8.237 15.532 1.00 94.44 380 ARG A C 1
ATOM 2771 O O . ARG A 1 380 ? 5.874 -7.884 14.966 1.00 94.44 380 ARG A O 1
ATOM 2778 N N . ILE A 1 381 ? 4.157 -7.460 16.374 1.00 95.75 381 ILE A N 1
ATOM 2779 C CA . ILE A 1 381 ? 4.537 -6.081 16.705 1.00 95.75 381 ILE A CA 1
ATOM 2780 C C . ILE A 1 381 ? 5.953 -6.029 17.296 1.00 95.75 381 ILE A C 1
ATOM 2782 O O . ILE A 1 381 ? 6.772 -5.238 16.829 1.00 95.75 381 ILE A O 1
ATOM 2786 N N . ILE A 1 382 ? 6.292 -6.909 18.249 1.00 95.31 382 ILE A N 1
ATOM 2787 C CA . ILE A 1 382 ? 7.642 -6.977 18.844 1.00 95.31 382 ILE A CA 1
ATOM 2788 C C . ILE A 1 382 ? 8.703 -7.208 17.762 1.00 95.31 382 ILE A C 1
ATOM 2790 O O . ILE A 1 382 ? 9.687 -6.471 17.689 1.00 95.31 382 ILE A O 1
ATOM 2794 N N . ARG A 1 383 ? 8.506 -8.199 16.880 1.00 91.75 383 ARG A N 1
ATOM 2795 C CA . ARG A 1 383 ? 9.461 -8.489 15.794 1.00 91.75 383 ARG A CA 1
ATOM 2796 C C . ARG A 1 383 ? 9.651 -7.300 14.856 1.00 91.75 383 ARG A C 1
ATOM 2798 O O . ARG A 1 383 ? 10.773 -7.044 14.418 1.00 91.75 383 ARG A O 1
ATOM 2805 N N . HIS A 1 384 ? 8.577 -6.588 14.537 1.00 90.31 384 HIS A N 1
ATOM 2806 C CA . HIS A 1 384 ? 8.635 -5.421 13.668 1.00 90.31 384 HIS A CA 1
ATOM 2807 C C . HIS A 1 384 ? 9.350 -4.236 14.331 1.00 90.31 384 HIS A C 1
ATOM 2809 O O . HIS A 1 384 ? 10.221 -3.627 13.702 1.00 90.31 384 HIS A O 1
ATOM 2815 N N . ALA A 1 385 ? 9.019 -3.942 15.593 1.00 90.25 385 ALA A N 1
ATOM 2816 C CA . ALA A 1 385 ? 9.563 -2.825 16.362 1.00 90.25 385 ALA A CA 1
ATOM 2817 C C . ALA A 1 385 ? 11.055 -3.001 16.681 1.00 90.25 385 ALA A C 1
ATOM 2819 O O . ALA A 1 385 ? 11.857 -2.103 16.417 1.00 90.25 385 ALA A O 1
ATOM 2820 N N . VAL A 1 386 ? 11.465 -4.195 17.128 1.00 87.44 386 VAL A N 1
ATOM 2821 C CA . VAL A 1 386 ? 12.871 -4.500 17.450 1.00 87.44 386 VAL A CA 1
ATOM 2822 C C . VAL A 1 386 ? 13.766 -4.369 16.217 1.00 87.44 386 VAL A C 1
ATOM 2824 O O . VAL A 1 386 ? 14.846 -3.784 16.294 1.00 87.44 386 VAL A O 1
ATOM 2827 N N . ARG A 1 387 ? 13.303 -4.810 15.036 1.00 84.38 387 ARG A N 1
ATOM 2828 C CA . ARG A 1 387 ? 14.036 -4.612 13.768 1.00 84.38 387 ARG A CA 1
ATOM 2829 C C . ARG A 1 387 ? 14.281 -3.140 13.443 1.00 84.38 387 ARG A C 1
ATOM 2831 O O . ARG A 1 387 ? 15.165 -2.854 12.638 1.00 84.38 387 ARG A O 1
ATOM 2838 N N . ARG A 1 388 ? 13.545 -2.215 14.059 1.00 83.19 388 ARG A N 1
ATOM 2839 C CA . ARG A 1 388 ? 13.651 -0.756 13.901 1.00 83.19 388 ARG A CA 1
ATOM 2840 C C . ARG A 1 388 ? 14.266 -0.063 15.114 1.00 83.19 388 ARG A C 1
ATOM 2842 O O . ARG A 1 388 ? 14.303 1.159 15.139 1.00 83.19 388 ARG A O 1
ATOM 2849 N N . ASN A 1 389 ? 14.813 -0.831 16.058 1.00 85.12 389 ASN A N 1
ATOM 2850 C CA . ASN A 1 389 ? 15.397 -0.322 17.298 1.00 85.12 389 ASN A CA 1
ATOM 2851 C C . ASN A 1 389 ? 14.392 0.495 18.138 1.00 85.12 389 ASN A C 1
ATOM 2853 O O . ASN A 1 389 ? 14.748 1.513 18.725 1.00 85.12 389 ASN A O 1
ATOM 2857 N N . VAL A 1 390 ? 13.125 0.062 18.157 1.00 86.81 390 VAL A N 1
ATOM 2858 C CA . VAL A 1 390 ? 12.059 0.653 18.975 1.00 86.81 390 VAL A CA 1
ATOM 2859 C C . VAL A 1 390 ? 11.617 -0.356 20.026 1.00 86.81 390 VAL A C 1
ATOM 2861 O O . VAL A 1 390 ? 11.285 -1.493 19.690 1.00 86.81 390 VAL A O 1
ATOM 2864 N N . ASP A 1 391 ? 11.604 0.076 21.286 1.00 90.81 391 ASP A N 1
ATOM 2865 C CA . ASP A 1 391 ? 11.005 -0.659 22.399 1.00 90.81 391 ASP A CA 1
ATOM 2866 C C . ASP A 1 391 ? 9.484 -0.402 22.433 1.00 90.81 391 ASP A C 1
ATOM 2868 O O . ASP A 1 391 ? 9.073 0.742 22.662 1.00 90.81 391 ASP A O 1
ATOM 2872 N N . PRO A 1 392 ? 8.635 -1.426 22.207 1.00 93.69 392 PRO A N 1
ATOM 2873 C CA . PRO A 1 392 ? 7.185 -1.273 22.265 1.00 93.69 392 PRO A CA 1
ATOM 2874 C C . PRO A 1 392 ? 6.676 -0.743 23.610 1.00 93.69 392 PRO A C 1
ATOM 2876 O O . PRO A 1 392 ? 5.717 0.022 23.612 1.00 93.69 392 PRO A O 1
ATOM 2879 N N . ALA A 1 393 ? 7.307 -1.091 24.737 1.00 93.69 393 ALA A N 1
ATOM 2880 C CA . ALA A 1 393 ? 6.808 -0.727 26.066 1.00 93.69 393 ALA A CA 1
ATOM 2881 C C . ALA A 1 393 ? 6.814 0.795 26.309 1.00 93.69 393 ALA A C 1
ATOM 2883 O O . ALA A 1 393 ? 5.967 1.324 27.032 1.00 93.69 393 ALA A O 1
ATOM 2884 N N . GLY A 1 394 ? 7.748 1.509 25.668 1.00 91.06 394 GLY A N 1
ATOM 2885 C CA . GLY A 1 394 ? 7.858 2.968 25.728 1.00 91.06 394 GLY A CA 1
ATOM 2886 C C . GLY A 1 394 ? 6.928 3.727 24.773 1.00 91.06 394 GLY A C 1
ATOM 2887 O O . GLY A 1 394 ? 6.866 4.954 24.847 1.00 91.06 394 GLY A O 1
ATOM 2888 N N . ALA A 1 395 ? 6.221 3.033 23.877 1.00 93.81 395 ALA A N 1
ATOM 2889 C CA . ALA A 1 395 ? 5.345 3.641 22.878 1.00 93.81 395 ALA A CA 1
ATOM 2890 C C . ALA A 1 395 ? 3.872 3.656 23.328 1.00 93.81 395 ALA A C 1
ATOM 2892 O O . ALA A 1 395 ? 3.442 2.878 24.181 1.00 93.81 395 ALA A O 1
ATOM 2893 N N . ALA A 1 396 ? 3.068 4.537 22.727 1.00 95.38 396 ALA A N 1
ATOM 2894 C CA . ALA A 1 396 ? 1.609 4.453 22.827 1.00 95.38 396 ALA A CA 1
ATOM 2895 C C . ALA A 1 396 ? 1.043 3.513 21.751 1.00 95.38 396 ALA A C 1
ATOM 2897 O O . ALA A 1 396 ? 1.533 3.509 20.623 1.00 95.38 396 ALA A O 1
ATOM 2898 N N . LEU A 1 397 ? -0.015 2.763 22.066 1.00 97.56 397 LEU A N 1
ATOM 2899 C CA . LEU A 1 397 ? -0.763 1.977 21.080 1.00 97.56 397 LEU A CA 1
ATOM 2900 C C . LEU A 1 397 ? -1.947 2.791 20.563 1.00 97.56 397 LEU A C 1
ATOM 2902 O O . LEU A 1 397 ? -2.825 3.138 21.347 1.00 97.56 397 LEU A O 1
ATOM 2906 N N . VAL A 1 398 ? -2.018 3.068 19.264 1.00 96.81 398 VAL A N 1
ATOM 2907 C CA . VAL A 1 398 ? -3.208 3.666 18.649 1.00 96.81 398 VAL A CA 1
ATOM 2908 C C . VAL A 1 398 ? -4.031 2.565 17.996 1.00 96.81 398 VAL A C 1
ATOM 2910 O O . VAL A 1 398 ? -3.633 2.036 16.961 1.00 96.81 398 VAL A O 1
ATOM 2913 N N . ALA A 1 399 ? -5.159 2.205 18.606 1.00 96.00 399 ALA A N 1
ATOM 2914 C CA . ALA A 1 399 ? -5.975 1.073 18.182 1.00 96.00 399 ALA A CA 1
ATOM 2915 C C . ALA A 1 399 ? -7.175 1.514 17.332 1.00 96.00 399 ALA A C 1
ATOM 2917 O O . ALA A 1 399 ? -7.974 2.364 17.729 1.00 96.00 399 ALA A O 1
ATOM 2918 N N . MET A 1 400 ? -7.295 0.900 16.162 1.00 94.50 400 MET A N 1
ATOM 2919 C CA . MET A 1 400 ? -8.236 1.197 15.087 1.00 94.50 400 MET A CA 1
ATOM 2920 C C . MET A 1 400 ? -8.891 -0.094 14.579 1.00 94.50 400 MET A C 1
ATOM 2922 O O . MET A 1 400 ? -8.551 -1.202 15.002 1.00 94.50 400 MET A O 1
ATOM 2926 N N . GLY A 1 401 ? -9.867 0.052 13.692 1.00 90.25 401 GLY A N 1
ATOM 2927 C CA . GLY A 1 401 ? -10.635 -1.061 13.158 1.00 90.25 401 GLY A CA 1
ATOM 2928 C C . GLY A 1 401 ? -11.794 -1.462 14.060 1.00 90.25 401 GLY A C 1
ATOM 2929 O O . GLY A 1 401 ? -12.024 -0.896 15.133 1.00 90.25 401 GLY A O 1
ATOM 2930 N N . GLY A 1 402 ? -12.569 -2.443 13.599 1.00 87.50 402 GLY A N 1
ATOM 2931 C CA . GLY A 1 402 ? -13.769 -2.903 14.304 1.00 87.50 402 GLY A CA 1
ATOM 2932 C C . GLY A 1 402 ? -13.460 -3.607 15.626 1.00 87.50 402 GLY A C 1
ATOM 2933 O O . GLY A 1 402 ? -14.262 -3.539 16.552 1.00 87.50 402 GLY A O 1
ATOM 2934 N N . LEU A 1 403 ? -12.293 -4.252 15.725 1.00 91.25 403 LEU A N 1
ATOM 2935 C CA . LEU A 1 403 ? -11.859 -4.973 16.926 1.00 91.25 403 LEU A CA 1
ATOM 2936 C C . LEU A 1 403 ? -10.773 -4.239 17.722 1.00 91.25 403 LEU A C 1
ATOM 2938 O O . LEU A 1 403 ? -10.470 -4.653 18.842 1.00 91.25 403 LEU A O 1
ATOM 2942 N N . GLY A 1 404 ? -10.214 -3.141 17.198 1.00 90.94 404 GLY A N 1
ATOM 2943 C CA . GLY A 1 404 ? -9.128 -2.404 17.849 1.00 90.94 404 GLY A CA 1
ATOM 2944 C C . GLY A 1 404 ? -9.471 -1.989 19.273 1.00 90.94 404 GLY A C 1
ATOM 2945 O O . GLY A 1 404 ? -8.789 -2.391 20.209 1.00 90.94 404 GLY A O 1
ATOM 2946 N N . GLY A 1 405 ? -10.576 -1.263 19.466 1.00 89.94 405 GLY A N 1
ATOM 2947 C CA . GLY A 1 405 ? -11.012 -0.801 20.794 1.00 89.94 405 GLY A CA 1
ATOM 2948 C C . GLY A 1 405 ? -11.407 -1.918 21.774 1.00 89.94 405 GLY A C 1
ATOM 2949 O O . GLY A 1 405 ? -11.520 -1.667 22.973 1.00 89.94 405 GLY A O 1
ATOM 2950 N N . VAL A 1 406 ? -11.606 -3.143 21.281 1.00 92.75 406 VAL A N 1
ATOM 2951 C CA . VAL A 1 406 ? -11.971 -4.318 22.084 1.00 92.75 406 VAL A CA 1
ATOM 2952 C C . VAL A 1 406 ? -10.731 -5.096 22.532 1.00 92.75 406 VAL A C 1
ATOM 2954 O O . VAL A 1 406 ? -10.666 -5.543 23.673 1.00 92.75 406 VAL A O 1
ATOM 2957 N N . LEU A 1 407 ? -9.729 -5.238 21.662 1.00 95.88 407 LEU A N 1
ATOM 2958 C CA . LEU A 1 407 ? -8.519 -6.024 21.937 1.00 95.88 407 LEU A CA 1
ATOM 2959 C C . LEU A 1 407 ? -7.339 -5.175 22.447 1.00 95.88 407 LEU A C 1
ATOM 2961 O O . LEU A 1 407 ? -6.355 -5.719 22.951 1.00 95.88 407 LEU A O 1
ATOM 2965 N N . ALA A 1 408 ? -7.421 -3.842 22.354 1.00 95.50 408 ALA A N 1
ATOM 2966 C CA . ALA A 1 408 ? -6.292 -2.948 22.612 1.00 95.50 408 ALA A CA 1
ATOM 2967 C C . ALA A 1 408 ? -5.643 -3.119 23.990 1.00 95.50 408 ALA A C 1
ATOM 2969 O O . ALA A 1 408 ? -4.420 -3.207 24.062 1.00 95.50 408 ALA A O 1
ATOM 2970 N N . CYS A 1 409 ? -6.422 -3.178 25.078 1.00 95.81 409 CYS A N 1
ATOM 2971 C CA . CYS A 1 409 ? -5.857 -3.323 26.425 1.00 95.81 409 CYS A CA 1
ATOM 2972 C C . CYS A 1 409 ? -5.065 -4.626 26.578 1.00 95.81 409 CYS A C 1
ATOM 2974 O O . CYS A 1 409 ? -3.995 -4.615 27.179 1.00 95.81 409 CYS A O 1
ATOM 2976 N N . GLY A 1 410 ? -5.554 -5.735 26.015 1.00 96.38 410 GLY A N 1
ATOM 2977 C CA . GLY A 1 410 ? -4.866 -7.019 26.117 1.00 96.38 410 GLY A CA 1
ATOM 2978 C C . GLY A 1 410 ? -3.588 -7.088 25.298 1.00 96.38 410 GLY A C 1
ATOM 2979 O O . GLY A 1 410 ? -2.564 -7.573 25.778 1.00 96.38 410 GLY A O 1
ATOM 2980 N N . ILE A 1 411 ? -3.608 -6.513 24.096 1.00 97.69 411 ILE A N 1
ATOM 2981 C CA . ILE A 1 411 ? -2.407 -6.379 23.265 1.00 97.69 411 ILE A CA 1
ATOM 2982 C C . ILE A 1 411 ? -1.391 -5.455 23.951 1.00 97.69 411 ILE A C 1
ATOM 2984 O O . ILE A 1 411 ? -0.219 -5.809 24.065 1.00 97.69 411 ILE A O 1
ATOM 2988 N N . ALA A 1 412 ? -1.833 -4.309 24.475 1.00 97.38 412 ALA A N 1
ATOM 2989 C CA . ALA A 1 412 ? -0.982 -3.368 25.198 1.00 97.38 412 ALA A CA 1
ATOM 2990 C C . ALA A 1 412 ? -0.345 -3.999 26.449 1.00 97.38 412 ALA A C 1
ATOM 2992 O O . ALA A 1 412 ? 0.845 -3.810 26.687 1.00 97.38 412 ALA A O 1
ATOM 2993 N N . GLU A 1 413 ? -1.092 -4.805 27.211 1.00 96.06 413 GLU A N 1
ATOM 2994 C CA . GLU A 1 413 ? -0.566 -5.563 28.355 1.00 96.06 413 GLU A CA 1
ATOM 2995 C C . GLU A 1 413 ? 0.567 -6.511 27.954 1.00 96.06 413 GLU A C 1
ATOM 2997 O O . GLU A 1 413 ? 1.603 -6.530 28.619 1.00 96.06 413 GLU A O 1
ATOM 3002 N N . LYS A 1 414 ? 0.399 -7.260 26.857 1.00 96.81 414 LYS A N 1
ATOM 3003 C CA . LYS A 1 414 ? 1.421 -8.186 26.337 1.00 96.81 414 LYS A CA 1
ATOM 3004 C C . LYS A 1 414 ? 2.658 -7.463 25.796 1.00 96.81 414 LYS A C 1
ATOM 3006 O O . LYS A 1 414 ? 3.744 -8.036 25.802 1.00 96.81 414 LYS A O 1
ATOM 3011 N N . LEU A 1 415 ? 2.502 -6.216 25.353 1.00 96.44 415 LEU A N 1
ATOM 3012 C CA . LEU A 1 415 ? 3.589 -5.349 24.889 1.00 96.44 415 LEU A CA 1
ATOM 3013 C C . LEU A 1 415 ? 4.241 -4.525 26.012 1.00 96.44 415 LEU A C 1
ATOM 3015 O O . LEU A 1 415 ? 5.213 -3.822 25.750 1.00 96.44 415 LEU A O 1
ATOM 3019 N N . GLY A 1 416 ? 3.719 -4.577 27.243 1.00 95.19 416 GLY A N 1
ATOM 3020 C CA . GLY A 1 416 ? 4.205 -3.755 28.357 1.00 95.19 416 GLY A CA 1
ATOM 3021 C C . GLY A 1 416 ? 3.849 -2.266 28.245 1.00 95.19 416 GLY A C 1
ATOM 3022 O O . GLY A 1 416 ? 4.454 -1.439 28.920 1.00 95.19 416 GLY A O 1
ATOM 3023 N N . MET A 1 417 ? 2.875 -1.910 27.407 1.00 95.69 417 MET A N 1
ATOM 3024 C CA . MET A 1 417 ? 2.465 -0.528 27.162 1.00 95.69 417 MET A CA 1
ATOM 3025 C C . MET A 1 417 ? 1.506 -0.018 28.241 1.00 95.69 417 MET A C 1
ATOM 3027 O O . MET A 1 417 ? 0.590 -0.718 28.676 1.00 95.69 417 MET A O 1
ATOM 3031 N N . ALA A 1 418 ? 1.670 1.249 28.621 1.00 94.69 418 ALA A N 1
ATOM 3032 C CA . ALA A 1 418 ? 0.825 1.908 29.621 1.00 94.69 418 ALA A CA 1
ATOM 3033 C C . ALA A 1 418 ? -0.239 2.846 29.022 1.00 94.69 418 ALA A C 1
ATOM 3035 O O . ALA A 1 418 ? -1.052 3.405 29.759 1.00 94.69 418 ALA A O 1
ATOM 3036 N N . THR A 1 419 ? -0.206 3.087 27.708 1.00 95.19 419 THR A N 1
ATOM 3037 C CA . THR A 1 419 ? -1.074 4.061 27.029 1.00 95.19 419 THR A CA 1
ATOM 3038 C C . THR A 1 419 ? -1.681 3.459 25.766 1.00 95.19 419 THR A C 1
ATOM 3040 O O . THR A 1 419 ? -0.954 3.024 24.875 1.00 95.19 419 THR A O 1
ATOM 3043 N N . VAL A 1 420 ? -3.010 3.499 25.677 1.00 95.81 420 VAL A N 1
ATOM 3044 C CA . VAL A 1 420 ? -3.789 3.182 24.476 1.00 95.81 420 VAL A CA 1
ATOM 3045 C C . VAL A 1 420 ? -4.576 4.423 24.066 1.00 95.81 420 VAL A C 1
ATOM 3047 O O . VAL A 1 420 ? -5.197 5.080 24.897 1.00 95.81 420 VAL A O 1
ATOM 3050 N N . ILE A 1 421 ? -4.573 4.728 22.778 1.00 94.19 421 ILE A N 1
ATOM 3051 C CA . ILE A 1 421 ? -5.332 5.808 22.158 1.00 94.19 421 ILE A CA 1
ATOM 3052 C C . ILE A 1 421 ? -6.307 5.165 21.175 1.00 94.19 421 ILE A C 1
ATOM 3054 O O . ILE A 1 421 ? -5.906 4.351 20.349 1.00 94.19 421 ILE A O 1
ATOM 3058 N N . VAL A 1 422 ? -7.586 5.520 21.240 1.00 92.00 422 VAL A N 1
ATOM 3059 C CA . VAL A 1 422 ? -8.605 5.016 20.307 1.00 92.00 422 VAL A CA 1
ATOM 3060 C C . VAL A 1 422 ? -9.257 6.207 19.613 1.00 92.00 422 VAL A C 1
ATOM 3062 O O . VAL A 1 422 ? -9.952 6.976 20.285 1.00 92.00 422 VAL A O 1
ATOM 3065 N N . PRO A 1 423 ? -9.022 6.410 18.301 1.00 87.56 423 PRO A N 1
ATOM 3066 C CA . PRO A 1 423 ? -9.606 7.520 17.561 1.00 87.56 423 PRO A CA 1
ATOM 3067 C C . PRO A 1 423 ? -11.133 7.527 17.598 1.00 87.56 423 PRO A C 1
ATOM 3069 O O . PRO A 1 423 ? -11.787 6.504 17.782 1.00 87.56 423 PRO A O 1
ATOM 3072 N N . ALA A 1 424 ? -11.696 8.704 17.364 1.00 74.44 424 ALA A N 1
ATOM 3073 C CA . ALA A 1 424 ? -13.083 8.915 16.999 1.00 74.44 424 ALA A CA 1
ATOM 3074 C C . ALA A 1 424 ? -13.476 7.981 15.841 1.00 74.44 424 ALA A C 1
ATOM 3076 O O . ALA A 1 424 ? -12.860 8.044 14.787 1.00 74.44 424 ALA A O 1
ATOM 3077 N N . ALA A 1 425 ? -14.488 7.129 16.029 1.00 81.06 425 ALA A N 1
ATOM 3078 C CA . ALA A 1 425 ? -14.925 6.116 15.059 1.00 81.06 425 ALA A CA 1
ATOM 3079 C C . ALA A 1 425 ? -13.767 5.229 14.527 1.00 81.06 425 ALA A C 1
ATOM 3081 O O . ALA A 1 425 ? -13.497 5.218 13.324 1.00 81.06 425 ALA A O 1
ATOM 3082 N N . PRO A 1 426 ? -13.113 4.432 15.399 1.00 86.62 426 PRO A N 1
ATOM 3083 C CA . PRO A 1 426 ? -11.941 3.627 15.037 1.00 86.62 426 PRO A CA 1
ATOM 3084 C C . PRO A 1 426 ? -12.258 2.630 13.921 1.00 86.62 426 PRO A C 1
ATOM 3086 O O . PRO A 1 426 ? -11.405 2.326 13.095 1.00 86.62 426 PRO A O 1
ATOM 3089 N N . ALA A 1 427 ? -13.508 2.175 13.842 1.00 85.75 427 ALA A N 1
ATOM 3090 C CA . ALA A 1 427 ? -13.955 1.264 12.809 1.00 85.75 427 ALA A CA 1
ATOM 3091 C C . ALA A 1 427 ? -13.931 1.887 11.399 1.00 85.75 427 ALA A C 1
ATOM 3093 O O . ALA A 1 427 ? -13.901 1.126 10.448 1.00 85.75 427 ALA A O 1
ATOM 3094 N N . ALA A 1 428 ? -13.930 3.217 11.250 1.00 87.81 428 ALA A N 1
ATOM 3095 C CA . ALA A 1 428 ? -13.837 3.919 9.964 1.00 87.81 428 ALA A CA 1
ATOM 3096 C C . ALA A 1 428 ? -12.471 4.613 9.773 1.00 87.81 428 ALA A C 1
ATOM 3098 O O . ALA A 1 428 ? -12.372 5.630 9.081 1.00 87.81 428 ALA A O 1
ATOM 3099 N N . ALA A 1 429 ? -11.418 4.096 10.417 1.00 89.81 429 ALA A N 1
ATOM 3100 C CA . ALA A 1 429 ? -10.106 4.734 10.467 1.00 89.81 429 ALA A CA 1
ATOM 3101 C C . ALA A 1 429 ? -9.494 5.004 9.086 1.00 89.81 429 ALA A C 1
ATOM 3103 O O . ALA A 1 429 ? -8.935 6.082 8.893 1.00 89.81 429 ALA A O 1
ATOM 3104 N N . GLY A 1 430 ? -9.644 4.095 8.116 1.00 90.94 430 GLY A N 1
ATOM 3105 C CA . GLY A 1 430 ? -9.183 4.315 6.741 1.00 90.94 430 GLY A CA 1
ATOM 3106 C C . GLY A 1 430 ? -9.850 5.533 6.097 1.00 90.94 430 GLY A C 1
ATOM 3107 O O . GLY A 1 430 ? -9.171 6.453 5.639 1.00 90.94 430 GLY A O 1
ATOM 3108 N N . ALA A 1 431 ? -11.182 5.624 6.171 1.00 91.69 431 ALA A N 1
ATOM 3109 C CA . ALA A 1 431 ? -11.949 6.759 5.649 1.00 91.69 431 ALA A CA 1
ATOM 3110 C C . ALA A 1 431 ? -11.595 8.091 6.337 1.00 91.69 431 ALA A C 1
ATOM 3112 O O . ALA A 1 431 ? -11.437 9.126 5.679 1.00 91.69 431 ALA A O 1
ATOM 3113 N N . LEU A 1 432 ? -11.414 8.078 7.657 1.00 89.19 432 LEU A N 1
ATOM 3114 C CA . LEU A 1 432 ? -10.966 9.248 8.420 1.00 89.19 432 LEU A CA 1
ATOM 3115 C C . LEU A 1 432 ? -9.518 9.633 8.094 1.00 89.19 432 LEU A C 1
ATOM 3117 O O . LEU A 1 432 ? -9.193 10.812 7.963 1.00 89.19 432 LEU A O 1
ATOM 3121 N N . GLY A 1 433 ? -8.658 8.643 7.887 1.00 90.62 433 GLY A N 1
ATOM 3122 C CA . GLY A 1 433 ? -7.305 8.819 7.386 1.00 90.62 433 GLY A CA 1
ATOM 3123 C C . GLY A 1 433 ? -7.278 9.513 6.030 1.00 90.62 433 GLY A C 1
ATOM 3124 O O . GLY A 1 433 ? -6.526 10.469 5.835 1.00 90.62 433 GLY A O 1
ATOM 3125 N N . LEU A 1 434 ? -8.160 9.116 5.108 1.00 92.25 434 LEU A N 1
ATOM 3126 C CA . LEU A 1 434 ? -8.321 9.755 3.798 1.00 92.25 434 LEU A CA 1
ATOM 3127 C C . LEU A 1 434 ? -8.786 11.213 3.918 1.00 92.25 434 LEU A C 1
ATOM 3129 O O . LEU A 1 434 ? -8.381 12.0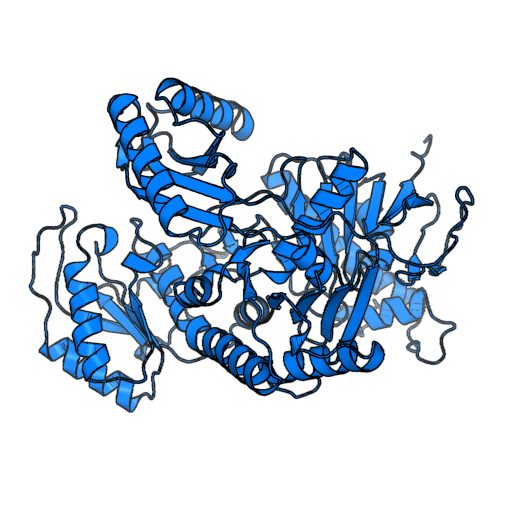57 3.114 1.00 92.25 434 LEU A O 1
ATOM 3133 N N . LEU A 1 435 ? -9.599 11.549 4.928 1.00 88.12 435 LEU A N 1
ATOM 3134 C CA . LEU A 1 435 ? -9.975 12.940 5.220 1.00 88.12 435 LEU A CA 1
ATOM 3135 C C . LEU A 1 435 ? -8.770 13.772 5.673 1.00 88.12 435 LEU A C 1
ATOM 3137 O O . LEU A 1 435 ? -8.672 14.940 5.302 1.00 88.12 435 LEU A O 1
ATOM 3141 N N . LEU A 1 436 ? -7.838 13.189 6.424 1.00 83.81 436 LEU A N 1
ATOM 3142 C CA . LEU A 1 436 ? -6.601 13.851 6.866 1.00 83.81 436 LEU A CA 1
ATOM 3143 C C . LEU A 1 436 ? -5.481 13.812 5.822 1.00 83.81 436 LEU A C 1
ATOM 3145 O O . LEU A 1 436 ? -4.474 14.511 5.946 1.00 83.81 436 LEU A O 1
ATOM 3149 N N . SER A 1 437 ? -5.634 12.975 4.802 1.00 87.94 437 SER A N 1
ATOM 3150 C CA . SER A 1 437 ? -4.650 12.832 3.743 1.00 87.94 437 SER A CA 1
ATOM 3151 C C . SER A 1 437 ? -4.613 14.102 2.902 1.00 87.94 437 SER A C 1
ATOM 3153 O O . SER A 1 437 ? -5.646 14.680 2.553 1.00 87.94 437 SER A O 1
ATOM 3155 N N . ALA A 1 438 ? -3.404 14.545 2.582 1.00 84.06 438 ALA A N 1
ATOM 3156 C CA . ALA A 1 438 ? -3.186 15.710 1.748 1.00 84.06 438 ALA A CA 1
ATOM 3157 C C . ALA A 1 438 ? -2.717 15.281 0.357 1.00 84.06 438 ALA A C 1
ATOM 3159 O O . ALA A 1 438 ? -2.051 14.247 0.238 1.00 84.06 438 ALA A O 1
ATOM 3160 N N . PRO A 1 439 ? -3.029 16.056 -0.695 1.00 85.44 439 PRO A N 1
ATOM 3161 C CA . PRO A 1 439 ? -2.391 15.867 -1.983 1.00 85.44 439 PRO A CA 1
ATOM 3162 C C . PRO A 1 439 ? -0.872 15.908 -1.845 1.00 85.44 439 PRO A C 1
ATOM 3164 O O . PRO A 1 439 ? -0.332 16.779 -1.157 1.00 85.44 439 PRO A O 1
ATOM 3167 N N . ALA A 1 440 ? -0.194 14.974 -2.501 1.00 82.81 440 ALA A N 1
ATOM 3168 C CA . ALA A 1 440 ? 1.247 15.035 -2.646 1.00 82.81 440 ALA A CA 1
ATOM 3169 C C . ALA A 1 440 ? 1.656 14.760 -4.087 1.00 82.81 440 ALA A C 1
ATOM 3171 O O . ALA A 1 440 ? 1.063 13.934 -4.776 1.00 82.81 440 ALA A O 1
ATOM 3172 N N . LEU A 1 441 ? 2.702 15.452 -4.512 1.00 82.25 441 LEU A N 1
ATOM 3173 C CA . LEU A 1 441 ? 3.386 15.237 -5.773 1.00 82.25 441 LEU A CA 1
ATOM 3174 C C . LEU A 1 441 ? 4.827 14.855 -5.466 1.00 82.25 441 LEU A C 1
ATOM 3176 O O . LEU A 1 441 ? 5.434 15.376 -4.526 1.00 82.25 441 LEU A O 1
ATOM 3180 N N . SER A 1 442 ? 5.387 13.951 -6.257 1.00 84.31 442 SER A N 1
ATOM 3181 C CA . SER A 1 442 ? 6.782 13.548 -6.131 1.00 84.31 442 SER A CA 1
ATOM 3182 C C . SER A 1 442 ? 7.439 13.461 -7.494 1.00 84.31 442 SER A C 1
ATOM 3184 O O . SER A 1 442 ? 6.862 12.917 -8.431 1.00 84.31 442 SER A O 1
ATOM 3186 N N . ALA A 1 443 ? 8.668 13.949 -7.565 1.00 86.56 443 ALA A N 1
ATOM 3187 C CA . ALA A 1 443 ? 9.534 13.827 -8.721 1.00 86.56 443 ALA A CA 1
ATOM 3188 C C . ALA A 1 443 ? 10.883 13.285 -8.252 1.00 86.56 443 ALA A C 1
ATOM 3190 O O . ALA A 1 443 ? 11.341 13.593 -7.148 1.00 86.56 443 ALA A O 1
ATOM 3191 N N . GLU A 1 444 ? 11.527 12.485 -9.090 1.00 88.56 444 GLU A N 1
ATOM 3192 C CA . GLU A 1 444 ? 12.826 11.890 -8.805 1.00 88.56 444 GLU A CA 1
ATOM 3193 C C . GLU A 1 444 ? 13.716 11.953 -10.044 1.00 88.56 444 GLU A C 1
ATOM 3195 O O . GLU A 1 444 ? 13.253 11.757 -11.166 1.00 88.56 444 GLU A O 1
ATOM 3200 N N . THR A 1 445 ? 15.004 12.206 -9.817 1.00 88.56 445 THR A N 1
ATOM 3201 C CA . THR A 1 445 ? 16.043 12.196 -10.844 1.00 88.56 445 THR A CA 1
ATOM 3202 C C . THR A 1 445 ? 17.216 11.339 -10.382 1.00 88.56 445 THR A C 1
ATOM 3204 O O . THR A 1 445 ? 17.699 11.464 -9.251 1.00 88.56 445 THR A O 1
ATOM 3207 N N . ARG A 1 446 ? 17.719 10.486 -11.279 1.00 87.94 446 ARG A N 1
ATOM 3208 C CA . ARG A 1 446 ? 18.939 9.696 -11.067 1.00 87.94 446 ARG A CA 1
ATOM 3209 C C . ARG A 1 446 ? 20.173 10.608 -11.034 1.00 87.94 446 ARG A C 1
ATOM 3211 O O . ARG A 1 446 ? 20.335 11.456 -11.904 1.00 87.94 446 ARG A O 1
ATOM 3218 N N . ILE A 1 447 ? 21.049 10.393 -10.052 1.00 91.44 447 ILE A N 1
ATOM 3219 C CA . ILE A 1 447 ? 22.363 11.051 -9.933 1.00 91.44 447 ILE A CA 1
ATOM 3220 C C . ILE A 1 447 ? 23.480 10.038 -10.202 1.00 91.44 447 ILE A C 1
ATOM 3222 O O . ILE A 1 447 ? 24.315 10.275 -11.065 1.00 91.44 447 ILE A O 1
ATOM 3226 N N . ALA A 1 448 ? 23.451 8.897 -9.506 1.00 90.56 448 ALA A N 1
ATOM 3227 C CA . ALA A 1 448 ? 24.408 7.796 -9.631 1.00 90.56 448 ALA A CA 1
ATOM 3228 C C . ALA A 1 448 ? 25.891 8.229 -9.589 1.00 90.56 448 ALA A C 1
ATOM 3230 O O . ALA A 1 448 ? 26.649 7.947 -10.517 1.00 90.56 448 ALA A O 1
ATOM 3231 N N . ALA A 1 449 ? 26.311 8.867 -8.491 1.00 94.38 449 ALA A N 1
ATOM 3232 C CA . ALA A 1 449 ? 27.695 9.311 -8.299 1.00 94.38 449 ALA A CA 1
ATOM 3233 C C . ALA A 1 449 ? 28.178 9.196 -6.834 1.00 94.38 449 ALA A C 1
ATOM 3235 O O . ALA A 1 449 ? 27.359 9.310 -5.909 1.00 94.38 449 ALA A O 1
ATOM 3236 N N . PRO A 1 450 ? 29.493 8.996 -6.601 1.00 96.19 450 PRO A N 1
ATOM 3237 C CA . PRO A 1 450 ? 30.112 9.144 -5.285 1.00 96.19 450 PRO A CA 1
ATOM 3238 C C . PRO A 1 450 ? 29.899 10.550 -4.717 1.00 96.19 450 PRO A C 1
ATOM 3240 O O . PRO A 1 450 ? 29.918 11.534 -5.452 1.00 96.19 450 PRO A O 1
ATOM 3243 N N . VAL A 1 451 ? 29.726 10.669 -3.398 1.00 96.56 451 VAL A N 1
ATOM 3244 C CA . VAL A 1 451 ? 29.546 11.971 -2.729 1.00 96.56 451 VAL A CA 1
ATOM 3245 C C . VAL A 1 451 ? 30.712 12.943 -2.988 1.00 96.56 451 VAL A C 1
ATOM 3247 O O . VAL A 1 451 ? 30.424 14.128 -3.159 1.00 96.56 451 VAL A O 1
ATOM 3250 N N . PRO A 1 452 ? 31.992 12.513 -3.044 1.00 95.94 452 PRO A N 1
ATOM 3251 C CA . PRO A 1 452 ? 33.107 13.403 -3.390 1.00 95.94 452 PRO A CA 1
ATOM 3252 C C . PRO A 1 452 ? 33.037 14.019 -4.794 1.00 95.94 452 PRO A C 1
ATOM 3254 O O . PRO A 1 452 ? 33.575 15.106 -4.991 1.00 95.94 452 PRO A O 1
ATOM 3257 N N . ASP A 1 453 ? 32.347 13.371 -5.734 1.00 96.62 453 ASP A N 1
ATOM 3258 C CA . ASP A 1 453 ? 32.234 13.827 -7.127 1.00 96.62 453 ASP A CA 1
ATOM 3259 C C . ASP A 1 453 ? 31.061 14.801 -7.335 1.00 96.62 453 ASP A C 1
ATOM 3261 O O . ASP A 1 453 ? 30.877 15.372 -8.414 1.00 96.62 453 ASP A O 1
ATOM 3265 N N . LEU A 1 454 ? 30.239 15.006 -6.303 1.00 96.69 454 LEU A N 1
ATOM 3266 C CA . LEU A 1 454 ? 29.114 15.932 -6.338 1.00 96.69 454 LEU A CA 1
ATOM 3267 C C . LEU A 1 454 ? 29.571 17.368 -6.078 1.00 96.69 454 LEU A C 1
ATOM 3269 O O . LEU A 1 454 ? 30.487 17.637 -5.306 1.00 96.69 454 LEU A O 1
ATOM 3273 N N . SER A 1 455 ? 28.848 18.323 -6.664 1.00 97.31 455 SER A N 1
ATOM 3274 C CA . SER A 1 455 ? 29.002 19.748 -6.353 1.00 97.31 455 SER A CA 1
ATOM 3275 C C . SER A 1 455 ? 27.674 20.370 -5.935 1.00 97.31 455 SER A C 1
ATOM 3277 O O . SER A 1 455 ? 26.625 20.037 -6.496 1.00 97.31 455 SER A O 1
ATOM 3279 N N . ASP A 1 456 ? 27.715 21.340 -5.019 1.00 97.12 456 ASP A N 1
ATOM 3280 C CA . ASP A 1 456 ? 26.525 22.091 -4.588 1.00 97.12 456 ASP A CA 1
ATOM 3281 C C . ASP A 1 456 ? 25.802 22.745 -5.777 1.00 97.12 456 ASP A C 1
ATOM 3283 O O . ASP A 1 456 ? 24.574 22.752 -5.837 1.00 97.12 456 ASP A O 1
ATOM 3287 N N . ALA A 1 457 ? 26.549 23.218 -6.781 1.00 96.12 457 ALA A N 1
ATOM 3288 C CA . ALA A 1 457 ? 25.980 23.779 -8.005 1.00 96.12 457 ALA A CA 1
ATOM 3289 C C . ALA A 1 457 ? 25.192 22.737 -8.821 1.00 96.12 457 ALA A C 1
ATOM 3291 O O . ALA A 1 457 ? 24.107 23.034 -9.328 1.00 96.12 457 ALA A O 1
ATOM 3292 N N . SER A 1 458 ? 25.708 21.509 -8.949 1.00 94.50 458 SER A N 1
ATOM 3293 C CA . SER A 1 458 ? 24.994 20.423 -9.634 1.00 94.50 458 SER A CA 1
ATOM 3294 C C . SER A 1 458 ? 23.723 20.012 -8.887 1.00 94.50 458 SER A C 1
ATOM 3296 O O . SER A 1 458 ? 22.662 19.938 -9.505 1.00 94.50 458 SER A O 1
ATOM 3298 N N . LEU A 1 459 ? 23.801 19.857 -7.561 1.00 96.25 459 LEU A N 1
ATOM 3299 C CA . LEU A 1 459 ? 22.667 19.503 -6.707 1.00 96.25 459 LEU A CA 1
ATOM 3300 C C . LEU A 1 459 ? 21.585 20.584 -6.729 1.00 96.25 459 LEU A C 1
ATOM 3302 O O . LEU A 1 459 ? 20.407 20.263 -6.868 1.00 96.25 459 LEU A O 1
ATOM 3306 N N . ALA A 1 460 ? 21.970 21.862 -6.675 1.00 95.31 460 ALA A N 1
ATOM 3307 C CA . ALA A 1 460 ? 21.037 22.982 -6.749 1.00 95.31 460 ALA A CA 1
ATOM 3308 C C . ALA A 1 460 ? 20.299 23.048 -8.097 1.00 95.31 460 ALA A C 1
ATOM 3310 O O . ALA A 1 460 ? 19.102 23.339 -8.119 1.00 95.31 460 ALA A O 1
ATOM 3311 N N . ARG A 1 461 ? 20.977 22.752 -9.218 1.00 95.38 461 ARG A N 1
ATOM 3312 C CA . ARG A 1 461 ? 20.324 22.657 -10.538 1.00 95.38 461 ARG A CA 1
ATOM 3313 C C . ARG A 1 461 ? 19.321 21.507 -10.587 1.00 95.38 461 ARG A C 1
ATOM 3315 O O . ARG A 1 461 ? 18.189 21.728 -11.002 1.00 95.38 461 ARG A O 1
ATOM 3322 N N . THR A 1 462 ? 19.704 20.315 -10.126 1.00 95.06 462 THR A N 1
ATOM 3323 C CA . THR A 1 462 ? 18.804 19.149 -10.100 1.00 95.06 462 THR A CA 1
ATOM 3324 C C . THR A 1 462 ? 17.600 19.393 -9.193 1.00 95.06 462 THR A C 1
ATOM 3326 O O . THR A 1 462 ? 16.467 19.143 -9.594 1.00 95.06 462 THR A O 1
ATOM 3329 N N . ALA A 1 463 ? 17.822 19.944 -7.997 1.00 94.31 463 ALA A N 1
ATOM 3330 C CA . ALA A 1 463 ? 16.763 20.312 -7.063 1.00 94.31 463 ALA A CA 1
ATOM 3331 C C . ALA A 1 463 ? 15.776 21.316 -7.680 1.00 94.31 463 ALA A C 1
ATOM 3333 O O . ALA A 1 463 ? 14.566 21.139 -7.562 1.00 94.31 463 ALA A O 1
ATOM 3334 N N . ARG A 1 464 ? 16.285 22.329 -8.395 1.00 92.50 464 ARG A N 1
ATOM 3335 C CA . ARG A 1 464 ? 15.452 23.308 -9.102 1.00 92.50 464 ARG A CA 1
ATOM 3336 C C . ARG A 1 464 ? 14.612 22.663 -10.204 1.00 92.50 464 ARG A C 1
ATOM 3338 O O . ARG A 1 464 ? 13.413 22.897 -10.233 1.00 92.50 464 ARG A O 1
ATOM 3345 N N . ALA A 1 465 ? 15.207 21.817 -11.044 1.00 93.00 465 ALA A N 1
ATOM 3346 C CA . ALA A 1 465 ? 14.482 21.122 -12.110 1.00 93.00 465 ALA A CA 1
ATOM 3347 C C . ALA A 1 465 ? 13.363 20.216 -11.560 1.00 93.00 465 ALA A C 1
ATOM 3349 O O . ALA A 1 465 ? 12.263 20.159 -12.112 1.00 93.00 465 ALA A O 1
ATOM 3350 N N . LEU A 1 466 ? 13.617 19.540 -10.434 1.00 92.94 466 LEU A N 1
ATOM 3351 C CA . LEU A 1 466 ? 12.598 18.761 -9.729 1.00 92.94 466 LEU A CA 1
ATOM 3352 C C . LEU A 1 466 ? 11.470 19.656 -9.198 1.00 92.94 466 LEU A C 1
ATOM 3354 O O . LEU A 1 466 ? 10.301 19.339 -9.395 1.00 92.94 466 LEU A O 1
ATOM 3358 N N . ALA A 1 467 ? 11.799 20.785 -8.566 1.00 88.88 467 ALA A N 1
ATOM 3359 C CA . ALA A 1 467 ? 10.803 21.733 -8.070 1.00 88.88 467 ALA A CA 1
ATOM 3360 C C . ALA A 1 467 ? 9.957 22.346 -9.202 1.00 88.88 467 ALA A C 1
ATOM 3362 O O . ALA A 1 467 ? 8.743 22.454 -9.060 1.00 88.88 467 ALA A O 1
ATOM 3363 N N . GLU A 1 468 ? 10.569 22.687 -10.338 1.00 88.38 468 GLU A N 1
ATOM 3364 C CA . GLU A 1 468 ? 9.874 23.170 -11.539 1.00 88.38 468 GLU A CA 1
ATOM 3365 C C . GLU A 1 468 ? 8.934 22.101 -12.115 1.00 88.38 468 GLU A C 1
ATOM 3367 O O . GLU A 1 468 ? 7.795 22.405 -12.470 1.00 88.38 468 GLU A O 1
ATOM 3372 N N . THR A 1 469 ? 9.369 20.836 -12.134 1.00 88.44 469 THR A N 1
ATOM 3373 C CA . THR A 1 469 ? 8.530 19.699 -12.550 1.00 88.44 469 THR A CA 1
ATOM 3374 C C . THR A 1 469 ? 7.301 19.560 -11.652 1.00 88.44 469 THR A C 1
ATOM 3376 O O . THR A 1 469 ? 6.186 19.416 -12.150 1.00 88.44 469 THR A O 1
ATOM 3379 N N . LEU A 1 470 ? 7.486 19.642 -10.330 1.00 86.75 470 LEU A N 1
ATOM 3380 C CA . LEU A 1 470 ? 6.385 19.585 -9.366 1.00 86.75 470 LEU A CA 1
ATOM 3381 C C . LEU A 1 470 ? 5.431 20.774 -9.521 1.00 86.75 470 LEU A C 1
ATOM 3383 O O . LEU A 1 470 ? 4.219 20.581 -9.530 1.00 86.75 470 LEU A O 1
ATOM 3387 N N . ALA A 1 471 ? 5.961 21.985 -9.701 1.00 82.94 471 ALA A N 1
ATOM 3388 C CA . ALA A 1 471 ? 5.155 23.188 -9.902 1.00 82.94 471 ALA A CA 1
ATOM 3389 C C . ALA A 1 471 ? 4.314 23.117 -11.188 1.00 82.94 471 ALA A C 1
ATOM 3391 O O . ALA A 1 471 ? 3.163 23.541 -11.194 1.00 82.94 471 ALA A O 1
ATOM 3392 N N . ALA A 1 472 ? 4.850 22.535 -12.265 1.00 83.25 472 ALA A N 1
ATOM 3393 C CA . ALA A 1 472 ? 4.101 22.314 -13.502 1.00 83.25 472 ALA A CA 1
ATOM 3394 C C . ALA A 1 472 ? 2.975 21.270 -13.348 1.00 83.25 472 ALA A C 1
ATOM 3396 O O . ALA A 1 472 ? 1.983 21.310 -14.079 1.00 83.25 472 ALA A O 1
ATOM 3397 N N . GLN A 1 473 ? 3.121 20.331 -12.409 1.00 78.25 473 GLN A N 1
ATOM 3398 C CA . GLN A 1 473 ? 2.120 19.303 -12.106 1.00 78.25 473 GLN A CA 1
ATOM 3399 C C . GLN A 1 473 ? 1.045 19.790 -11.122 1.00 78.25 473 GLN A C 1
ATOM 3401 O O . GLN A 1 473 ? -0.090 19.304 -11.164 1.00 78.25 473 GLN A O 1
ATOM 3406 N N . ASP A 1 474 ? 1.367 20.755 -10.258 1.00 75.69 474 ASP A N 1
ATOM 3407 C CA . ASP A 1 474 ? 0.442 21.312 -9.273 1.00 75.69 474 ASP A CA 1
ATOM 3408 C C . ASP A 1 474 ? -0.507 22.350 -9.890 1.00 75.69 474 ASP A C 1
ATOM 3410 O O . ASP A 1 474 ? -0.333 23.563 -9.786 1.00 75.69 474 ASP A O 1
ATOM 3414 N N . LYS A 1 475 ? -1.590 21.858 -10.499 1.00 67.94 475 LYS A N 1
ATOM 3415 C CA . LYS A 1 475 ? -2.682 22.695 -11.032 1.00 67.94 475 LYS A CA 1
ATOM 3416 C C . LYS A 1 475 ? -3.472 23.447 -9.947 1.00 67.94 475 LYS A C 1
ATOM 3418 O O . LYS A 1 475 ? -4.384 24.199 -10.280 1.00 67.94 475 LYS A O 1
ATOM 3423 N N . THR A 1 476 ? -3.178 23.206 -8.669 1.00 64.00 476 THR A N 1
ATOM 3424 C CA . THR A 1 476 ? -3.929 23.703 -7.506 1.00 64.00 476 THR A CA 1
ATOM 3425 C C . THR A 1 476 ? -3.100 24.603 -6.586 1.00 64.00 476 THR A C 1
ATOM 3427 O O . THR A 1 476 ? -3.585 24.980 -5.518 1.00 64.00 476 THR A O 1
ATOM 3430 N N . ALA A 1 477 ? -1.878 24.962 -6.993 1.00 57.47 477 ALA A N 1
ATOM 3431 C CA . ALA A 1 477 ? -0.922 25.702 -6.177 1.00 57.47 477 ALA A CA 1
ATOM 3432 C C . ALA A 1 477 ? -1.463 27.080 -5.733 1.00 57.47 477 ALA A C 1
ATOM 3434 O O . ALA A 1 477 ? -1.762 27.933 -6.577 1.00 57.47 477 ALA A O 1
ATOM 3435 N N . PRO A 1 478 ? -1.540 27.362 -4.419 1.00 58.19 478 PRO A N 1
ATOM 3436 C CA . PRO A 1 478 ? -1.629 28.730 -3.920 1.00 58.19 478 PRO A CA 1
ATOM 3437 C C . PRO A 1 478 ? -0.365 29.520 -4.295 1.00 58.19 478 PRO A C 1
ATOM 3439 O O . PRO A 1 478 ? 0.702 28.939 -4.484 1.00 58.19 478 PRO A O 1
ATOM 3442 N N . LYS A 1 479 ? -0.444 30.860 -4.318 1.00 52.09 479 LYS A N 1
ATOM 3443 C CA . LYS A 1 479 ? 0.744 31.721 -4.512 1.00 52.09 479 LYS A CA 1
ATOM 3444 C C . LYS A 1 479 ? 1.828 31.516 -3.433 1.00 52.09 479 LYS A C 1
ATOM 3446 O O . LYS A 1 479 ? 2.991 31.775 -3.718 1.00 52.09 479 LYS A O 1
ATOM 3451 N N . ASP A 1 480 ? 1.454 30.979 -2.267 1.00 57.62 480 ASP A N 1
ATOM 3452 C CA . ASP A 1 480 ? 2.335 30.613 -1.144 1.00 57.62 480 ASP A CA 1
ATOM 3453 C C . ASP A 1 480 ? 2.561 29.087 -1.057 1.00 57.62 480 ASP A C 1
ATOM 3455 O O . ASP A 1 480 ? 2.403 28.475 0.002 1.00 57.62 480 ASP A O 1
ATOM 3459 N N . ALA A 1 481 ? 2.852 28.437 -2.188 1.00 58.69 481 ALA A N 1
ATOM 3460 C CA . ALA A 1 481 ? 3.035 26.987 -2.244 1.00 58.69 481 ALA A CA 1
ATOM 3461 C C . ALA A 1 481 ? 4.135 26.499 -1.269 1.00 58.69 481 ALA A C 1
ATOM 3463 O O . ALA A 1 481 ? 5.182 27.144 -1.138 1.00 58.69 481 ALA A O 1
ATOM 3464 N N . PRO A 1 482 ? 3.931 25.356 -0.584 1.00 63.53 482 PRO A N 1
ATOM 3465 C CA . PRO A 1 482 ? 4.918 24.822 0.345 1.00 63.53 482 PRO A CA 1
ATOM 3466 C C . PRO A 1 482 ? 6.233 24.498 -0.375 1.00 63.53 482 PRO A C 1
ATOM 3468 O O . PRO A 1 482 ? 6.245 23.971 -1.488 1.00 63.53 482 PRO A O 1
ATOM 3471 N N . ALA A 1 483 ? 7.357 24.793 0.281 1.00 75.62 483 ALA A N 1
ATOM 3472 C CA . ALA A 1 483 ? 8.673 24.446 -0.240 1.00 75.62 483 ALA A CA 1
ATOM 3473 C C . ALA A 1 483 ? 8.807 22.922 -0.386 1.00 75.62 483 ALA A C 1
ATOM 3475 O O . ALA A 1 483 ? 8.470 22.172 0.533 1.00 75.62 483 ALA A O 1
ATOM 3476 N N . ALA A 1 484 ? 9.330 22.475 -1.530 1.00 85.06 484 ALA A N 1
ATOM 3477 C CA . ALA A 1 484 ? 9.555 21.059 -1.787 1.00 85.06 484 ALA A CA 1
ATOM 3478 C C . ALA A 1 484 ? 10.496 20.448 -0.736 1.00 85.06 484 ALA A C 1
ATOM 3480 O O . ALA A 1 484 ? 11.542 21.011 -0.406 1.00 85.06 484 ALA A O 1
ATOM 3481 N N . LEU A 1 485 ? 10.126 19.274 -0.233 1.00 87.75 485 LEU A N 1
ATOM 3482 C CA . LEU A 1 485 ? 10.942 18.458 0.653 1.00 87.75 485 LEU A CA 1
ATOM 3483 C C . LEU A 1 485 ? 11.857 17.566 -0.181 1.00 87.75 485 LEU A C 1
ATOM 3485 O O . LEU A 1 485 ? 11.385 16.772 -0.993 1.00 87.75 485 LEU A O 1
ATOM 3489 N N . TYR A 1 486 ? 13.159 17.670 0.044 1.00 90.62 486 TYR A N 1
ATOM 3490 C CA . TYR A 1 486 ? 14.173 16.892 -0.649 1.00 90.62 486 TYR A CA 1
ATOM 3491 C C . TYR A 1 486 ? 14.563 15.648 0.146 1.00 90.62 486 TYR A C 1
ATOM 3493 O O . TYR A 1 486 ? 14.727 15.683 1.372 1.00 90.62 486 TYR A O 1
ATOM 3501 N N . ALA A 1 487 ? 14.756 14.547 -0.571 1.00 91.25 487 ALA A N 1
ATOM 3502 C CA . ALA A 1 487 ? 15.302 13.308 -0.041 1.00 91.25 487 ALA A CA 1
ATOM 3503 C C . ALA A 1 487 ? 16.236 12.656 -1.064 1.00 91.25 487 ALA A C 1
ATOM 3505 O O . ALA A 1 487 ? 16.040 12.802 -2.269 1.00 91.25 487 ALA A O 1
ATOM 3506 N N . ILE A 1 488 ? 17.234 11.918 -0.590 1.00 92.88 488 ILE A N 1
ATOM 3507 C CA . ILE A 1 488 ? 18.165 11.164 -1.438 1.00 92.88 488 ILE A CA 1
ATOM 3508 C C . ILE A 1 488 ? 18.041 9.674 -1.170 1.00 92.88 488 ILE A C 1
ATOM 3510 O O . ILE A 1 488 ? 17.797 9.284 -0.030 1.00 92.88 488 ILE A O 1
ATOM 3514 N N . ARG A 1 489 ? 18.312 8.858 -2.189 1.00 91.31 489 ARG A N 1
ATOM 3515 C CA . ARG A 1 489 ? 18.669 7.448 -2.008 1.00 91.31 489 ARG A CA 1
ATOM 3516 C C . ARG A 1 489 ? 20.186 7.332 -2.033 1.00 91.31 489 ARG A C 1
ATOM 3518 O O . ARG A 1 489 ? 20.813 7.704 -3.026 1.00 91.31 489 ARG A O 1
ATOM 3525 N N . ALA A 1 490 ? 20.775 6.827 -0.955 1.00 93.62 490 ALA A N 1
ATOM 3526 C CA . ALA A 1 490 ? 22.221 6.780 -0.772 1.00 93.62 490 ALA A CA 1
ATOM 3527 C C . ALA A 1 490 ? 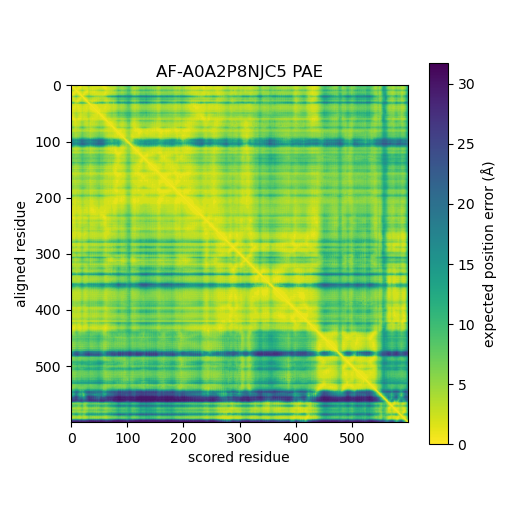22.708 5.446 -0.198 1.00 93.62 490 ALA A C 1
ATOM 3529 O O . ALA A 1 490 ? 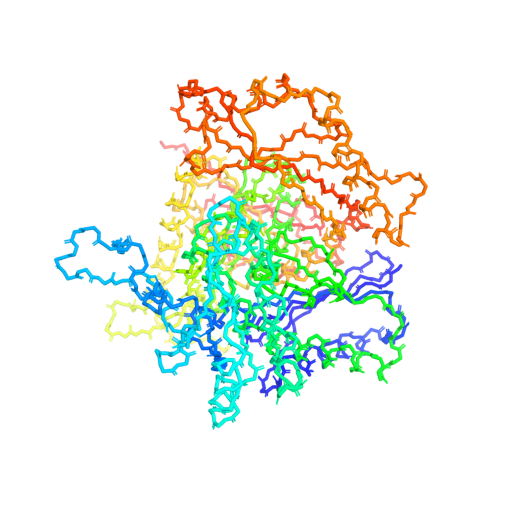21.934 4.687 0.369 1.00 93.62 490 ALA A O 1
ATOM 3530 N N . ALA A 1 491 ? 23.998 5.159 -0.338 1.00 94.00 491 ALA A N 1
ATOM 3531 C CA . ALA A 1 491 ? 24.677 4.056 0.341 1.00 94.00 491 ALA A CA 1
ATOM 3532 C C . ALA A 1 491 ? 26.111 4.451 0.712 1.00 94.00 491 ALA A C 1
ATOM 3534 O O . ALA A 1 491 ? 26.553 5.549 0.386 1.00 94.00 491 ALA A O 1
ATOM 3535 N N . ALA A 1 492 ? 26.857 3.560 1.375 1.00 93.75 492 ALA A N 1
ATOM 3536 C CA . ALA A 1 492 ? 28.278 3.808 1.638 1.00 93.75 492 ALA A CA 1
ATOM 3537 C C . ALA A 1 492 ? 29.134 3.758 0.358 1.00 93.75 492 ALA A C 1
ATOM 3539 O O . ALA A 1 492 ? 30.144 4.450 0.279 1.00 93.75 492 ALA A O 1
ATOM 3540 N N . ASN A 1 493 ? 28.725 2.969 -0.643 1.00 93.31 493 ASN A N 1
ATOM 3541 C CA . ASN A 1 493 ? 29.302 2.941 -1.989 1.00 93.31 493 ASN A CA 1
ATOM 3542 C C . ASN A 1 493 ? 28.255 2.472 -3.022 1.00 93.31 493 ASN A C 1
ATOM 3544 O O . ASN A 1 493 ? 27.195 1.962 -2.651 1.00 93.31 493 ASN A O 1
ATOM 3548 N N . GLY A 1 494 ? 28.561 2.615 -4.316 1.00 88.00 494 GLY A N 1
ATOM 3549 C CA . GLY A 1 494 ? 27.629 2.315 -5.414 1.00 88.00 494 GLY A CA 1
ATOM 3550 C C . GLY A 1 494 ? 27.264 0.836 -5.605 1.00 88.00 494 GLY A C 1
ATOM 3551 O O . GLY A 1 494 ? 26.320 0.537 -6.332 1.00 88.00 494 GLY A O 1
ATOM 3552 N N . HIS A 1 495 ? 27.962 -0.092 -4.944 1.00 85.75 495 HIS A N 1
ATOM 3553 C CA . HIS A 1 495 ? 27.689 -1.533 -5.027 1.00 85.75 495 HIS A CA 1
ATOM 3554 C C . HIS A 1 495 ? 26.736 -2.028 -3.926 1.00 85.75 495 HIS A C 1
ATOM 3556 O O . HIS A 1 495 ? 26.278 -3.171 -3.962 1.00 85.75 495 HIS A O 1
ATOM 3562 N N . MET A 1 496 ? 26.419 -1.181 -2.943 1.00 87.25 496 MET A N 1
ATOM 3563 C CA . MET A 1 496 ? 25.562 -1.527 -1.809 1.00 87.25 496 MET A CA 1
ATOM 3564 C C . MET A 1 496 ? 24.078 -1.236 -2.070 1.00 87.25 496 MET A C 1
ATOM 3566 O O . MET A 1 496 ? 23.704 -0.544 -3.014 1.00 87.25 496 MET A O 1
ATOM 3570 N N . HIS A 1 497 ? 23.207 -1.792 -1.223 1.00 81.06 497 HIS A N 1
ATOM 3571 C CA . HIS A 1 497 ? 21.790 -1.423 -1.199 1.00 81.06 497 HIS A CA 1
ATOM 3572 C C . HIS A 1 497 ? 21.623 0.015 -0.698 1.00 81.06 497 HIS A C 1
ATOM 3574 O O . HIS A 1 497 ? 22.239 0.406 0.294 1.00 81.06 497 HIS A O 1
ATOM 3580 N N . GLY A 1 498 ? 20.798 0.787 -1.404 1.00 85.12 498 GLY A N 1
ATOM 3581 C CA . GLY A 1 498 ? 20.491 2.161 -1.038 1.00 85.12 498 GLY A CA 1
ATOM 3582 C C . GLY A 1 498 ? 19.469 2.247 0.095 1.00 85.12 498 GLY A C 1
ATOM 3583 O O . GLY A 1 498 ? 18.561 1.427 0.187 1.00 85.12 498 GLY A O 1
ATOM 3584 N N . PHE A 1 499 ? 19.581 3.287 0.911 1.00 85.31 499 PHE A N 1
ATOM 3585 C CA . PHE A 1 499 ? 18.599 3.715 1.903 1.00 85.31 499 PHE A CA 1
ATOM 3586 C C . PHE A 1 499 ? 18.187 5.164 1.619 1.00 85.31 499 PHE A C 1
ATOM 3588 O O . PHE A 1 499 ? 18.973 5.936 1.062 1.00 85.31 499 PHE A O 1
ATOM 3595 N N . SER A 1 500 ? 16.964 5.548 1.992 1.00 86.50 500 SER A N 1
ATOM 3596 C CA . SER A 1 500 ? 16.513 6.935 1.843 1.00 86.50 500 SER A CA 1
ATOM 3597 C C . SER A 1 500 ? 16.806 7.797 3.053 1.00 86.50 500 SER A C 1
ATOM 3599 O O . SER A 1 500 ? 16.585 7.399 4.196 1.00 86.50 500 SER A O 1
ATOM 3601 N N . LEU A 1 501 ? 17.216 9.033 2.781 1.00 88.12 501 LEU A N 1
ATOM 3602 C CA . LEU A 1 501 ? 17.431 10.073 3.778 1.00 88.12 501 LEU A CA 1
ATOM 3603 C C . LEU A 1 501 ? 16.647 11.327 3.415 1.00 88.12 501 LEU A C 1
ATOM 3605 O O . LEU A 1 501 ? 16.771 11.845 2.305 1.00 88.12 501 LEU A O 1
ATOM 3609 N N . ARG A 1 502 ? 15.875 11.848 4.371 1.00 87.56 502 ARG A N 1
ATOM 3610 C CA . ARG A 1 502 ? 15.219 13.158 4.261 1.00 87.56 502 ARG A CA 1
ATOM 3611 C C . ARG A 1 502 ? 16.246 14.252 4.559 1.00 87.56 502 ARG A C 1
ATOM 3613 O O . ARG A 1 502 ? 16.922 14.184 5.579 1.00 87.56 502 ARG A O 1
ATOM 3620 N N . LEU A 1 503 ? 16.342 15.256 3.687 1.00 89.06 503 LEU A N 1
ATOM 3621 C CA . LEU A 1 503 ? 17.305 16.361 3.806 1.00 89.06 503 LEU A CA 1
ATOM 3622 C C . LEU A 1 503 ? 16.650 17.699 4.192 1.00 89.06 503 LEU A C 1
ATOM 3624 O O . LEU A 1 503 ? 17.341 18.616 4.625 1.00 89.06 503 LEU A O 1
ATOM 3628 N N . GLY A 1 504 ? 15.322 17.808 4.080 1.00 86.62 504 GLY A N 1
ATOM 3629 C CA . GLY A 1 504 ? 14.553 18.996 4.470 1.00 86.62 504 GLY A CA 1
ATOM 3630 C C . GLY A 1 504 ? 14.037 19.795 3.274 1.00 86.62 504 GLY A C 1
ATOM 3631 O O . GLY A 1 504 ? 13.919 19.264 2.178 1.00 86.62 504 GLY A O 1
ATOM 3632 N N . ASN A 1 505 ? 13.697 21.067 3.481 1.00 86.94 505 ASN A N 1
ATOM 3633 C CA . ASN A 1 505 ? 13.019 21.916 2.487 1.00 86.94 505 ASN A CA 1
ATOM 3634 C C . ASN A 1 505 ? 13.948 22.874 1.717 1.00 86.94 505 ASN A C 1
ATOM 3636 O O . ASN A 1 505 ? 13.487 23.785 1.030 1.00 86.94 505 ASN A O 1
ATOM 3640 N N . ARG A 1 506 ? 15.265 22.706 1.860 1.00 89.25 506 ARG A N 1
ATOM 3641 C CA . ARG A 1 506 ? 16.278 23.487 1.143 1.00 89.25 506 ARG A CA 1
ATOM 3642 C C . ARG A 1 506 ? 16.967 22.602 0.109 1.00 89.25 506 ARG A C 1
ATOM 3644 O O . ARG A 1 506 ? 17.141 21.414 0.387 1.00 89.25 506 ARG A O 1
ATOM 3651 N N . PRO A 1 507 ? 17.397 23.160 -1.039 1.00 90.38 507 PRO A N 1
ATOM 3652 C CA . PRO A 1 507 ? 18.254 22.438 -1.967 1.00 90.38 507 PRO A CA 1
ATOM 3653 C C . PRO A 1 507 ? 19.439 21.813 -1.215 1.00 90.38 507 PRO A C 1
ATOM 3655 O O . PRO A 1 507 ? 20.090 22.513 -0.431 1.00 90.38 507 PRO A O 1
ATOM 3658 N N . PRO A 1 508 ? 19.691 20.509 -1.391 1.00 94.31 508 PRO A N 1
ATOM 3659 C CA . PRO A 1 508 ? 20.690 19.813 -0.600 1.00 94.31 508 PRO A CA 1
ATOM 3660 C C . PRO A 1 508 ? 22.107 20.237 -0.992 1.00 94.31 508 PRO A C 1
ATOM 3662 O O . PRO A 1 508 ? 22.397 20.459 -2.167 1.00 94.31 508 PRO A O 1
ATOM 3665 N N . THR A 1 509 ? 22.993 20.301 0.002 1.00 97.06 509 THR A N 1
ATOM 3666 C CA . THR A 1 509 ? 24.435 20.512 -0.184 1.00 97.06 509 THR A CA 1
ATOM 3667 C C . THR A 1 509 ? 25.195 19.208 0.036 1.00 97.06 509 THR A C 1
ATOM 3669 O O . THR A 1 509 ? 24.721 18.313 0.741 1.00 97.06 509 THR A O 1
ATOM 3672 N N . VAL A 1 510 ? 26.405 19.106 -0.511 1.00 97.25 510 VAL A N 1
ATOM 3673 C CA . VAL A 1 510 ? 27.299 17.953 -0.309 1.00 97.25 510 VAL A CA 1
ATOM 3674 C C . VAL A 1 510 ? 27.553 17.718 1.185 1.00 97.25 510 VAL A C 1
ATOM 3676 O O . VAL A 1 510 ? 27.535 16.577 1.650 1.00 97.25 510 VAL A O 1
ATOM 3679 N N . ALA A 1 511 ? 27.720 18.795 1.959 1.00 96.25 511 ALA A N 1
ATOM 3680 C CA . ALA A 1 511 ? 27.887 18.720 3.408 1.00 96.25 511 ALA A CA 1
ATOM 3681 C C . ALA A 1 511 ? 26.652 18.123 4.105 1.00 96.25 511 ALA A C 1
ATOM 3683 O O . ALA A 1 511 ? 26.794 17.205 4.910 1.00 96.25 511 ALA A O 1
ATOM 3684 N N . ALA A 1 512 ? 25.443 18.582 3.754 1.00 95.31 512 ALA A N 1
ATOM 3685 C CA . ALA A 1 512 ? 24.201 18.065 4.331 1.00 95.31 512 ALA A CA 1
ATOM 3686 C C . ALA A 1 512 ? 23.992 16.575 4.013 1.00 95.31 512 ALA A C 1
ATOM 3688 O O . ALA A 1 512 ? 23.594 15.810 4.890 1.00 95.31 512 ALA A O 1
ATOM 3689 N N . ILE A 1 513 ? 24.312 16.153 2.784 1.00 96.69 513 ILE A N 1
ATOM 3690 C CA . ILE A 1 513 ? 24.256 14.747 2.361 1.00 96.69 513 ILE A CA 1
ATOM 3691 C C . ILE A 1 513 ? 25.203 13.889 3.205 1.00 96.69 513 ILE A C 1
ATOM 3693 O O . ILE A 1 513 ? 24.783 12.871 3.755 1.00 96.69 513 ILE A O 1
ATOM 3697 N N . ARG A 1 514 ? 26.466 14.311 3.348 1.00 95.62 514 ARG A N 1
ATOM 3698 C CA . ARG A 1 514 ? 27.473 13.580 4.131 1.00 95.62 514 ARG A CA 1
ATOM 3699 C C . ARG A 1 514 ? 27.054 13.440 5.592 1.00 95.62 514 ARG A C 1
ATOM 3701 O O . ARG A 1 514 ? 27.069 12.334 6.124 1.00 95.62 514 ARG A O 1
ATOM 3708 N N . THR A 1 515 ? 26.616 14.536 6.214 1.00 94.81 515 THR A N 1
ATOM 3709 C CA . THR A 1 515 ? 26.115 14.518 7.593 1.00 94.81 515 THR A CA 1
ATOM 3710 C C . THR A 1 515 ? 24.926 13.575 7.743 1.00 94.81 515 THR A C 1
ATOM 3712 O O . THR A 1 515 ? 24.913 12.773 8.669 1.00 94.81 515 THR A O 1
ATOM 3715 N N . ALA A 1 516 ? 23.956 13.614 6.826 1.00 94.06 516 ALA A N 1
ATOM 3716 C CA . ALA A 1 516 ? 22.784 12.747 6.899 1.00 94.06 516 ALA A CA 1
ATOM 3717 C C . ALA A 1 516 ? 23.149 11.253 6.779 1.00 94.06 516 ALA A C 1
ATOM 3719 O O . ALA A 1 516 ? 22.601 10.433 7.518 1.00 94.06 516 ALA A O 1
ATOM 3720 N N . ILE A 1 517 ? 24.102 10.900 5.904 1.00 95.12 517 ILE A N 1
ATOM 3721 C CA . ILE A 1 517 ? 24.629 9.530 5.776 1.00 95.12 517 ILE A CA 1
ATOM 3722 C C . ILE A 1 517 ? 25.311 9.087 7.076 1.00 95.12 517 ILE A C 1
ATOM 3724 O O . ILE A 1 517 ? 24.984 8.024 7.604 1.00 95.12 517 ILE A O 1
ATOM 3728 N N . ASP A 1 518 ? 26.203 9.903 7.636 1.00 93.56 518 ASP A N 1
ATOM 3729 C CA . ASP A 1 518 ? 26.904 9.560 8.877 1.00 93.56 518 ASP A CA 1
ATOM 3730 C C . ASP A 1 518 ? 25.955 9.443 10.076 1.00 93.56 518 ASP A C 1
ATOM 3732 O O . ASP A 1 518 ? 26.073 8.510 10.875 1.00 93.56 518 ASP A O 1
ATOM 3736 N N . THR A 1 519 ? 24.987 10.355 10.203 1.00 93.31 519 THR A N 1
ATOM 3737 C CA . THR A 1 519 ? 23.955 10.288 11.245 1.00 93.31 519 THR A CA 1
ATOM 3738 C C . THR A 1 519 ? 23.137 9.007 11.122 1.00 93.31 519 THR A C 1
ATOM 3740 O O . THR A 1 519 ? 22.898 8.347 12.134 1.00 93.31 519 THR A O 1
ATOM 3743 N N . HIS A 1 520 ? 22.756 8.616 9.902 1.00 90.94 520 HIS A N 1
ATOM 3744 C CA . HIS A 1 520 ? 22.034 7.369 9.666 1.00 90.94 520 HIS A CA 1
ATOM 3745 C C . HIS A 1 520 ? 22.841 6.148 10.118 1.00 90.94 520 HIS A C 1
ATOM 3747 O O . HIS A 1 520 ? 22.324 5.329 10.876 1.00 90.94 520 HIS A O 1
ATOM 3753 N N . TYR A 1 521 ? 24.114 6.040 9.721 1.00 91.44 521 TYR A N 1
ATOM 3754 C CA . TYR A 1 521 ? 24.950 4.899 10.106 1.00 91.44 521 TYR A CA 1
ATOM 3755 C C . TYR A 1 521 ? 25.173 4.813 11.619 1.00 91.44 521 TYR A C 1
ATOM 3757 O O . TYR A 1 521 ? 25.069 3.725 12.191 1.00 91.44 521 TYR A O 1
ATOM 3765 N N . ARG A 1 522 ? 25.393 5.950 12.290 1.00 91.69 522 ARG A N 1
ATOM 3766 C CA . ARG A 1 522 ? 25.554 5.984 13.751 1.00 91.69 522 ARG A CA 1
ATOM 3767 C C . ARG A 1 522 ? 24.278 5.567 14.469 1.00 91.69 522 ARG A C 1
ATOM 3769 O O . ARG A 1 522 ? 24.344 4.751 15.379 1.00 91.69 522 ARG A O 1
ATOM 3776 N N . ALA A 1 523 ? 23.129 6.092 14.044 1.00 85.00 523 ALA A N 1
ATOM 3777 C CA . ALA A 1 523 ? 21.844 5.775 14.659 1.00 85.00 523 ALA A CA 1
ATOM 3778 C C . ALA A 1 523 ? 21.421 4.317 14.418 1.00 85.00 523 ALA A C 1
ATOM 3780 O O . ALA A 1 523 ? 20.844 3.687 15.300 1.00 85.00 523 ALA A O 1
ATOM 3781 N N . ARG A 1 524 ? 21.699 3.778 13.224 1.00 83.38 524 ARG A N 1
ATOM 3782 C CA . ARG A 1 524 ? 21.231 2.451 12.810 1.00 83.38 524 ARG A CA 1
ATOM 3783 C C . ARG A 1 524 ? 22.174 1.316 13.200 1.00 83.38 524 ARG A C 1
ATOM 3785 O O . ARG A 1 524 ? 21.698 0.241 13.550 1.00 83.38 524 ARG A O 1
ATOM 3792 N N . TYR A 1 525 ? 23.481 1.545 13.102 1.00 85.56 525 TYR A N 1
ATOM 3793 C CA . TYR A 1 525 ? 24.509 0.507 13.222 1.00 85.56 525 TYR A CA 1
ATOM 3794 C C . TYR A 1 525 ? 25.568 0.814 14.291 1.00 85.56 525 TYR A C 1
ATOM 3796 O O . TYR A 1 525 ? 26.438 -0.017 14.530 1.00 85.56 525 TYR A O 1
ATOM 3804 N N . GLY A 1 526 ? 25.537 1.995 14.920 1.00 88.75 526 GLY A N 1
ATOM 3805 C CA . GLY A 1 526 ? 26.521 2.387 15.936 1.00 88.75 526 GLY A CA 1
ATOM 3806 C C . GLY A 1 526 ? 27.919 2.705 15.389 1.00 88.75 526 GLY A C 1
ATOM 3807 O O . GLY A 1 526 ? 28.850 2.878 16.171 1.00 88.75 526 GLY A O 1
ATOM 3808 N N . VAL A 1 527 ? 28.084 2.805 14.066 1.00 91.06 527 VAL A N 1
ATOM 3809 C CA . VAL A 1 527 ? 29.375 3.047 13.392 1.00 91.06 527 VAL A CA 1
ATOM 3810 C C . VAL A 1 527 ? 29.308 4.268 12.472 1.00 91.06 527 VAL A C 1
ATOM 3812 O O . VAL A 1 527 ? 28.226 4.745 12.141 1.00 91.06 527 VAL A O 1
ATOM 3815 N N . ALA A 1 528 ? 30.461 4.802 12.064 1.00 91.50 528 ALA A N 1
ATOM 3816 C CA . ALA A 1 528 ? 30.526 5.790 10.982 1.00 91.50 528 ALA A CA 1
ATOM 3817 C C . ALA A 1 528 ? 30.279 5.123 9.615 1.00 91.50 528 ALA A C 1
ATOM 3819 O O . ALA A 1 528 ? 30.379 3.899 9.500 1.00 91.50 528 ALA A O 1
ATOM 3820 N N . CYS A 1 529 ? 29.975 5.912 8.577 1.00 93.06 529 CYS A N 1
ATOM 3821 C CA . CYS A 1 529 ? 29.812 5.376 7.228 1.00 93.06 529 CYS A CA 1
ATOM 3822 C C . CYS A 1 529 ? 31.105 4.664 6.770 1.00 93.06 529 CYS A C 1
ATOM 3824 O O . CYS A 1 529 ? 32.167 5.289 6.764 1.00 93.06 529 CYS A O 1
ATOM 3826 N N . PRO A 1 530 ? 31.055 3.378 6.369 1.00 92.88 530 PRO A N 1
ATOM 3827 C CA . PRO A 1 530 ? 32.249 2.603 6.018 1.00 92.88 530 PRO A CA 1
ATOM 3828 C C . PRO A 1 530 ? 32.827 2.930 4.628 1.00 92.88 530 PRO A C 1
ATOM 3830 O O . PRO A 1 530 ? 33.726 2.237 4.159 1.00 92.88 530 PRO A O 1
ATOM 3833 N N . GLY A 1 531 ? 32.310 3.950 3.941 1.00 91.75 531 GLY A N 1
ATOM 3834 C CA . GLY A 1 531 ? 32.742 4.353 2.604 1.00 91.75 531 GLY A CA 1
ATOM 3835 C C . GLY A 1 531 ? 32.552 5.847 2.367 1.00 91.75 531 GLY A C 1
ATOM 3836 O O . GLY A 1 531 ? 32.040 6.565 3.225 1.00 91.75 531 GLY A O 1
ATOM 3837 N N . GLU A 1 532 ? 32.952 6.312 1.184 1.00 93.56 532 GLU A N 1
ATOM 3838 C CA . GLU A 1 532 ? 32.896 7.731 0.803 1.00 93.56 532 GLU A CA 1
ATOM 3839 C C . GLU A 1 532 ? 31.472 8.285 0.641 1.00 93.56 532 GLU A C 1
ATOM 3841 O O . GLU A 1 532 ? 31.285 9.501 0.587 1.00 93.56 532 GLU A O 1
ATOM 3846 N N . GLY A 1 533 ? 30.471 7.401 0.609 1.00 95.88 533 GLY A N 1
ATOM 3847 C CA . GLY A 1 533 ? 29.082 7.736 0.342 1.00 95.88 533 GLY A CA 1
ATOM 3848 C C . GLY A 1 533 ? 28.794 7.757 -1.157 1.00 95.88 533 GLY A C 1
ATOM 3849 O O . GLY A 1 533 ? 29.601 8.205 -1.966 1.00 95.88 533 GLY A O 1
ATOM 3850 N N . TYR A 1 534 ? 27.612 7.297 -1.543 1.00 96.12 534 TYR A N 1
ATOM 3851 C CA . TYR A 1 534 ? 27.159 7.264 -2.930 1.00 96.12 534 TYR A CA 1
ATOM 3852 C C . TYR A 1 534 ? 25.701 7.694 -3.005 1.00 96.12 534 TYR A C 1
ATOM 3854 O O . TYR A 1 534 ? 24.899 7.237 -2.192 1.00 96.12 534 TYR A O 1
ATOM 3862 N N . VAL A 1 535 ? 25.350 8.544 -3.971 1.00 95.81 535 VAL A N 1
ATOM 3863 C CA . VAL A 1 535 ? 23.978 9.020 -4.192 1.00 95.81 535 VAL A CA 1
ATOM 3864 C C . VAL A 1 535 ? 23.433 8.408 -5.475 1.00 95.81 535 VAL A C 1
ATOM 3866 O O . VAL A 1 535 ? 23.917 8.685 -6.571 1.00 95.81 535 VAL A O 1
ATOM 3869 N N . PHE A 1 536 ? 22.393 7.587 -5.346 1.00 91.19 536 PHE A N 1
ATOM 3870 C CA . PHE A 1 536 ? 21.701 6.973 -6.478 1.00 91.19 536 PHE A CA 1
ATOM 3871 C C . PHE A 1 536 ? 20.731 7.954 -7.134 1.00 91.19 536 PHE A C 1
ATOM 3873 O O . PHE A 1 536 ? 20.732 8.093 -8.359 1.00 91.19 536 PHE A O 1
ATOM 3880 N N . SER A 1 537 ? 19.940 8.663 -6.331 1.00 91.31 537 SER A N 1
ATOM 3881 C CA . SER A 1 537 ? 18.912 9.589 -6.807 1.00 91.31 537 SER A CA 1
ATOM 3882 C C . SER A 1 537 ? 18.676 10.740 -5.832 1.00 91.31 537 SER A C 1
ATOM 3884 O O . SER A 1 537 ? 18.959 10.641 -4.634 1.00 91.31 537 SER A O 1
ATOM 3886 N N . LEU A 1 538 ? 18.140 11.832 -6.375 1.00 94.12 538 LEU A N 1
ATOM 3887 C CA . LEU A 1 538 ? 17.550 12.938 -5.631 1.00 94.12 538 LEU A CA 1
ATOM 3888 C C . LEU A 1 538 ? 16.062 12.999 -5.967 1.00 94.12 538 LEU A C 1
ATOM 3890 O O . LEU A 1 538 ? 15.681 13.006 -7.136 1.00 94.12 538 LEU A O 1
ATOM 3894 N N . SER A 1 539 ? 15.237 13.085 -4.934 1.00 91.12 539 SER A N 1
ATOM 3895 C CA . SER A 1 539 ? 13.794 13.242 -5.039 1.00 91.12 539 SER A CA 1
ATOM 3896 C C . SER A 1 539 ? 13.344 14.536 -4.374 1.00 91.12 539 SER A C 1
ATOM 3898 O O . SER A 1 539 ? 13.935 14.990 -3.390 1.00 91.12 539 SER A O 1
ATOM 3900 N N . ALA A 1 540 ? 12.289 15.123 -4.924 1.00 90.38 540 ALA A N 1
ATOM 3901 C CA . ALA A 1 540 ? 11.564 16.232 -4.337 1.00 90.38 540 ALA A CA 1
ATOM 3902 C C . ALA A 1 540 ? 10.106 15.809 -4.144 1.00 90.38 540 ALA A C 1
ATOM 3904 O O . ALA A 1 540 ? 9.515 15.167 -5.016 1.00 90.38 540 ALA A O 1
ATOM 3905 N N . ARG A 1 541 ? 9.523 16.174 -3.005 1.00 85.75 541 ARG A N 1
ATOM 3906 C CA . ARG A 1 541 ? 8.111 15.956 -2.697 1.00 85.75 541 ARG A CA 1
ATOM 3907 C C . ARG A 1 541 ? 7.464 17.275 -2.317 1.00 85.75 541 ARG A C 1
ATOM 3909 O O . ARG A 1 541 ? 7.961 17.973 -1.437 1.00 85.75 541 ARG A O 1
ATOM 3916 N N . LEU A 1 542 ? 6.340 17.584 -2.944 1.00 83.50 542 LEU A N 1
ATOM 3917 C CA . LEU A 1 542 ? 5.455 18.660 -2.527 1.00 83.50 542 LEU A CA 1
ATOM 3918 C C . LEU A 1 542 ? 4.253 18.011 -1.850 1.00 83.50 542 LEU A C 1
ATOM 3920 O O . LEU A 1 542 ? 3.534 17.248 -2.483 1.00 83.50 542 LEU A O 1
ATOM 3924 N N . GLU A 1 543 ? 4.080 18.245 -0.555 1.00 75.75 543 GLU A N 1
ATOM 3925 C CA . GLU A 1 543 ? 2.924 17.767 0.204 1.00 75.75 543 GLU A CA 1
ATOM 3926 C C . GLU A 1 543 ? 2.146 18.995 0.659 1.00 75.75 543 GLU A C 1
ATOM 3928 O O . GLU A 1 543 ? 2.691 19.882 1.319 1.00 75.75 543 GLU A O 1
ATOM 3933 N N . HIS A 1 544 ? 0.887 19.080 0.246 1.00 74.00 544 HIS A N 1
ATOM 3934 C CA . HIS A 1 544 ? 0.030 20.176 0.665 1.00 74.00 544 HIS A CA 1
ATOM 3935 C C . HIS A 1 544 ? -0.302 20.027 2.150 1.00 74.00 544 HIS A C 1
ATOM 3937 O O . HIS A 1 544 ? -0.308 18.927 2.703 1.00 74.00 544 HIS A O 1
ATOM 3943 N N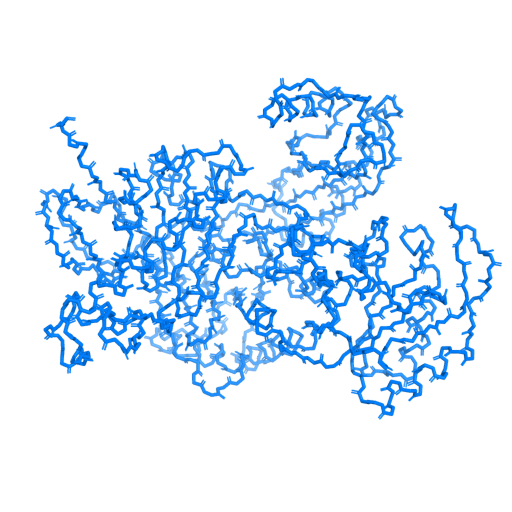 . THR A 1 545 ? -0.623 21.131 2.816 1.00 65.00 545 THR A N 1
ATOM 3944 C CA . THR A 1 545 ? -1.198 21.049 4.158 1.00 65.00 545 THR A CA 1
ATOM 3945 C C . THR A 1 545 ? -2.557 20.362 4.055 1.00 65.00 545 THR A C 1
ATOM 3947 O O . THR A 1 545 ? -3.363 20.703 3.186 1.00 65.00 545 THR A O 1
ATOM 3950 N N . ALA A 1 546 ? -2.826 19.392 4.931 1.00 60.41 546 ALA A N 1
ATOM 3951 C CA . ALA A 1 546 ? -4.158 18.814 5.034 1.00 60.41 546 ALA A CA 1
ATOM 3952 C C . ALA A 1 546 ? -5.165 19.947 5.286 1.00 60.41 546 ALA A C 1
ATOM 3954 O O . ALA A 1 546 ? -5.037 20.697 6.251 1.00 60.41 546 ALA A O 1
ATOM 3955 N N . SER A 1 547 ? -6.156 20.089 4.402 1.00 52.06 547 SER A N 1
ATOM 3956 C CA . SER A 1 547 ? -7.187 21.136 4.501 1.00 52.06 547 SER A CA 1
ATOM 3957 C C . SER A 1 547 ? -8.147 20.923 5.682 1.00 52.06 547 SER A C 1
ATOM 3959 O O . SER A 1 547 ? -9.051 21.728 5.899 1.00 52.06 547 SER A O 1
ATOM 3961 N N . THR A 1 548 ? -7.990 19.822 6.408 1.00 54.69 548 THR A N 1
ATOM 3962 C CA . THR A 1 548 ? -8.948 19.287 7.367 1.00 54.69 548 THR A CA 1
ATOM 3963 C C . THR A 1 548 ? -8.206 18.948 8.652 1.00 54.69 548 THR A C 1
ATOM 3965 O O . THR A 1 548 ? -7.343 18.071 8.678 1.00 54.69 548 THR A O 1
ATOM 3968 N N . THR A 1 549 ? -8.530 19.667 9.726 1.00 58.97 549 THR A N 1
ATOM 3969 C CA . THR A 1 549 ? -8.226 19.234 11.093 1.00 58.97 549 THR A CA 1
ATOM 3970 C C . THR A 1 549 ? -8.993 17.944 11.388 1.00 58.97 549 THR A C 1
ATOM 3972 O O . THR A 1 549 ? -9.990 17.663 10.723 1.00 58.97 549 THR A O 1
ATOM 3975 N N . LEU A 1 550 ? -8.544 17.155 12.376 1.00 61.72 550 LEU A N 1
ATOM 3976 C CA . LEU A 1 550 ? -9.348 16.063 12.940 1.00 61.72 550 LEU A CA 1
ATOM 3977 C C . LEU A 1 550 ? -10.740 16.624 13.276 1.00 61.72 550 LEU A C 1
ATOM 3979 O O . LEU A 1 550 ? -10.831 17.465 14.175 1.00 61.72 550 LEU A O 1
ATOM 3983 N N . PRO A 1 551 ? -11.806 16.245 12.552 1.00 54.44 551 PRO A N 1
ATOM 3984 C CA . PRO A 1 551 ? -13.109 16.830 12.806 1.00 54.44 551 PRO A CA 1
ATOM 3985 C C . PRO A 1 551 ? -13.601 16.387 14.184 1.00 54.44 551 PRO A C 1
ATOM 3987 O O . PRO A 1 551 ? -13.458 15.217 14.548 1.00 54.44 551 PRO A O 1
ATOM 3990 N N . ALA A 1 552 ? -14.200 17.301 14.945 1.00 56.75 552 ALA A N 1
ATOM 3991 C CA . ALA A 1 552 ? -14.871 16.939 16.185 1.00 56.75 552 ALA A CA 1
ATOM 3992 C C . ALA A 1 552 ? -16.060 16.020 15.863 1.00 56.75 552 ALA A C 1
ATOM 3994 O O . ALA A 1 552 ? -16.892 16.348 15.011 1.00 56.75 552 ALA A O 1
ATOM 3995 N N . LEU A 1 553 ? -16.162 14.870 16.534 1.00 53.16 553 LEU A N 1
ATOM 3996 C CA . LEU A 1 553 ? -17.384 14.076 16.454 1.00 53.16 553 LEU A CA 1
ATOM 3997 C C . LEU A 1 553 ? -18.503 14.790 17.209 1.00 53.16 553 LEU A C 1
ATOM 3999 O O . LEU A 1 553 ? -18.336 15.207 18.356 1.00 53.16 553 LEU A O 1
ATOM 4003 N N . SER A 1 554 ? -19.672 14.887 16.579 1.00 47.00 554 SER A N 1
ATOM 4004 C CA . SER A 1 554 ? -20.875 15.353 17.262 1.00 47.00 554 SER A CA 1
ATOM 4005 C C . SER A 1 554 ? -21.440 14.237 18.152 1.00 47.00 554 SER A C 1
ATOM 4007 O O . SER A 1 554 ? -21.774 13.156 17.675 1.00 47.00 554 SER A O 1
ATOM 4009 N N . GLY A 1 555 ? -21.572 14.515 19.455 1.00 43.12 555 GLY A N 1
ATOM 4010 C CA . GLY A 1 555 ? -22.317 13.686 20.412 1.00 43.12 555 GLY A CA 1
ATOM 4011 C C . GLY A 1 555 ? -21.476 12.830 21.374 1.00 43.12 555 GLY A C 1
ATOM 4012 O O . GLY A 1 555 ? -20.466 12.244 21.003 1.00 43.12 555 GLY A O 1
ATOM 4013 N N . GLY A 1 556 ? -21.951 12.739 22.628 1.00 42.91 556 GLY A N 1
ATOM 4014 C CA . GLY A 1 556 ? -21.521 11.760 23.635 1.00 42.91 556 GLY A CA 1
ATOM 4015 C C . GLY A 1 556 ? -20.737 12.296 24.829 1.00 42.91 556 GLY A C 1
ATOM 4016 O O . GLY A 1 556 ? -19.519 12.443 24.789 1.00 42.91 556 GLY A O 1
ATOM 4017 N N . ALA A 1 557 ? -21.418 12.502 25.953 1.00 37.06 557 ALA A N 1
ATOM 4018 C CA . ALA A 1 557 ? -20.770 12.807 27.222 1.00 37.06 557 ALA A CA 1
ATOM 4019 C C . ALA A 1 557 ? -20.183 11.532 27.856 1.00 37.06 557 ALA A C 1
ATOM 4021 O O . ALA A 1 557 ? -20.799 10.920 28.723 1.00 37.06 557 ALA A O 1
ATOM 4022 N N . ALA A 1 558 ? -18.970 11.139 27.473 1.00 42.38 558 ALA A N 1
ATOM 4023 C CA . ALA A 1 558 ? -18.125 10.415 28.417 1.00 42.38 558 ALA A CA 1
ATOM 4024 C C . ALA A 1 558 ? -17.561 11.461 29.390 1.00 42.38 558 ALA A C 1
ATOM 4026 O O . ALA A 1 558 ? -16.592 12.151 29.079 1.00 42.38 558 ALA A O 1
ATOM 4027 N N . GLN A 1 559 ? -18.239 11.649 30.528 1.00 43.16 559 GLN A N 1
ATOM 4028 C CA . GLN A 1 559 ? -17.725 12.477 31.620 1.00 43.16 559 GLN A CA 1
ATOM 4029 C C . GLN A 1 559 ? -16.349 11.949 32.040 1.00 43.16 559 GLN A C 1
ATOM 4031 O O . GLN A 1 559 ? -16.203 10.768 32.359 1.00 43.16 559 GLN A O 1
ATOM 4036 N N . ALA A 1 560 ? -15.353 12.833 32.031 1.00 38.38 560 ALA A N 1
ATOM 4037 C CA . ALA A 1 560 ? -14.015 12.548 32.521 1.00 38.38 560 ALA A CA 1
ATOM 4038 C C . ALA A 1 560 ? -14.060 12.024 33.971 1.00 38.38 560 ALA A C 1
ATOM 4040 O O . ALA A 1 560 ? -14.771 12.575 34.812 1.00 38.38 560 ALA A O 1
ATOM 4041 N N . GLY A 1 561 ? -13.278 10.978 34.266 1.00 43.91 561 GLY A N 1
ATOM 4042 C CA . GLY A 1 561 ? -12.878 10.660 35.642 1.00 43.91 561 GLY A CA 1
ATOM 4043 C C . GLY A 1 561 ? -13.603 9.525 36.374 1.00 43.91 561 GLY A C 1
ATOM 4044 O O . GLY A 1 561 ? -13.608 9.538 37.602 1.00 43.91 561 GLY A O 1
ATOM 4045 N N . LYS A 1 562 ? -14.180 8.519 35.699 1.00 49.56 562 LYS A N 1
ATOM 4046 C CA . LYS A 1 562 ? -14.605 7.281 36.388 1.00 49.56 562 LYS A CA 1
ATOM 4047 C C . LYS A 1 562 ? -13.943 6.044 35.793 1.00 49.56 562 LYS A C 1
ATOM 4049 O O . LYS A 1 562 ? -14.238 5.665 34.665 1.00 49.56 562 LYS A O 1
ATOM 4054 N N . THR A 1 563 ? -13.100 5.393 36.594 1.00 51.34 563 THR A N 1
ATOM 4055 C CA . THR A 1 563 ? -12.617 4.027 36.372 1.00 51.34 563 THR A CA 1
ATOM 4056 C C . THR A 1 563 ? -13.823 3.115 36.162 1.00 51.34 563 THR A C 1
ATOM 4058 O O . THR A 1 563 ? -14.671 2.985 37.045 1.00 51.34 563 THR A O 1
ATOM 4061 N N . ARG A 1 564 ? -13.941 2.530 34.974 1.00 62.88 564 ARG A N 1
ATOM 4062 C CA . ARG A 1 564 ? -14.949 1.519 34.652 1.00 62.88 564 ARG A CA 1
ATOM 4063 C C . ARG A 1 564 ? -14.214 0.400 33.937 1.00 62.88 564 ARG A C 1
ATOM 4065 O O . ARG A 1 564 ? -13.832 0.604 32.792 1.00 62.88 564 ARG A O 1
ATOM 4072 N N . SER A 1 565 ? -13.971 -0.719 34.614 1.00 75.75 565 SER A N 1
ATOM 4073 C CA . SER A 1 565 ? -13.607 -1.951 33.917 1.00 75.75 565 SER A CA 1
ATOM 4074 C C . SER A 1 565 ? -14.858 -2.568 33.283 1.00 75.75 565 SER A C 1
ATOM 4076 O O . SER A 1 565 ? -15.987 -2.304 33.709 1.00 75.75 565 SER A O 1
ATOM 4078 N N . GLY A 1 566 ? -14.659 -3.340 32.219 1.00 85.06 566 GLY A N 1
ATOM 4079 C CA . GLY A 1 566 ? -15.720 -3.933 31.410 1.00 85.06 566 GLY A CA 1
ATOM 4080 C C . GLY A 1 566 ? -15.980 -3.191 30.098 1.00 85.06 566 GLY A C 1
ATOM 4081 O O . GLY A 1 566 ? -15.142 -2.441 29.596 1.00 85.06 566 GLY A O 1
ATOM 4082 N N . VAL A 1 567 ? -17.152 -3.449 29.516 1.00 86.50 567 VAL A N 1
ATOM 4083 C CA . VAL A 1 567 ? -17.574 -2.862 28.240 1.00 86.50 567 VAL A CA 1
ATOM 4084 C C . VAL A 1 567 ? -18.079 -1.438 28.466 1.00 86.50 567 VAL A C 1
ATOM 4086 O O . VAL A 1 567 ? -19.046 -1.210 29.195 1.00 86.50 567 VAL A O 1
ATOM 4089 N N . VAL A 1 568 ? -17.440 -0.475 27.811 1.00 84.62 568 VAL A N 1
ATOM 4090 C CA . VAL A 1 568 ? -17.807 0.939 27.830 1.00 84.62 568 VAL A CA 1
ATOM 4091 C C . VAL A 1 568 ? -18.358 1.317 26.461 1.00 84.62 568 VAL A C 1
ATOM 4093 O O . VAL A 1 568 ? -17.618 1.398 25.483 1.00 84.62 568 VAL A O 1
ATOM 4096 N N . ALA A 1 569 ? -19.664 1.570 26.399 1.00 80.81 569 ALA A N 1
ATOM 4097 C CA . ALA A 1 569 ? -20.300 2.098 25.200 1.00 80.81 569 ALA A CA 1
ATOM 4098 C C . ALA A 1 569 ? -19.846 3.544 24.960 1.00 80.81 569 ALA A C 1
ATOM 4100 O O . ALA A 1 569 ? -19.972 4.403 25.840 1.00 80.81 569 ALA A O 1
ATOM 4101 N N . THR A 1 570 ? -19.339 3.822 23.762 1.00 74.12 570 THR A N 1
ATOM 4102 C CA . THR A 1 570 ? -18.965 5.171 23.330 1.00 74.12 570 THR A CA 1
ATOM 4103 C C . THR A 1 570 ? -19.734 5.553 22.062 1.00 74.12 570 THR A C 1
ATOM 4105 O O . THR A 1 570 ? -20.232 4.677 21.355 1.00 74.12 570 THR A O 1
ATOM 4108 N N . PRO A 1 571 ? -19.789 6.846 21.696 1.00 66.06 571 PRO A N 1
ATOM 4109 C CA . PRO A 1 571 ? -20.324 7.279 20.397 1.00 66.06 571 PRO A CA 1
ATOM 4110 C C . PRO A 1 571 ? -19.600 6.658 19.196 1.00 66.06 571 PRO A C 1
ATOM 4112 O O . PRO A 1 571 ? -20.087 6.723 18.075 1.00 66.06 571 PRO A O 1
ATOM 4115 N N . CYS A 1 572 ? -18.416 6.094 19.433 1.00 62.22 572 CYS A N 1
ATOM 4116 C CA . CYS A 1 572 ? -17.526 5.526 18.432 1.00 62.22 572 CYS A CA 1
ATOM 4117 C C . CYS A 1 572 ? -17.621 3.993 18.353 1.00 62.22 572 CYS A C 1
ATOM 4119 O O . CYS A 1 572 ? -16.894 3.392 17.566 1.00 62.22 572 CYS A O 1
ATOM 4121 N N . GLY A 1 573 ? -18.482 3.367 19.164 1.00 75.62 573 GLY A N 1
ATOM 4122 C CA . GLY A 1 573 ? -18.567 1.918 19.346 1.00 75.62 573 GLY A CA 1
ATOM 4123 C C . GLY A 1 573 ? -18.225 1.483 20.772 1.00 75.62 573 GLY A C 1
ATOM 4124 O O . GLY A 1 573 ? -17.849 2.297 21.622 1.00 75.62 573 GLY A O 1
ATOM 4125 N N . ASP A 1 574 ? -18.379 0.193 21.046 1.00 84.38 574 ASP A N 1
ATOM 4126 C CA . ASP A 1 574 ? -18.025 -0.377 22.344 1.00 84.38 574 ASP A CA 1
ATOM 4127 C C . ASP A 1 574 ? -16.510 -0.541 22.480 1.00 84.38 574 ASP A C 1
ATOM 4129 O O . ASP A 1 574 ? -15.829 -0.993 21.560 1.00 84.38 574 ASP A O 1
ATOM 4133 N N . MET A 1 575 ? -15.993 -0.207 23.658 1.00 88.12 575 MET A N 1
ATOM 4134 C CA . MET A 1 575 ? -14.593 -0.393 24.030 1.00 88.12 575 MET A CA 1
ATOM 4135 C C . MET A 1 575 ? -14.504 -1.314 25.241 1.00 88.12 575 MET A C 1
ATOM 4137 O O . MET A 1 575 ? -15.363 -1.261 26.121 1.00 88.12 575 MET A O 1
ATOM 4141 N N . VAL A 1 576 ? -13.461 -2.136 25.319 1.00 90.75 576 VAL A N 1
ATOM 4142 C CA . VAL A 1 576 ? -13.221 -2.989 26.490 1.00 90.75 576 VAL A CA 1
ATOM 4143 C C . VAL A 1 576 ? -12.099 -2.394 27.322 1.00 90.75 576 VAL A C 1
ATOM 4145 O O . VAL A 1 576 ? -10.964 -2.277 26.868 1.00 90.75 576 VAL A O 1
ATOM 4148 N N . VAL A 1 577 ? -12.416 -2.052 28.568 1.00 90.94 577 VAL A N 1
ATOM 4149 C CA . VAL A 1 577 ? -11.448 -1.570 29.555 1.00 90.94 577 VAL A CA 1
ATOM 4150 C C . VAL A 1 577 ? -11.140 -2.721 30.508 1.00 90.94 577 VAL A C 1
ATOM 4152 O O . VAL A 1 577 ? -12.011 -3.165 31.257 1.00 90.94 577 VAL A O 1
ATOM 4155 N N . ARG A 1 578 ? -9.911 -3.245 30.463 1.00 90.81 578 ARG A N 1
ATOM 4156 C CA . ARG A 1 578 ? -9.475 -4.324 31.367 1.00 90.81 578 ARG A CA 1
ATOM 4157 C C . ARG A 1 578 ? -9.246 -3.812 32.790 1.00 90.81 578 ARG A C 1
ATOM 4159 O O . ARG A 1 578 ? -9.094 -2.613 33.020 1.00 90.81 578 ARG A O 1
ATOM 4166 N N . ASP A 1 579 ? -9.207 -4.727 33.753 1.00 88.69 579 ASP A N 1
ATOM 4167 C CA . ASP A 1 579 ? -8.872 -4.382 35.134 1.00 88.69 579 ASP A CA 1
ATOM 4168 C C . ASP A 1 579 ? -7.482 -3.726 35.214 1.00 88.69 579 ASP A C 1
ATOM 4170 O O . ASP A 1 579 ? -6.534 -4.144 34.552 1.00 88.69 579 ASP A O 1
ATOM 4174 N N . GLY A 1 580 ? -7.365 -2.655 36.003 1.00 87.88 580 GLY A N 1
ATOM 4175 C CA . GLY A 1 580 ? -6.145 -1.840 36.087 1.00 87.88 580 GLY A CA 1
ATOM 4176 C C . GLY A 1 580 ? -6.009 -0.761 35.005 1.00 87.88 580 GLY A C 1
ATOM 4177 O O . GLY A 1 580 ? -5.093 0.062 35.090 1.00 87.88 580 GLY A O 1
ATOM 4178 N N . TRP A 1 581 ? -6.927 -0.711 34.034 1.00 91.94 581 TRP A N 1
ATOM 4179 C CA . TRP A 1 581 ? -7.035 0.385 33.073 1.00 91.94 581 TRP A CA 1
ATOM 4180 C C . TRP A 1 581 ? -8.118 1.386 33.472 1.00 91.94 581 TRP A C 1
ATOM 4182 O O . TRP A 1 581 ? -9.133 1.058 34.088 1.00 91.94 581 TRP A O 1
ATOM 4192 N N . SER A 1 582 ? -7.909 2.635 33.077 1.00 89.31 582 SER A N 1
ATOM 4193 C CA . SER A 1 582 ? -8.909 3.696 33.133 1.00 89.31 582 SER A CA 1
ATOM 4194 C C . SER A 1 582 ? -9.143 4.252 31.735 1.00 89.31 582 SER A C 1
ATOM 4196 O O . SER A 1 582 ? -8.239 4.196 30.908 1.00 89.31 582 SER A O 1
ATOM 4198 N N . ILE A 1 583 ? -10.342 4.773 31.469 1.00 87.44 583 ILE A N 1
ATOM 4199 C CA . ILE A 1 583 ? -10.695 5.425 30.205 1.00 87.44 583 ILE A CA 1
ATOM 4200 C C . ILE A 1 583 ? -11.096 6.876 30.466 1.00 87.44 583 ILE A C 1
ATOM 4202 O O . ILE A 1 583 ? -11.859 7.173 31.389 1.00 87.44 583 ILE A O 1
ATOM 4206 N N . ALA A 1 584 ? -10.602 7.781 29.630 1.00 84.19 584 ALA A N 1
ATOM 4207 C CA . ALA A 1 584 ? -10.988 9.179 29.614 1.00 84.19 584 ALA A CA 1
ATOM 4208 C C . ALA A 1 584 ? -11.249 9.634 28.177 1.00 84.19 584 ALA A C 1
ATOM 4210 O O . ALA A 1 584 ? -10.540 9.260 27.243 1.00 84.19 584 ALA A O 1
ATOM 4211 N N . ARG A 1 585 ? -12.262 10.483 27.998 1.00 78.31 585 ARG A N 1
ATOM 4212 C CA . ARG A 1 585 ? -12.413 11.246 26.761 1.00 78.31 585 ARG A CA 1
ATOM 4213 C C . ARG A 1 585 ? -11.418 12.401 26.815 1.00 78.31 585 ARG A C 1
ATOM 4215 O O . ARG A 1 585 ? -11.643 13.348 27.562 1.00 78.31 585 ARG A O 1
ATOM 4222 N N . ALA A 1 586 ? -10.314 12.280 26.083 1.00 65.38 586 ALA A N 1
ATOM 4223 C CA . ALA A 1 586 ? -9.265 13.298 26.059 1.00 65.38 586 ALA A CA 1
ATOM 4224 C C . ALA A 1 586 ? -9.747 14.561 25.331 1.00 65.38 586 ALA A C 1
ATOM 4226 O O . ALA A 1 586 ? -9.565 15.676 25.814 1.00 65.38 586 ALA A O 1
ATOM 4227 N N . CYS A 1 587 ? -10.446 14.380 24.205 1.00 67.44 587 CYS A N 1
ATOM 4228 C CA . CYS A 1 587 ? -11.104 15.451 23.459 1.00 67.44 587 CYS A CA 1
ATOM 4229 C C . CYS A 1 587 ? -12.248 14.900 22.586 1.00 67.44 587 CYS A C 1
ATOM 4231 O O . CYS A 1 587 ? -12.621 13.727 22.677 1.00 67.44 587 CYS A O 1
ATOM 4233 N N . ASP A 1 588 ? -12.800 15.727 21.696 1.00 70.00 588 ASP A N 1
ATOM 4234 C CA . ASP A 1 588 ? -13.857 15.310 20.766 1.00 70.00 588 ASP A CA 1
ATOM 4235 C C . ASP A 1 588 ? -13.395 14.335 19.669 1.00 70.00 588 ASP A C 1
ATOM 4237 O O . ASP A 1 588 ? -14.223 13.850 18.898 1.00 70.00 588 ASP A O 1
ATOM 4241 N N . THR A 1 589 ? -12.095 14.032 19.599 1.00 73.38 589 THR A N 1
ATOM 4242 C CA . THR A 1 589 ? -11.491 13.282 18.487 1.00 73.38 589 THR A CA 1
ATOM 4243 C C . THR A 1 589 ? -10.937 11.911 18.869 1.00 73.38 589 THR A C 1
ATOM 4245 O O . THR A 1 589 ? -10.584 11.161 17.966 1.00 73.38 589 THR A O 1
ATOM 4248 N N . HIS A 1 590 ? -10.830 11.563 20.159 1.00 84.94 590 HIS A N 1
ATOM 4249 C CA . HIS A 1 590 ? -10.348 10.245 20.596 1.00 84.94 590 HIS A CA 1
ATOM 4250 C C . HIS A 1 590 ? -10.551 9.991 22.104 1.00 84.94 590 HIS A C 1
ATOM 4252 O O . HIS A 1 590 ? -10.801 10.905 22.897 1.00 84.94 590 HIS A O 1
ATOM 4258 N N . PHE A 1 591 ? -10.397 8.724 22.492 1.00 87.94 591 PHE A N 1
ATOM 4259 C CA . PHE A 1 591 ? -10.352 8.245 23.872 1.00 87.94 591 PHE A CA 1
ATOM 4260 C C . PHE A 1 591 ? -8.931 7.841 24.260 1.00 87.94 591 PHE A C 1
ATOM 4262 O O . PHE A 1 591 ? -8.189 7.286 23.449 1.00 87.94 591 PHE A O 1
ATOM 4269 N N . LEU A 1 592 ? -8.580 8.089 25.518 1.00 90.69 592 LEU A N 1
ATOM 4270 C CA . LEU A 1 592 ? -7.319 7.690 26.123 1.00 90.69 592 LEU A CA 1
ATOM 4271 C C . LEU A 1 592 ? -7.602 6.615 27.169 1.00 90.69 592 LEU A C 1
ATOM 4273 O O . LEU A 1 592 ? -8.401 6.843 28.081 1.00 90.69 592 LEU A O 1
ATOM 4277 N N . LEU A 1 593 ? -6.939 5.466 27.054 1.00 92.25 593 LEU A N 1
ATOM 4278 C CA . LEU A 1 593 ? -6.885 4.477 28.118 1.00 92.25 593 LEU A CA 1
ATOM 4279 C C . LEU A 1 593 ? -5.481 4.441 28.701 1.00 92.25 593 LEU A C 1
ATOM 4281 O O . LEU A 1 593 ? -4.487 4.344 27.979 1.00 92.25 593 LEU A O 1
ATOM 4285 N N . THR A 1 594 ? -5.403 4.510 30.021 1.00 92.50 594 THR A N 1
ATOM 4286 C CA . THR A 1 594 ? -4.140 4.496 30.754 1.00 92.50 594 THR A CA 1
ATOM 4287 C C . THR A 1 594 ? -4.155 3.390 31.785 1.00 92.50 594 THR A C 1
ATOM 4289 O O . THR A 1 594 ? -5.155 3.175 32.477 1.00 92.50 594 THR A O 1
ATOM 4292 N N . ARG A 1 595 ? -3.027 2.694 31.891 1.00 90.62 595 ARG A N 1
ATOM 4293 C CA . ARG A 1 595 ? -2.789 1.701 32.929 1.00 90.62 595 ARG A CA 1
ATOM 4294 C C . ARG A 1 595 ? -1.950 2.335 34.025 1.00 90.62 595 ARG A C 1
ATOM 4296 O O . ARG A 1 595 ? -0.878 2.874 33.746 1.00 90.62 595 ARG A O 1
ATOM 4303 N N . SER A 1 596 ? -2.417 2.273 35.268 1.00 79.19 596 SER A N 1
ATOM 4304 C CA . SER A 1 596 ? -1.561 2.634 36.396 1.00 79.19 596 SER A CA 1
ATOM 4305 C C . SER A 1 596 ? -0.418 1.617 36.474 1.00 79.19 596 SER A C 1
ATOM 4307 O O . SER A 1 596 ? -0.695 0.414 36.444 1.00 79.19 596 SER A O 1
ATOM 4309 N N . PRO A 1 597 ? 0.854 2.044 36.565 1.00 60.91 597 PRO A N 1
ATOM 4310 C CA . PRO A 1 597 ? 1.923 1.107 36.868 1.00 60.91 597 PRO A CA 1
ATOM 4311 C C . PRO A 1 597 ? 1.577 0.451 38.204 1.00 60.91 597 PRO A C 1
ATOM 4313 O O . PRO A 1 597 ? 1.299 1.145 39.184 1.00 60.91 597 PRO A O 1
ATOM 4316 N N . HIS A 1 598 ? 1.528 -0.880 38.244 1.00 52.56 598 HIS A N 1
ATOM 4317 C CA . HIS A 1 598 ? 1.463 -1.560 39.527 1.00 52.56 598 HIS A CA 1
ATOM 4318 C C . HIS A 1 598 ? 2.709 -1.138 40.313 1.00 52.56 598 HIS A C 1
ATOM 4320 O O . HIS A 1 598 ? 3.830 -1.365 39.865 1.00 52.56 598 HIS A O 1
ATOM 4326 N N . HIS A 1 599 ? 2.513 -0.501 41.469 1.00 36.25 599 HIS A N 1
ATOM 4327 C CA . HIS A 1 599 ? 3.501 -0.564 42.536 1.00 36.25 599 HIS A CA 1
ATOM 4328 C C . HIS A 1 599 ? 3.582 -2.037 42.949 1.00 36.25 599 HIS A C 1
ATOM 4330 O O . HIS A 1 599 ? 2.724 -2.519 43.687 1.00 36.25 599 HIS A O 1
ATOM 4336 N N . GLY A 1 600 ? 4.546 -2.752 42.379 1.00 31.09 600 GLY A N 1
ATOM 4337 C CA . GLY A 1 600 ? 4.874 -4.137 42.686 1.00 31.09 600 GLY A CA 1
ATOM 4338 C C . GLY A 1 600 ? 6.370 -4.310 42.597 1.00 31.09 600 GLY A C 1
ATOM 4339 O O . GLY A 1 600 ? 6.883 -4.125 41.472 1.00 31.09 600 GLY A O 1
#

Sequence (600 aa):
MSILTADIGARFVDIALSVDGTLHAQKHPIGTHEPAAALLQAIDAVLAQRNIAVRDLSQVRIGSTGAVNALMARTGPRIGLIVTRGFADTLALARQNRVDLYDPVARSAGPTFLVARDDIVEIDGRIAADGGEVEALDPDGLARTAAHFRECGIASIAVCLLFAHVAPGHERRCRDVLAAELPAADIVLSHEIDPQPREYERMVSTCVEAWLRPGETALMTGLADGLQARGFAGAIRFADAGGALVAQDQARRRVSSLLGNGPAAAIRLAAATARGEGKNPAIALDIGSTSTDFALTDAQGPALVDEAPFCGVPLRQKMVDMESMTMGGDSRFETGQGATAALSDAVAAYFFAARADAPGLPQAAARTVIDQAETEIAARIIRHAVRRNVDPAGAALVAMGGLGGVLACGIAEKLGMATVIVPAAPAAAGALGLLLSAPALSAETRIAAPVPDLSDASLARTARALAETLAAQDKTAPKDAPAALYAIRAAANGHMHGFSLRLGNRPPTVAAIRTAIDTHYRARYGVACPGEGYVFSLSARLEHTASTTLPALSGGAAQAGKTRSGVVATPCGDMVVRDGWSIARACDTHFLLTRSPHHG

pLDDT: mean 88.51, std 10.76, range [31.09, 98.62]